Protein AF-A0A960KZ53-F1 (afdb_monomer_lite)

Structure (mmCIF, N/CA/C/O backbone):
data_AF-A0A960KZ53-F1
#
_entry.id   AF-A0A960KZ53-F1
#
loop_
_atom_site.group_PDB
_atom_site.id
_atom_site.type_symbol
_atom_site.label_atom_id
_atom_site.label_alt_id
_atom_site.label_comp_id
_atom_site.label_asym_id
_atom_site.label_entity_id
_atom_site.label_seq_id
_atom_site.pdbx_PDB_ins_code
_atom_site.Cartn_x
_atom_site.Cartn_y
_atom_site.Cartn_z
_atom_site.occupancy
_atom_site.B_iso_or_equiv
_atom_site.auth_seq_id
_atom_site.auth_comp_id
_atom_site.auth_asym_id
_atom_site.auth_atom_id
_atom_site.pdbx_PDB_model_num
ATOM 1 N N . PHE A 1 1 ? -25.701 -8.788 -14.391 1.00 86.19 1 PHE A N 1
ATOM 2 C CA . PHE A 1 1 ? -26.129 -10.169 -14.055 1.00 86.19 1 PHE A CA 1
ATOM 3 C C . PHE A 1 1 ? -26.988 -10.875 -15.112 1.00 86.19 1 PHE A C 1
ATOM 5 O O . PHE A 1 1 ? -26.727 -12.044 -15.374 1.00 86.19 1 PHE A O 1
ATOM 12 N N . HIS A 1 2 ? -27.956 -10.213 -15.761 1.00 88.38 2 HIS A N 1
ATOM 13 C CA . HIS A 1 2 ? -28.824 -10.823 -16.790 1.00 88.38 2 HIS A CA 1
ATOM 14 C C . HIS A 1 2 ? -28.069 -11.595 -17.894 1.00 88.38 2 HIS A C 1
ATOM 16 O O . HIS A 1 2 ? -28.317 -12.778 -18.094 1.00 88.38 2 HIS A O 1
ATOM 22 N N . GLN A 1 3 ? -27.055 -10.985 -18.519 1.00 92.25 3 GLN A N 1
ATOM 23 C CA . GLN A 1 3 ? -26.253 -11.657 -19.556 1.00 92.25 3 GLN A CA 1
ATOM 24 C C . GLN A 1 3 ? -25.516 -12.909 -19.048 1.00 92.25 3 GLN A C 1
ATOM 26 O O . GLN A 1 3 ? -25.309 -13.861 -19.798 1.00 92.25 3 GLN A O 1
ATOM 31 N N . ALA A 1 4 ? -25.085 -12.911 -17.782 1.00 89.81 4 ALA A N 1
ATOM 32 C CA . ALA A 1 4 ? -24.444 -14.074 -17.178 1.00 89.81 4 ALA A CA 1
ATOM 33 C C . ALA A 1 4 ? -25.466 -15.198 -16.972 1.00 89.81 4 ALA A C 1
ATOM 35 O O . ALA A 1 4 ? -25.179 -16.345 -17.301 1.00 89.81 4 ALA A O 1
ATOM 36 N N . LEU A 1 5 ? -26.674 -14.862 -16.503 1.00 94.00 5 LEU A N 1
ATOM 37 C CA . LEU A 1 5 ? -27.771 -15.815 -16.356 1.00 94.00 5 LEU A CA 1
ATOM 38 C C . LEU A 1 5 ? -28.118 -16.483 -17.694 1.00 94.00 5 LEU A C 1
ATOM 40 O O . LEU A 1 5 ? -28.196 -17.709 -17.736 1.00 94.00 5 LEU A O 1
ATOM 44 N N . ASP A 1 6 ? -28.231 -15.709 -18.777 1.00 93.38 6 ASP A N 1
ATOM 45 C CA . ASP A 1 6 ? -28.506 -16.233 -20.123 1.00 93.38 6 ASP A CA 1
ATOM 46 C C . ASP A 1 6 ? -27.420 -17.218 -20.581 1.00 93.38 6 ASP A C 1
ATOM 48 O O . ASP A 1 6 ? -27.717 -18.306 -21.079 1.00 93.38 6 ASP A O 1
ATOM 52 N N . LYS A 1 7 ? -26.143 -16.880 -20.352 1.00 94.44 7 LYS A N 1
ATOM 53 C CA . LYS A 1 7 ? -25.007 -17.759 -20.672 1.00 94.44 7 LYS A CA 1
ATOM 54 C C . LYS A 1 7 ? -25.026 -19.046 -19.846 1.00 94.44 7 LYS A C 1
ATOM 56 O O . LYS A 1 7 ? -24.801 -20.124 -20.394 1.00 94.44 7 LYS A O 1
ATOM 61 N N . TRP A 1 8 ? -25.325 -18.966 -18.549 1.00 94.31 8 TRP A N 1
ATOM 62 C CA . TRP A 1 8 ? -25.423 -20.154 -17.699 1.00 94.31 8 TRP A CA 1
ATOM 63 C C . TRP A 1 8 ? -26.593 -21.055 -18.097 1.00 94.31 8 TRP A C 1
ATOM 65 O O . TRP A 1 8 ? -26.447 -22.277 -18.150 1.00 94.31 8 TRP A O 1
ATOM 75 N N . GLN A 1 9 ? -27.742 -20.462 -18.420 1.00 94.25 9 GLN A N 1
ATOM 76 C CA . GLN A 1 9 ? -28.906 -21.195 -18.911 1.00 94.25 9 GLN A CA 1
ATOM 77 C C . GLN A 1 9 ? -28.618 -21.872 -20.251 1.00 94.25 9 GLN A C 1
ATOM 79 O O . GLN A 1 9 ? -28.988 -23.031 -20.429 1.00 94.25 9 GLN A O 1
ATOM 84 N N . PHE A 1 10 ? -27.905 -21.199 -21.157 1.00 95.31 10 PHE A N 1
ATOM 85 C CA . PHE A 1 10 ? -27.457 -21.786 -22.417 1.00 95.31 10 PHE A CA 1
ATOM 86 C C . PHE A 1 10 ? -26.572 -23.017 -22.185 1.00 95.31 10 PHE A C 1
ATOM 88 O O . PHE A 1 10 ? -26.816 -24.063 -22.775 1.00 95.31 10 PHE A O 1
ATOM 95 N N . ILE A 1 11 ? -25.605 -22.952 -21.264 1.00 92.56 11 ILE A N 1
ATOM 96 C CA . ILE A 1 11 ? -24.747 -24.102 -20.923 1.00 92.56 11 ILE A CA 1
ATOM 97 C C . ILE A 1 11 ? -25.575 -25.282 -20.386 1.00 92.56 11 ILE A C 1
ATOM 99 O O . ILE A 1 11 ? -25.339 -26.428 -20.778 1.00 92.56 11 ILE A O 1
ATOM 103 N N . LEU A 1 12 ? -26.590 -25.026 -19.550 1.00 93.50 12 LEU A N 1
ATOM 104 C CA . LEU A 1 12 ? -27.476 -26.085 -19.051 1.00 93.50 12 LEU A CA 1
ATOM 105 C C . LEU A 1 12 ? -28.320 -26.757 -20.137 1.00 93.50 12 LEU A C 1
ATOM 107 O O . LEU A 1 12 ? -28.696 -27.914 -19.951 1.00 93.50 12 LEU A O 1
ATOM 111 N N . GLN A 1 13 ? -28.600 -26.093 -21.263 1.00 95.38 13 GLN A N 1
ATOM 112 C CA . GLN A 1 13 ? -29.306 -26.732 -22.380 1.00 95.38 13 GLN A CA 1
ATOM 113 C C . GLN A 1 13 ? -28.491 -27.889 -22.976 1.00 95.38 13 GLN A C 1
ATOM 115 O O . GLN A 1 13 ? -29.067 -28.905 -23.360 1.00 95.38 13 GLN A O 1
ATOM 120 N N . PHE A 1 14 ? -27.160 -27.768 -23.002 1.00 94.69 14 PHE A N 1
ATOM 121 C CA . PHE A 1 14 ? -26.255 -28.813 -23.497 1.00 94.69 14 PHE A CA 1
ATOM 122 C C . PHE A 1 14 ? -25.822 -29.790 -22.398 1.00 94.69 14 PHE A C 1
ATOM 124 O O . PHE A 1 14 ? -25.560 -30.960 -22.681 1.00 94.69 14 PHE A O 1
ATOM 131 N N . HIS A 1 15 ? -25.789 -29.337 -21.140 1.00 94.50 15 HIS A N 1
ATOM 132 C CA . HIS A 1 15 ? -25.356 -30.139 -19.993 1.00 94.50 15 HIS A CA 1
ATOM 133 C C . HIS A 1 15 ? -26.325 -30.031 -18.796 1.00 94.50 15 HIS A C 1
ATOM 135 O O . HIS A 1 15 ? -25.975 -29.443 -17.769 1.00 94.50 15 HIS A O 1
ATOM 141 N N . PRO A 1 16 ? -27.524 -30.649 -18.855 1.00 93.38 16 PRO A N 1
ATOM 142 C CA . PRO A 1 16 ? -28.572 -30.448 -17.842 1.00 93.38 16 PRO A CA 1
ATOM 143 C C . PRO A 1 16 ? -28.189 -30.865 -16.412 1.00 93.38 16 PRO A C 1
ATOM 145 O O . PRO A 1 16 ? -28.754 -30.362 -15.442 1.00 93.38 16 PRO A O 1
ATOM 148 N N . GLY A 1 17 ? -27.235 -31.792 -16.271 1.00 93.94 17 GLY A N 1
ATOM 149 C CA . GLY A 1 17 ? -26.769 -32.326 -14.986 1.00 93.94 17 GLY A CA 1
ATOM 150 C C . GLY A 1 17 ? -25.563 -31.609 -14.370 1.00 93.94 17 GLY A C 1
ATOM 151 O O . GLY A 1 17 ? -25.052 -32.085 -13.357 1.00 93.94 17 GLY A O 1
ATOM 152 N N . HIS A 1 18 ? -25.074 -30.515 -14.966 1.00 96.44 18 HIS A N 1
ATOM 153 C CA . HIS A 1 18 ? -23.873 -29.823 -14.490 1.00 96.44 18 HIS A CA 1
ATOM 154 C C . HIS A 1 18 ? -24.164 -29.034 -13.203 1.00 96.44 18 HIS A C 1
ATOM 156 O O . HIS A 1 18 ? -24.834 -27.999 -13.225 1.00 96.44 18 HIS A O 1
ATOM 162 N N . LYS A 1 19 ? -23.676 -29.529 -12.060 1.00 95.88 19 LYS A N 1
ATOM 163 C CA . LYS A 1 19 ? -24.030 -29.012 -10.724 1.00 95.88 19 LYS A CA 1
ATOM 164 C C . LYS A 1 19 ? -23.518 -27.594 -10.481 1.00 95.88 19 LYS A C 1
ATOM 166 O O . LYS A 1 19 ? -24.240 -26.764 -9.941 1.00 95.88 19 LYS A O 1
ATOM 171 N N . GLU A 1 20 ? -22.304 -27.315 -10.927 1.00 92.81 20 GLU A N 1
ATOM 172 C CA . GLU A 1 20 ? -21.633 -26.025 -10.789 1.00 92.81 20 GLU A CA 1
ATOM 173 C C . GLU A 1 20 ? -22.393 -24.943 -11.563 1.00 92.81 20 GLU A C 1
ATOM 175 O O . GLU A 1 20 ? -22.698 -23.891 -11.010 1.00 92.81 20 GLU A O 1
ATOM 180 N N . THR A 1 21 ? -22.814 -25.225 -12.802 1.00 93.62 21 THR A N 1
ATOM 181 C CA . THR A 1 21 ? -23.644 -24.297 -13.585 1.00 93.62 21 THR A CA 1
ATOM 182 C C . THR A 1 21 ? -24.991 -24.032 -12.908 1.00 93.62 21 THR A C 1
ATOM 184 O O . THR A 1 21 ? -25.433 -22.886 -12.852 1.00 93.62 21 THR A O 1
ATOM 187 N N . GLN A 1 22 ? -25.637 -25.056 -12.335 1.00 94.62 22 GLN A N 1
ATOM 188 C CA . GLN A 1 22 ? -26.873 -24.870 -11.562 1.00 94.62 22 GLN A CA 1
ATOM 189 C C . GLN A 1 22 ? -26.654 -23.987 -10.323 1.00 94.62 22 GLN A C 1
ATOM 191 O O . GLN A 1 22 ? -27.517 -23.174 -9.986 1.00 94.62 22 GLN A O 1
ATOM 196 N N . GLU A 1 23 ? -25.514 -24.119 -9.642 1.00 94.69 23 GLU A N 1
ATOM 197 C CA . GLU A 1 23 ? -25.159 -23.267 -8.505 1.00 94.69 23 GLU A CA 1
ATOM 198 C C . GLU A 1 23 ? -24.889 -21.818 -8.939 1.00 94.69 23 GLU A C 1
ATOM 200 O O . GLU A 1 23 ? -25.408 -20.888 -8.318 1.00 94.69 23 GLU A O 1
ATOM 205 N N . CYS A 1 24 ? -24.163 -21.611 -10.042 1.00 93.06 24 CYS A N 1
ATOM 206 C CA . CYS A 1 24 ? -23.941 -20.291 -10.636 1.00 93.06 24 CYS A CA 1
ATOM 207 C C . CYS A 1 24 ? -25.258 -19.599 -11.006 1.00 93.06 24 CYS A C 1
ATOM 209 O O . CYS A 1 24 ? -25.420 -18.411 -10.724 1.00 93.06 24 CYS A O 1
ATOM 211 N N . ILE A 1 25 ? -26.228 -20.329 -11.568 1.00 95.19 25 ILE A N 1
ATOM 212 C CA . ILE A 1 25 ? -27.572 -19.800 -11.842 1.00 95.19 25 ILE A CA 1
ATOM 213 C C . ILE A 1 25 ? -28.253 -19.351 -10.555 1.00 95.19 25 ILE A C 1
ATOM 215 O O . ILE A 1 25 ? -28.708 -18.212 -10.495 1.00 95.19 25 ILE A O 1
ATOM 219 N N . LYS A 1 26 ? -28.277 -20.194 -9.514 1.00 96.12 26 LYS A N 1
ATOM 220 C CA . LYS A 1 26 ? -28.897 -19.838 -8.227 1.00 96.12 26 LYS A CA 1
ATOM 221 C C . LYS A 1 26 ? -28.273 -18.581 -7.623 1.00 96.12 26 LYS A C 1
ATOM 223 O O . LYS A 1 26 ? -28.998 -17.695 -7.182 1.00 96.12 26 LYS A O 1
ATOM 228 N N . LYS A 1 27 ? -26.940 -18.479 -7.634 1.00 94.56 27 LYS A N 1
ATOM 229 C CA . LYS A 1 27 ? -26.219 -17.294 -7.139 1.00 94.56 27 LYS A CA 1
ATOM 230 C C . LYS A 1 27 ? -26.542 -16.049 -7.968 1.00 94.56 27 LYS A C 1
ATOM 232 O O . LYS A 1 27 ? -26.808 -14.996 -7.400 1.00 94.56 27 LYS A O 1
ATOM 237 N N . THR A 1 28 ? -26.580 -16.183 -9.293 1.00 92.94 28 THR A N 1
ATOM 238 C CA . THR A 1 28 ? -26.899 -15.074 -10.208 1.00 92.94 28 THR A CA 1
ATOM 239 C C . THR A 1 28 ? -28.345 -14.602 -10.035 1.00 92.94 28 THR A C 1
ATOM 241 O O . THR A 1 28 ? -28.599 -13.404 -10.025 1.00 92.94 28 THR A O 1
ATOM 244 N N . GLN A 1 29 ? -29.293 -15.523 -9.843 1.00 95.62 29 GLN A N 1
ATOM 245 C CA . GLN A 1 29 ? -30.695 -15.201 -9.563 1.00 95.62 29 GLN A CA 1
ATOM 246 C C . GLN A 1 29 ? -30.858 -14.495 -8.213 1.00 95.62 29 GLN A C 1
ATOM 248 O O . GLN A 1 29 ? -31.531 -13.475 -8.147 1.00 95.62 29 GLN A O 1
ATOM 253 N N . ALA A 1 30 ? -30.187 -14.975 -7.163 1.00 94.19 30 ALA A N 1
ATOM 254 C CA . ALA A 1 30 ? -30.210 -14.315 -5.858 1.00 94.19 30 ALA A CA 1
ATOM 255 C C . ALA A 1 30 ? -29.592 -12.905 -5.905 1.00 94.19 30 ALA A C 1
ATOM 257 O O . ALA A 1 30 ? -30.053 -12.005 -5.206 1.00 94.19 30 ALA A O 1
ATOM 258 N N . ALA A 1 31 ? -28.560 -12.696 -6.730 1.00 91.62 31 ALA A N 1
ATOM 259 C CA . ALA A 1 31 ? -27.990 -11.369 -6.958 1.00 91.62 31 ALA A CA 1
ATOM 260 C C . ALA A 1 31 ? -28.986 -10.438 -7.671 1.00 91.62 31 ALA A C 1
ATOM 262 O O . ALA A 1 31 ? -29.173 -9.313 -7.223 1.00 91.62 31 ALA A O 1
ATOM 263 N N . LEU A 1 32 ? -29.679 -10.928 -8.706 1.00 92.31 32 LEU A N 1
ATOM 264 C CA . LEU A 1 32 ? -30.725 -10.178 -9.414 1.00 92.31 32 LEU A CA 1
ATOM 265 C C . LEU A 1 32 ? -31.909 -9.807 -8.512 1.00 92.31 32 LEU A C 1
ATOM 267 O O . LEU A 1 32 ? -32.445 -8.709 -8.615 1.00 92.31 32 LEU A O 1
ATOM 271 N N . GLU A 1 33 ? -32.324 -10.702 -7.614 1.00 94.69 33 GLU A N 1
ATOM 272 C CA . GLU A 1 33 ? -33.389 -10.406 -6.648 1.00 94.69 33 GLU A CA 1
ATOM 273 C C . GLU A 1 33 ? -32.983 -9.300 -5.669 1.00 94.69 33 GLU A C 1
ATOM 275 O O . GLU A 1 33 ? -33.783 -8.405 -5.399 1.00 94.69 33 GLU A O 1
ATOM 280 N N . LYS A 1 34 ? -31.735 -9.323 -5.182 1.00 92.81 34 LYS A N 1
ATOM 281 C CA . LYS A 1 34 ? -31.193 -8.247 -4.339 1.00 92.81 34 LYS A CA 1
ATOM 282 C C . LYS A 1 34 ? -31.078 -6.926 -5.095 1.00 92.81 34 LYS A C 1
ATOM 284 O O . LYS A 1 34 ? -31.401 -5.886 -4.537 1.00 92.81 34 LYS A O 1
ATOM 289 N N . GLU A 1 35 ? -30.638 -6.964 -6.350 1.00 92.31 35 GLU A N 1
ATOM 290 C CA . GLU A 1 35 ? -30.559 -5.780 -7.213 1.00 92.31 35 GLU A CA 1
ATOM 291 C C . GLU A 1 35 ? -31.945 -5.136 -7.375 1.00 92.31 35 GLU A C 1
ATOM 293 O O . GLU A 1 35 ? -32.091 -3.937 -7.146 1.00 92.31 35 GLU A O 1
ATOM 298 N N . ARG A 1 36 ? -32.990 -5.942 -7.612 1.00 94.62 36 ARG A N 1
ATOM 299 C CA . ARG A 1 36 ? -34.379 -5.457 -7.657 1.00 94.62 36 ARG A CA 1
ATOM 300 C C . ARG A 1 36 ? -34.827 -4.826 -6.336 1.00 94.62 36 ARG A C 1
ATOM 302 O O . ARG A 1 36 ? -35.484 -3.790 -6.345 1.00 94.62 36 ARG A O 1
ATOM 309 N N . GLU A 1 37 ? -34.475 -5.425 -5.198 1.00 96.19 37 GLU A N 1
ATOM 310 C CA . GLU A 1 37 ? -34.778 -4.854 -3.877 1.00 96.19 37 GLU A CA 1
ATOM 311 C C . GLU A 1 37 ? -34.135 -3.466 -3.703 1.00 96.19 37 GLU A C 1
ATOM 313 O O . GLU A 1 37 ? -34.758 -2.546 -3.170 1.00 96.19 37 GLU A O 1
ATOM 318 N N . TYR A 1 38 ? -32.905 -3.289 -4.188 1.00 96.00 38 TYR A N 1
ATOM 319 C CA . TYR A 1 38 ? -32.222 -1.999 -4.152 1.00 96.00 38 TYR A CA 1
ATOM 320 C C . TYR A 1 38 ? -32.855 -0.968 -5.099 1.00 96.00 38 TYR A C 1
ATOM 322 O O . TYR A 1 38 ? -32.990 0.194 -4.719 1.00 96.00 38 TYR A O 1
ATOM 330 N N . GLU A 1 39 ? -33.315 -1.372 -6.285 1.00 95.38 39 GLU A N 1
ATOM 331 C CA . GLU A 1 39 ? -34.074 -0.498 -7.194 1.00 95.38 39 GLU A CA 1
ATOM 332 C C . GLU A 1 39 ? -35.421 -0.050 -6.593 1.00 95.38 39 GLU A C 1
ATOM 334 O O . GLU A 1 39 ? -35.821 1.113 -6.724 1.00 95.38 39 GLU A O 1
ATOM 339 N N . GLU A 1 40 ? -36.119 -0.947 -5.891 1.00 96.81 40 GLU A N 1
ATOM 340 C CA . GLU A 1 40 ? -37.360 -0.629 -5.174 1.00 96.81 40 GLU A CA 1
ATOM 341 C C . GLU A 1 40 ? -37.104 0.397 -4.054 1.00 96.81 40 GLU A C 1
ATOM 343 O O . GLU A 1 40 ? -37.832 1.390 -3.943 1.00 96.81 40 GLU A O 1
ATOM 348 N N . GLN A 1 41 ? -36.031 0.215 -3.276 1.00 96.56 41 GLN A N 1
ATOM 349 C CA . GLN A 1 41 ? -35.601 1.169 -2.245 1.00 96.56 41 GLN A CA 1
ATOM 350 C C . GLN A 1 41 ? -35.191 2.523 -2.836 1.00 96.56 41 GLN A C 1
ATOM 352 O O . GLN A 1 41 ? -35.513 3.566 -2.262 1.00 96.56 41 GLN A O 1
ATOM 357 N N . LEU A 1 42 ? -34.518 2.532 -3.991 1.00 97.25 42 LEU A N 1
ATOM 358 C CA . LEU A 1 42 ? -34.164 3.766 -4.693 1.00 97.25 42 LEU A CA 1
ATOM 359 C C . LEU A 1 42 ? -35.424 4.522 -5.125 1.00 97.25 42 LEU A C 1
ATOM 361 O O . LEU A 1 42 ? -35.547 5.720 -4.878 1.00 97.25 42 LEU A O 1
ATOM 365 N N . THR A 1 43 ? -36.400 3.809 -5.685 1.00 97.50 43 THR A N 1
ATOM 366 C CA . THR A 1 43 ? -37.698 4.377 -6.075 1.00 97.50 43 THR A CA 1
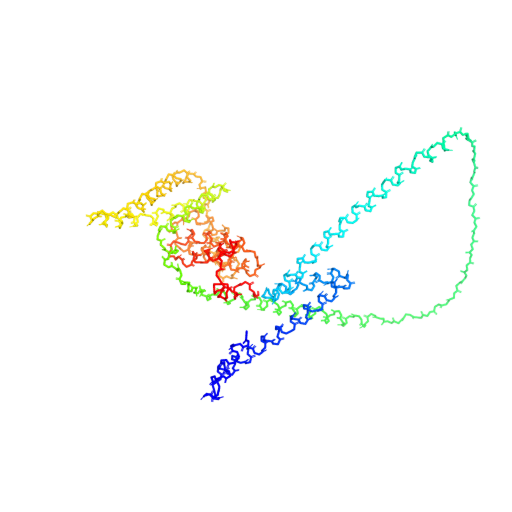ATOM 367 C C . THR A 1 43 ? -38.445 4.967 -4.872 1.00 97.50 43 THR A C 1
ATOM 369 O O . THR A 1 43 ? -39.122 5.994 -4.987 1.00 97.50 43 THR A O 1
ATOM 372 N N . GLU A 1 44 ? -38.341 4.331 -3.703 1.00 97.62 44 GLU A N 1
ATOM 373 C CA . GLU A 1 44 ? -38.901 4.849 -2.455 1.00 97.62 44 GLU A CA 1
ATOM 374 C C . GLU A 1 44 ? -38.184 6.127 -2.000 1.00 97.62 44 GLU A C 1
ATOM 376 O O . GLU A 1 44 ? -38.848 7.113 -1.686 1.00 97.62 44 GLU A O 1
ATOM 381 N N . ALA A 1 45 ? -36.851 6.158 -2.049 1.00 97.25 45 ALA A N 1
ATOM 382 C CA . ALA A 1 45 ? -36.071 7.349 -1.720 1.00 97.25 45 ALA A CA 1
ATOM 383 C C . ALA A 1 45 ? -36.387 8.530 -2.657 1.00 97.25 45 ALA A C 1
ATOM 385 O O . ALA A 1 45 ? -36.569 9.659 -2.202 1.00 97.25 45 ALA A O 1
ATOM 386 N N . GLU A 1 46 ? -36.542 8.279 -3.961 1.00 97.38 46 GLU A N 1
ATOM 387 C CA . GLU A 1 46 ? -36.985 9.295 -4.925 1.00 97.38 46 GLU A CA 1
ATOM 388 C C . GLU A 1 46 ? -38.396 9.814 -4.618 1.00 97.38 46 GLU A C 1
ATOM 390 O O . GLU A 1 46 ? -38.723 10.974 -4.884 1.00 97.38 46 GLU A O 1
ATOM 395 N N . ARG A 1 47 ? -39.283 8.948 -4.116 1.00 98.00 47 ARG A N 1
ATOM 396 C CA . ARG A 1 47 ? -40.635 9.341 -3.706 1.00 98.00 47 ARG A CA 1
ATOM 397 C C . ARG A 1 47 ? -40.583 10.254 -2.484 1.00 98.00 47 ARG A C 1
ATOM 399 O O . ARG A 1 47 ? -41.235 11.294 -2.508 1.00 98.00 47 ARG A O 1
ATOM 406 N N . ASP A 1 48 ? -39.796 9.904 -1.472 1.00 96.44 48 ASP A N 1
ATOM 407 C CA . ASP A 1 48 ? -39.624 10.718 -0.264 1.00 96.44 48 ASP A CA 1
ATOM 408 C C . ASP A 1 48 ? -39.030 12.087 -0.604 1.00 96.44 48 ASP A C 1
ATOM 410 O O . ASP A 1 48 ? -39.557 13.119 -0.184 1.00 96.44 48 ASP A O 1
ATOM 414 N N . PHE A 1 49 ? -38.025 12.110 -1.484 1.00 97.56 49 PHE A N 1
ATOM 415 C CA . PHE A 1 49 ? -37.435 13.348 -1.984 1.00 97.56 49 PHE A CA 1
ATOM 416 C C . PHE A 1 49 ? -38.467 14.230 -2.700 1.00 97.56 49 PHE A C 1
ATOM 418 O O . PHE A 1 49 ? -38.581 15.420 -2.400 1.00 97.56 49 PHE A O 1
ATOM 425 N N . ARG A 1 50 ? -39.278 13.651 -3.600 1.00 97.00 50 ARG A N 1
ATOM 426 C CA . ARG A 1 50 ? -40.367 14.369 -4.295 1.00 97.00 50 ARG A CA 1
ATOM 427 C C . ARG A 1 50 ? -41.444 14.892 -3.344 1.00 97.00 50 ARG A C 1
ATOM 429 O O . ARG A 1 50 ? -42.021 15.941 -3.616 1.00 97.00 50 ARG A O 1
ATOM 436 N N . ASN A 1 51 ? -41.693 14.195 -2.239 1.00 97.38 51 ASN A N 1
ATOM 437 C CA . ASN A 1 51 ? -42.630 14.622 -1.199 1.00 97.38 51 ASN A CA 1
ATOM 438 C C . ASN A 1 51 ? -42.050 15.706 -0.271 1.00 97.38 51 ASN A C 1
ATOM 440 O O . ASN A 1 51 ? -42.772 16.232 0.574 1.00 97.38 51 ASN A O 1
ATOM 444 N N . GLY A 1 52 ? -40.770 16.059 -0.429 1.00 94.81 52 GLY A N 1
ATOM 445 C CA . GLY A 1 52 ? -40.083 17.061 0.382 1.00 94.81 52 GLY A CA 1
ATOM 446 C C . GLY A 1 52 ? -39.455 16.516 1.666 1.00 94.81 52 GLY A C 1
ATOM 447 O O . GLY A 1 52 ? -38.891 17.304 2.427 1.00 94.81 52 GLY A O 1
ATOM 448 N N . ASP A 1 53 ? -39.491 15.201 1.904 1.00 96.81 53 ASP A N 1
ATOM 449 C CA . ASP A 1 53 ? -38.785 14.567 3.022 1.00 96.81 53 ASP A CA 1
ATOM 450 C C . ASP A 1 53 ? -37.323 14.295 2.641 1.00 96.81 53 ASP A C 1
ATOM 452 O O . ASP A 1 53 ? -36.895 13.180 2.341 1.00 96.81 53 ASP A O 1
ATOM 456 N N . VAL A 1 54 ? -36.547 15.379 2.598 1.00 95.50 54 VAL A N 1
ATOM 457 C CA . VAL A 1 54 ? -35.146 15.363 2.156 1.00 95.50 54 VAL A CA 1
ATOM 458 C C . VAL A 1 54 ? -34.265 14.519 3.089 1.00 95.50 54 VAL A C 1
ATOM 460 O O . VAL A 1 54 ? -33.294 13.922 2.632 1.00 95.50 54 VAL A O 1
ATOM 463 N N . HIS A 1 55 ? -34.595 14.443 4.382 1.00 94.12 55 HIS A N 1
ATOM 464 C CA . HIS A 1 55 ? -33.800 13.697 5.360 1.00 94.12 55 HIS A CA 1
ATOM 465 C C . HIS A 1 55 ? -33.995 12.185 5.245 1.00 94.12 55 HIS A C 1
ATOM 467 O O . HIS A 1 55 ? -33.007 11.448 5.272 1.00 94.12 55 HIS A O 1
ATOM 473 N N . GLU A 1 56 ? -35.234 11.708 5.099 1.00 95.88 56 GLU A N 1
ATOM 474 C CA . GLU A 1 56 ? -35.470 10.269 4.946 1.00 95.88 56 GLU A CA 1
ATOM 475 C C . GLU A 1 56 ? -34.980 9.770 3.579 1.00 95.88 56 GLU A C 1
ATOM 477 O O . GLU A 1 56 ? -34.355 8.708 3.498 1.00 95.88 56 GLU A O 1
ATOM 482 N N . ALA A 1 57 ? -35.145 10.581 2.525 1.00 96.00 57 ALA A N 1
ATOM 483 C CA . ALA A 1 57 ? -34.567 10.300 1.214 1.00 96.00 57 ALA A CA 1
ATOM 484 C C . ALA A 1 57 ? -33.037 10.154 1.280 1.00 96.00 57 ALA A C 1
ATOM 486 O O . ALA A 1 57 ? -32.487 9.177 0.775 1.00 96.00 57 ALA A O 1
ATOM 487 N N . GLU A 1 58 ? -32.346 11.076 1.958 1.00 96.31 58 GLU A N 1
ATOM 488 C CA . GLU A 1 58 ? -30.889 11.021 2.126 1.00 96.31 58 GLU A CA 1
ATOM 489 C C . GLU A 1 58 ? -30.446 9.760 2.859 1.00 96.31 58 GLU A C 1
ATOM 491 O O . GLU A 1 58 ? -29.522 9.075 2.424 1.00 96.31 58 GLU A O 1
ATOM 496 N N . ARG A 1 59 ? -31.121 9.416 3.956 1.00 96.75 59 ARG A N 1
ATOM 497 C CA . ARG A 1 59 ? -30.795 8.224 4.739 1.00 96.75 59 ARG A CA 1
ATOM 498 C C . ARG A 1 59 ? -30.885 6.951 3.893 1.00 96.75 59 ARG A C 1
ATOM 500 O O . ARG A 1 59 ? -30.001 6.096 3.985 1.00 96.75 59 ARG A O 1
ATOM 507 N N . LYS A 1 60 ? -31.933 6.823 3.074 1.00 96.38 60 LYS A N 1
ATOM 508 C CA . LYS A 1 60 ? -32.127 5.681 2.167 1.00 96.38 60 LYS A CA 1
ATOM 509 C C . LYS A 1 60 ? -31.085 5.665 1.047 1.00 96.38 60 LYS A C 1
ATOM 511 O O . LYS A 1 60 ? -30.502 4.618 0.783 1.00 96.38 60 LYS A O 1
ATOM 516 N N . VAL A 1 61 ? -30.780 6.820 0.456 1.00 96.06 61 VAL A N 1
ATOM 517 C CA . VAL A 1 61 ? -29.750 6.949 -0.588 1.00 96.06 61 VAL A CA 1
ATOM 518 C C . VAL A 1 61 ? -28.361 6.599 -0.072 1.00 96.06 61 VAL A C 1
ATOM 520 O O . VAL A 1 61 ? -27.657 5.828 -0.713 1.00 96.06 61 VAL A O 1
ATOM 523 N N . LEU A 1 62 ? -27.970 7.090 1.106 1.00 92.88 62 LEU A N 1
ATOM 524 C CA . LEU A 1 62 ? -26.688 6.729 1.716 1.00 92.88 62 LEU A CA 1
ATOM 525 C C . LEU A 1 62 ? -26.602 5.224 1.972 1.00 92.88 62 LEU A C 1
ATOM 527 O O . LEU A 1 62 ? -25.550 4.622 1.766 1.00 92.88 62 LEU A O 1
ATOM 531 N N . HIS A 1 63 ? -27.711 4.595 2.371 1.00 92.62 63 HIS A N 1
ATOM 532 C CA . HIS A 1 63 ? -27.737 3.148 2.524 1.00 92.62 63 HIS A CA 1
ATOM 533 C C . HIS A 1 63 ? -27.493 2.417 1.197 1.00 92.62 63 HIS A C 1
ATOM 535 O O . HIS A 1 63 ? -26.722 1.454 1.165 1.00 92.62 63 HIS A O 1
ATOM 541 N N . LEU A 1 64 ? -28.127 2.888 0.122 1.00 94.56 64 LEU A N 1
ATOM 542 C CA . LEU A 1 64 ? -27.993 2.330 -1.221 1.00 94.56 64 LEU A CA 1
ATOM 543 C C . LEU A 1 64 ? -26.595 2.528 -1.794 1.00 94.56 64 LEU A C 1
ATOM 545 O O . LEU A 1 64 ? -26.055 1.590 -2.360 1.00 94.56 64 LEU A O 1
ATOM 549 N N . LEU A 1 65 ? -25.967 3.681 -1.576 1.00 91.75 65 LEU A N 1
ATOM 550 C CA . LEU A 1 65 ? -24.591 3.926 -2.018 1.00 91.75 65 LEU A CA 1
ATOM 551 C C . LEU A 1 65 ? -23.584 2.981 -1.352 1.00 91.75 65 LEU A C 1
ATOM 553 O O . LEU A 1 65 ? -22.599 2.604 -1.973 1.00 91.75 65 LEU A O 1
ATOM 557 N N . ILE A 1 66 ? -23.851 2.551 -0.115 1.00 89.38 66 ILE A N 1
ATOM 558 C CA . ILE A 1 66 ? -23.018 1.558 0.579 1.00 89.38 66 ILE A CA 1
ATOM 559 C C . ILE A 1 66 ? -23.295 0.143 0.050 1.00 89.38 66 ILE A C 1
ATOM 561 O O . ILE A 1 66 ? -22.369 -0.626 -0.180 1.00 89.38 66 ILE A O 1
ATOM 565 N N . LYS A 1 67 ? -24.570 -0.233 -0.115 1.00 90.00 67 LYS A N 1
ATOM 566 C CA . LYS A 1 67 ? -24.962 -1.614 -0.456 1.00 90.00 67 LYS A CA 1
ATOM 567 C C . LYS A 1 67 ? -24.949 -1.937 -1.953 1.00 90.00 67 LYS A C 1
ATOM 569 O O . LYS A 1 67 ? -24.865 -3.109 -2.316 1.00 90.00 67 LYS A O 1
ATOM 574 N N . ALA A 1 68 ? -25.100 -0.926 -2.797 1.00 91.50 68 ALA A N 1
ATOM 575 C CA . ALA A 1 68 ? -25.289 -1.029 -4.238 1.00 91.50 68 ALA A CA 1
ATOM 576 C C . ALA A 1 68 ? -24.710 0.207 -4.961 1.00 91.50 68 ALA A C 1
ATOM 578 O O . ALA A 1 68 ? -25.444 0.931 -5.635 1.00 91.50 68 ALA A O 1
ATOM 579 N N . PRO A 1 69 ? -23.389 0.455 -4.858 1.00 88.50 69 PRO A N 1
ATOM 580 C CA . PRO A 1 69 ? -22.749 1.646 -5.433 1.00 88.50 69 PRO A CA 1
ATOM 581 C C . PRO A 1 69 ? -22.852 1.729 -6.963 1.00 88.50 69 PRO A C 1
ATOM 583 O O . PRO A 1 69 ? -22.712 2.800 -7.534 1.00 88.50 69 PRO A O 1
ATOM 58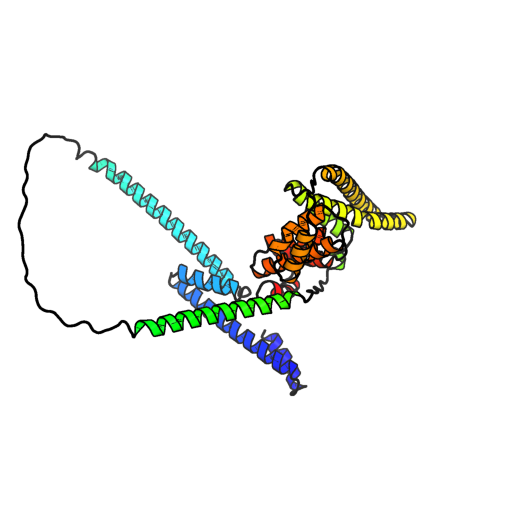6 N N . HIS A 1 70 ? -23.121 0.609 -7.639 1.00 85.75 70 HIS A N 1
ATOM 587 C CA . HIS A 1 70 ? -23.314 0.556 -9.090 1.00 85.75 70 HIS A CA 1
ATOM 588 C C . HIS A 1 70 ? -24.644 1.177 -9.556 1.00 85.75 70 HIS A C 1
ATOM 590 O O . HIS A 1 70 ? -24.842 1.363 -10.756 1.00 85.75 70 HIS A O 1
ATOM 596 N N . LEU A 1 71 ? -25.575 1.484 -8.645 1.00 91.69 71 LEU A N 1
ATOM 597 C CA . LEU A 1 71 ? -26.834 2.137 -8.993 1.00 91.69 71 LEU A CA 1
ATOM 598 C C . LEU A 1 71 ? -26.608 3.633 -9.251 1.00 91.69 71 LEU A C 1
ATOM 600 O O . LEU A 1 71 ? -26.757 4.455 -8.350 1.00 91.69 71 LEU A O 1
ATOM 604 N N . GLU A 1 72 ? -26.353 4.003 -10.509 1.00 91.44 72 GLU A N 1
ATOM 605 C CA . GLU A 1 72 ? -26.176 5.404 -10.949 1.00 91.44 72 GLU A CA 1
ATOM 606 C C . GLU A 1 72 ? -27.333 6.335 -10.535 1.00 91.44 72 GLU A C 1
ATOM 608 O O . GLU A 1 72 ? -27.185 7.554 -10.440 1.00 91.44 72 GLU A O 1
ATOM 613 N N . GLY A 1 73 ? -28.537 5.792 -10.330 1.00 93.12 73 GLY A N 1
ATOM 614 C CA . GLY A 1 73 ? -29.671 6.573 -9.833 1.00 93.12 73 GLY A CA 1
ATOM 615 C C . GLY A 1 73 ? -29.500 7.039 -8.380 1.00 93.12 73 GLY A C 1
ATOM 616 O O . GLY A 1 73 ? -29.966 8.123 -8.039 1.00 93.12 73 GLY A O 1
ATOM 617 N N . ALA A 1 74 ? -28.785 6.280 -7.543 1.00 94.50 74 ALA A N 1
ATOM 618 C CA . ALA A 1 74 ? -28.520 6.649 -6.153 1.00 94.50 74 ALA A CA 1
ATOM 619 C C . ALA A 1 74 ? -27.560 7.847 -6.057 1.00 94.50 74 ALA A C 1
ATOM 621 O O . ALA A 1 74 ? -27.808 8.764 -5.275 1.00 94.50 74 ALA A O 1
ATOM 622 N N . GLU A 1 75 ? -26.513 7.884 -6.888 1.00 93.00 75 GLU A N 1
ATOM 623 C CA . GLU A 1 75 ? -25.589 9.026 -6.961 1.00 93.00 75 GLU A CA 1
ATOM 624 C C . GLU A 1 75 ? -26.299 10.291 -7.448 1.00 93.00 75 GLU A C 1
ATOM 626 O O . GLU A 1 75 ? -26.249 11.323 -6.780 1.00 93.00 75 GLU A O 1
ATOM 631 N N . ARG A 1 76 ? -27.066 10.190 -8.542 1.00 96.56 76 ARG A N 1
ATOM 632 C CA . ARG A 1 76 ? -27.867 11.313 -9.057 1.00 96.56 76 ARG A CA 1
ATOM 633 C C . ARG A 1 76 ? -28.850 11.852 -8.020 1.00 96.56 76 ARG A C 1
ATOM 635 O O . ARG A 1 76 ? -29.035 13.063 -7.907 1.00 96.56 76 ARG A O 1
ATOM 642 N N . LEU A 1 77 ? -29.489 10.968 -7.252 1.00 96.31 77 LEU A N 1
ATOM 643 C CA . LEU A 1 77 ? -30.413 11.386 -6.202 1.00 96.31 77 LEU A CA 1
ATOM 644 C C . LEU A 1 77 ? -29.681 12.046 -5.022 1.00 96.31 77 LEU A C 1
ATOM 646 O O . LEU A 1 77 ? -30.201 13.010 -4.463 1.00 96.31 77 LEU A O 1
ATOM 650 N N . LYS A 1 78 ? -28.473 11.588 -4.668 1.00 97.31 78 LYS A N 1
ATOM 651 C CA . LYS A 1 78 ? -27.634 12.240 -3.650 1.00 97.31 78 LYS A CA 1
ATOM 652 C C . LYS A 1 78 ? -27.295 13.677 -4.048 1.00 97.31 78 LYS A C 1
ATOM 654 O O . LYS A 1 78 ? -27.490 14.581 -3.239 1.00 97.31 78 LYS A O 1
ATOM 659 N N . GLU A 1 79 ? -26.842 13.892 -5.280 1.00 95.81 79 GLU A N 1
ATOM 660 C CA . GLU A 1 79 ? -26.533 15.235 -5.790 1.00 95.81 79 GLU A CA 1
ATOM 661 C C . GLU A 1 79 ? -27.765 16.150 -5.727 1.00 95.81 79 GLU A C 1
ATOM 663 O O . GLU A 1 79 ? -27.699 17.260 -5.198 1.00 95.81 79 GLU A O 1
ATOM 668 N N . ALA A 1 80 ? -28.928 15.650 -6.160 1.00 96.19 80 ALA A N 1
ATOM 669 C CA . ALA A 1 80 ? -30.183 16.397 -6.086 1.00 96.19 80 ALA A CA 1
ATOM 670 C C . ALA A 1 80 ? -30.586 16.755 -4.639 1.00 96.19 80 ALA A C 1
ATOM 672 O O . ALA A 1 80 ? -31.105 17.846 -4.383 1.00 96.19 80 ALA A O 1
ATOM 673 N N . ILE A 1 81 ? -30.341 15.854 -3.684 1.00 96.06 81 ILE A N 1
ATOM 674 C CA . ILE A 1 81 ? -30.570 16.081 -2.251 1.00 96.06 81 ILE A CA 1
ATOM 675 C C . ILE A 1 81 ? -29.646 17.178 -1.712 1.00 96.06 81 ILE A C 1
ATOM 677 O O . ILE A 1 81 ? -30.114 18.075 -1.005 1.00 96.06 81 ILE A O 1
ATOM 681 N N . GLU A 1 82 ? -28.357 17.136 -2.044 1.00 95.94 82 GLU A N 1
ATOM 682 C CA . GLU A 1 82 ? -27.375 18.135 -1.611 1.00 95.94 82 GLU A CA 1
ATOM 683 C C . GLU A 1 82 ? -27.696 19.527 -2.168 1.00 95.94 82 GLU A C 1
ATOM 685 O O . GLU A 1 82 ? -27.707 20.510 -1.417 1.00 95.94 82 GLU A O 1
ATOM 690 N N . ASP A 1 83 ? -28.059 19.610 -3.447 1.00 96.81 83 ASP A N 1
ATOM 691 C CA . ASP A 1 83 ? -28.505 20.854 -4.072 1.00 96.81 83 ASP A CA 1
ATOM 692 C C . ASP A 1 83 ? -29.770 21.401 -3.402 1.00 96.81 83 ASP A C 1
ATOM 694 O O . ASP A 1 83 ? -29.859 22.596 -3.095 1.00 96.81 83 ASP A O 1
ATOM 698 N N . ARG A 1 84 ? -30.742 20.534 -3.088 1.00 95.06 84 ARG A N 1
ATOM 699 C CA . ARG A 1 84 ? -31.965 20.952 -2.392 1.00 95.06 84 ARG A CA 1
ATOM 700 C C . ARG A 1 84 ? -31.674 21.466 -0.984 1.00 95.06 84 ARG A C 1
ATOM 702 O O . ARG A 1 84 ? -32.271 22.459 -0.567 1.00 95.06 84 ARG A O 1
ATOM 709 N N . LYS A 1 85 ? -30.748 20.839 -0.256 1.00 95.56 85 LYS A N 1
ATOM 710 C CA . LYS A 1 85 ? -30.296 21.326 1.056 1.00 95.56 85 LYS A CA 1
ATOM 711 C C . LYS A 1 85 ? -29.630 22.692 0.957 1.00 95.56 85 LYS A C 1
ATOM 713 O O . LYS A 1 85 ? -29.905 23.548 1.794 1.00 95.56 85 LYS A O 1
ATOM 718 N N . ARG A 1 86 ? -28.800 22.915 -0.067 1.00 95.62 86 ARG A N 1
ATOM 719 C CA . ARG A 1 86 ? -28.163 24.215 -0.312 1.00 95.62 86 ARG A CA 1
ATOM 720 C C . ARG A 1 86 ? -29.210 25.309 -0.530 1.00 95.62 86 ARG A C 1
ATOM 722 O O . ARG A 1 86 ? -29.143 26.333 0.142 1.00 95.62 86 ARG A O 1
ATOM 729 N N . GLN A 1 87 ? -30.216 25.046 -1.367 1.00 94.44 87 GLN A N 1
ATOM 730 C CA . GLN A 1 87 ? -31.338 25.968 -1.593 1.00 94.44 87 GLN A CA 1
ATOM 731 C C . GLN A 1 87 ? -32.107 26.279 -0.300 1.00 94.44 87 GLN A C 1
ATOM 733 O O . GLN A 1 87 ? -32.444 27.430 -0.046 1.00 94.44 87 GLN A O 1
ATOM 738 N N . ILE A 1 88 ? -32.378 25.270 0.538 1.00 92.44 88 ILE A N 1
ATOM 739 C CA . ILE A 1 88 ? -33.065 25.472 1.826 1.00 92.44 88 ILE A CA 1
ATOM 740 C C . ILE A 1 88 ? -32.233 26.363 2.756 1.00 92.44 88 ILE A C 1
ATOM 742 O O . ILE A 1 88 ? -32.789 27.243 3.412 1.00 92.44 88 ILE A O 1
ATOM 746 N N . THR A 1 89 ? -30.917 26.157 2.822 1.00 92.75 89 THR A N 1
ATOM 747 C CA . THR A 1 89 ? -30.024 27.000 3.629 1.00 92.75 89 THR A CA 1
ATOM 748 C C . THR A 1 89 ? -30.002 28.442 3.128 1.00 92.75 89 THR A C 1
ATOM 750 O O . THR A 1 89 ? -30.091 29.354 3.944 1.00 92.75 89 THR A O 1
ATOM 753 N N . GLU A 1 90 ? -29.941 28.649 1.811 1.00 94.38 90 GLU A N 1
ATOM 754 C CA . GLU A 1 90 ? -29.952 29.982 1.197 1.00 94.38 90 GLU A CA 1
ATOM 755 C C . GLU A 1 90 ? -31.261 30.735 1.484 1.00 94.38 90 GLU A C 1
ATOM 757 O O . GLU A 1 90 ? -31.239 31.886 1.923 1.00 94.38 90 GLU A O 1
ATOM 762 N N . ILE A 1 91 ? -32.407 30.061 1.340 1.00 92.56 91 ILE A N 1
ATOM 763 C CA . ILE A 1 91 ? -33.716 30.634 1.685 1.00 92.56 91 ILE A CA 1
ATOM 764 C C . ILE A 1 91 ? -33.755 31.026 3.166 1.00 92.56 91 ILE A C 1
ATOM 766 O O . ILE A 1 91 ? -34.145 32.144 3.486 1.00 92.56 91 ILE A O 1
ATOM 770 N N . ARG A 1 92 ? -33.279 30.157 4.067 1.00 91.00 92 ARG A N 1
ATOM 771 C CA . ARG A 1 92 ? -33.230 30.463 5.506 1.00 91.00 92 ARG A CA 1
ATOM 772 C C . ARG A 1 92 ? -32.331 31.654 5.826 1.00 91.00 92 ARG A C 1
ATOM 774 O O . ARG A 1 92 ? -32.678 32.439 6.701 1.00 91.00 92 ARG A O 1
ATOM 781 N N . SER A 1 93 ? -31.189 31.808 5.150 1.00 91.25 93 SER A N 1
ATOM 782 C CA . SER A 1 93 ? -30.349 32.998 5.346 1.00 91.25 93 SER A CA 1
ATOM 783 C C . SER A 1 93 ? -31.061 34.279 4.913 1.00 91.25 93 SER A C 1
ATOM 785 O O . SER A 1 93 ? -31.011 35.264 5.643 1.00 91.25 93 SER A O 1
ATOM 787 N N . LEU A 1 94 ? -31.791 34.247 3.794 1.00 90.88 94 LEU A N 1
ATOM 788 C CA . LEU A 1 94 ? -32.561 35.397 3.314 1.00 90.88 94 LEU A CA 1
ATOM 789 C C . LEU A 1 94 ? -33.743 35.733 4.236 1.00 90.88 94 LEU A C 1
ATOM 791 O O . LEU A 1 94 ? -34.020 36.908 4.466 1.00 90.88 94 LEU A O 1
ATOM 795 N N . GLU A 1 95 ? -34.419 34.726 4.798 1.00 88.50 95 GLU A N 1
ATOM 796 C CA . GLU A 1 95 ? -35.480 34.922 5.799 1.00 88.50 95 GLU A CA 1
ATOM 797 C C . GLU A 1 95 ? -34.934 35.598 7.065 1.00 88.50 95 GLU A C 1
ATOM 799 O O . GLU A 1 95 ? -35.522 36.565 7.548 1.00 88.50 95 GLU A O 1
ATOM 804 N N . ILE A 1 96 ? -33.768 35.164 7.557 1.00 88.31 96 ILE A N 1
ATOM 805 C CA . ILE A 1 96 ? -33.105 35.783 8.716 1.00 88.31 96 ILE A CA 1
ATOM 806 C C . ILE A 1 96 ? -32.711 37.237 8.416 1.00 88.31 96 ILE A C 1
ATOM 808 O O . ILE A 1 96 ? -32.913 38.112 9.259 1.00 88.31 96 ILE A O 1
ATOM 812 N N . GLU A 1 97 ? -32.174 37.524 7.227 1.00 85.00 97 GLU A N 1
ATOM 813 C CA . GLU A 1 97 ? -31.834 38.892 6.811 1.00 85.00 97 GLU A CA 1
ATOM 814 C C . GLU A 1 97 ? -33.079 39.789 6.715 1.00 85.00 97 GLU A C 1
ATOM 816 O O . GLU A 1 97 ? -33.057 40.938 7.168 1.00 85.00 97 GLU A O 1
ATOM 821 N N . GLN A 1 98 ? -34.194 39.264 6.198 1.00 83.62 98 GLN A N 1
ATOM 822 C CA . GLN A 1 98 ? -35.468 39.983 6.163 1.00 83.62 98 GLN A CA 1
ATOM 823 C C . GLN A 1 98 ? -36.009 40.255 7.570 1.00 83.62 98 GLN A C 1
ATOM 825 O O . GLN A 1 98 ? -36.374 41.396 7.861 1.00 83.62 98 GLN A O 1
ATOM 830 N N . GLU A 1 99 ? -36.008 39.267 8.467 1.00 79.44 99 GLU A N 1
ATOM 831 C CA . GLU A 1 99 ? -36.428 39.450 9.862 1.00 79.44 99 GLU A CA 1
ATOM 832 C C . GLU A 1 99 ? -35.566 40.497 10.585 1.00 79.44 99 GLU A C 1
ATOM 834 O O . GLU A 1 99 ? -36.097 41.373 11.271 1.00 79.44 99 GLU A O 1
ATOM 839 N N . GLN A 1 100 ? -34.247 40.483 10.378 1.00 74.62 100 GLN A N 1
ATOM 840 C CA . GLN A 1 100 ? -33.336 41.484 10.943 1.00 74.62 100 GLN A CA 1
ATOM 841 C C . GLN A 1 100 ? -33.581 42.889 10.377 1.00 74.62 100 GLN A C 1
ATOM 843 O O . GLN A 1 100 ? -33.533 43.866 11.128 1.00 74.62 100 GLN A O 1
ATOM 848 N N . SER A 1 101 ? -33.905 43.007 9.085 1.00 70.56 101 SER A N 1
ATOM 849 C CA . SER A 1 101 ? -34.261 44.293 8.469 1.00 70.56 101 SER A CA 1
ATOM 850 C C . SER A 1 101 ? -35.588 44.856 9.002 1.00 70.56 101 SER A C 1
ATOM 852 O O . SER A 1 101 ? -35.695 46.058 9.256 1.00 70.56 101 SER A O 1
ATOM 854 N N . HIS A 1 102 ? -36.572 43.991 9.273 1.00 61.41 102 HIS A N 1
ATOM 855 C CA . HIS A 1 102 ? -37.836 44.383 9.893 1.00 61.41 102 HIS A CA 1
ATOM 856 C C . HIS A 1 102 ? -37.648 44.824 11.350 1.00 61.41 102 HIS A C 1
ATOM 858 O O . HIS A 1 102 ? -38.216 45.844 11.745 1.00 61.41 102 HIS A O 1
ATOM 864 N N . ILE A 1 103 ? -36.798 44.138 12.122 1.00 58.16 103 ILE A N 1
ATOM 865 C CA . ILE A 1 103 ? -36.453 44.537 13.497 1.00 58.16 103 ILE A CA 1
ATOM 866 C C . ILE A 1 103 ? -35.742 45.899 13.511 1.00 58.16 103 ILE A C 1
ATOM 868 O O . ILE A 1 103 ? -36.110 46.757 14.311 1.00 58.16 103 ILE A O 1
ATOM 872 N N . ALA A 1 104 ? -34.797 46.140 12.596 1.00 55.84 104 ALA A N 1
ATOM 873 C CA . ALA A 1 104 ? -34.106 47.427 12.482 1.00 55.84 104 ALA A CA 1
ATOM 874 C C . ALA A 1 104 ? -35.064 48.589 12.142 1.00 55.84 104 ALA A C 1
ATOM 876 O O . ALA A 1 104 ? -34.905 49.690 12.669 1.00 55.84 104 ALA A O 1
ATOM 877 N N . SER A 1 105 ? -36.098 48.336 11.328 1.00 52.75 105 SER A N 1
ATOM 878 C CA . SER A 1 105 ? -37.127 49.337 11.002 1.00 52.75 105 SER A CA 1
ATOM 879 C C . SER A 1 105 ? -38.143 49.587 12.128 1.00 52.75 105 SER A C 1
ATOM 881 O O . SER A 1 105 ? -38.647 50.698 12.257 1.00 52.75 105 SER A O 1
ATOM 883 N N . ALA A 1 106 ? -38.415 48.593 12.984 1.00 50.28 106 ALA A N 1
ATOM 884 C CA . ALA A 1 106 ? -39.335 48.734 14.118 1.00 50.28 106 ALA A CA 1
ATOM 885 C C . ALA A 1 106 ? -38.694 49.457 15.322 1.00 50.28 106 ALA A C 1
ATOM 887 O O . ALA A 1 106 ? -39.387 50.097 16.115 1.00 50.28 106 ALA A O 1
ATOM 888 N N . THR A 1 107 ? -37.364 49.406 15.453 1.00 54.62 107 THR A N 1
ATOM 889 C CA . THR A 1 107 ? -36.650 50.022 16.581 1.00 54.62 107 THR A CA 1
ATOM 890 C C . THR A 1 107 ? -36.563 51.551 16.534 1.00 54.62 107 THR A C 1
ATOM 892 O O . THR A 1 107 ? -36.439 52.163 17.591 1.00 54.62 107 THR A O 1
ATOM 895 N N . GLU A 1 108 ? -36.678 52.212 15.379 1.00 51.53 108 GLU A N 1
ATOM 896 C CA . GLU A 1 108 ? -36.602 53.687 15.325 1.00 51.53 108 GLU A CA 1
ATOM 897 C C . GLU A 1 108 ? -37.909 54.390 15.751 1.00 51.53 108 GLU A C 1
ATOM 899 O O . GLU A 1 108 ? -37.860 55.467 16.352 1.00 51.53 108 GLU A O 1
ATOM 904 N N . GLU A 1 109 ? -39.080 53.775 15.542 1.00 53.66 109 GLU A N 1
ATOM 905 C CA . GLU A 1 109 ? -40.376 54.382 15.899 1.00 53.66 109 GLU A CA 1
ATOM 906 C C . GLU A 1 109 ? -40.855 54.051 17.328 1.00 53.66 109 GLU A C 1
ATOM 908 O O . GLU A 1 109 ? -41.539 54.874 17.943 1.00 53.66 109 GLU A O 1
ATOM 913 N N . GLU A 1 110 ? -40.472 52.909 17.916 1.00 52.78 110 GLU A N 1
ATOM 914 C CA . GLU A 1 110 ? -40.882 52.549 19.289 1.00 52.78 110 GLU A CA 1
ATOM 915 C C . GLU A 1 110 ? -39.935 53.078 20.383 1.00 52.78 110 GLU A C 1
ATOM 917 O O . GLU A 1 110 ? -40.380 53.359 21.502 1.00 52.78 110 GLU A O 1
ATOM 922 N N . ILE A 1 111 ? -38.651 53.312 20.075 1.00 52.31 111 ILE A N 1
ATOM 923 C CA . ILE A 1 111 ? -37.664 53.801 21.059 1.00 52.31 111 ILE A CA 1
ATOM 924 C C . ILE A 1 111 ? -37.906 55.274 21.452 1.00 52.31 111 ILE A C 1
ATOM 926 O O . ILE A 1 111 ? -37.494 55.702 22.532 1.00 52.31 111 ILE A O 1
ATOM 930 N N . THR A 1 112 ? -38.668 56.047 20.670 1.00 52.62 112 THR A N 1
ATOM 931 C CA . THR A 1 112 ? -39.000 57.443 21.018 1.00 52.62 112 THR A CA 1
ATOM 932 C C . THR A 1 112 ? -40.186 57.601 21.982 1.00 52.62 112 THR A C 1
ATOM 934 O O . THR A 1 112 ? -40.408 58.706 22.477 1.00 52.62 112 THR A O 1
ATOM 937 N N . ARG A 1 113 ? -40.925 56.530 22.328 1.00 51.78 113 ARG A N 1
ATOM 938 C CA . ARG A 1 113 ? -42.097 56.621 23.232 1.00 51.78 113 ARG A CA 1
ATOM 939 C C . ARG A 1 113 ? -41.872 56.208 24.688 1.00 51.78 113 ARG A C 1
ATOM 941 O O . ARG A 1 113 ? -42.740 56.501 25.506 1.00 51.78 113 ARG A O 1
ATOM 948 N N . PHE A 1 114 ? -40.750 55.580 25.051 1.00 46.75 114 PHE A N 1
ATOM 949 C CA . PHE A 1 114 ? -40.612 54.953 26.381 1.00 46.75 114 PHE A CA 1
ATOM 950 C C . PHE A 1 114 ? -39.599 55.580 27.352 1.00 46.75 114 PHE A C 1
ATOM 952 O O . PHE A 1 114 ? -39.481 55.106 28.481 1.00 46.75 114 PHE A O 1
ATOM 959 N N . PHE A 1 115 ? -38.931 56.684 27.007 1.00 43.56 115 PHE A N 1
ATOM 960 C CA . PHE A 1 115 ? -38.045 57.381 27.951 1.00 43.56 115 PHE A CA 1
ATOM 961 C C . PHE A 1 115 ? -38.692 58.644 28.534 1.00 43.56 115 PHE A C 1
ATOM 963 O O . PHE A 1 115 ? -38.405 59.771 28.143 1.00 43.56 115 PHE A O 1
ATOM 970 N N . THR A 1 116 ? -39.554 58.457 29.534 1.00 44.16 116 THR A N 1
ATOM 971 C CA . THR A 1 116 ? -39.855 59.491 30.538 1.00 44.16 116 THR A CA 1
ATOM 972 C C . THR A 1 116 ? -39.899 58.826 31.919 1.00 44.16 116 THR A C 1
ATOM 974 O O . THR A 1 116 ? -40.785 58.007 32.156 1.00 44.16 116 THR A O 1
ATOM 977 N N . PRO A 1 117 ? -38.951 59.107 32.833 1.00 42.06 117 PRO A N 1
ATOM 978 C CA . PRO A 1 117 ? -38.927 58.482 34.151 1.00 42.06 117 PRO A CA 1
ATOM 979 C C . PRO A 1 117 ? -39.664 59.351 35.180 1.00 42.06 117 PRO A C 1
ATOM 981 O O . PRO A 1 117 ? -39.324 60.518 35.370 1.00 42.06 117 PRO A O 1
ATOM 984 N N . ALA A 1 118 ? -40.631 58.772 35.895 1.00 35.97 118 ALA A N 1
ATOM 985 C CA . ALA A 1 118 ? -41.202 59.361 37.104 1.00 35.97 118 ALA A CA 1
ATOM 986 C C . ALA A 1 118 ? -41.278 58.315 38.232 1.00 35.97 118 ALA A C 1
ATOM 988 O O . ALA A 1 118 ? -42.044 57.362 38.166 1.00 35.97 118 ALA A O 1
ATOM 989 N N . GLN A 1 119 ? -40.400 58.535 39.214 1.00 34.97 119 GLN A N 1
ATOM 990 C CA . GLN A 1 119 ? -40.520 58.357 40.668 1.00 34.97 119 GLN A CA 1
ATOM 991 C C . GLN A 1 119 ? -41.263 57.152 41.284 1.00 34.97 119 GLN A C 1
ATOM 993 O O . GLN A 1 119 ? -42.462 56.962 41.129 1.00 34.97 119 GLN A O 1
ATOM 998 N N . GLU A 1 120 ? -40.485 56.438 42.111 1.00 38.28 120 GLU A N 1
ATOM 999 C CA . GLU A 1 120 ? -40.770 55.933 43.468 1.00 38.28 120 GLU A CA 1
ATOM 1000 C C . GLU A 1 120 ? -42.230 55.878 43.953 1.00 38.28 120 GLU A C 1
ATOM 1002 O O . GLU A 1 120 ? -42.877 56.912 44.075 1.00 38.28 120 GLU A O 1
ATOM 1007 N N . GLN A 1 121 ? -42.653 54.712 44.470 1.00 34.47 121 GLN A N 1
ATOM 1008 C CA . GLN A 1 121 ? -42.974 54.547 45.902 1.00 34.47 121 GLN A CA 1
ATOM 1009 C C . GLN A 1 121 ? -43.475 53.133 46.280 1.00 34.47 121 GLN A C 1
ATOM 1011 O O . GLN A 1 121 ? -44.385 52.591 45.669 1.00 34.47 121 GLN A O 1
ATOM 1016 N N . ASN A 1 122 ? -42.938 52.657 47.413 1.00 33.38 122 ASN A N 1
ATOM 1017 C CA . ASN A 1 122 ? -43.593 51.921 48.510 1.00 33.38 122 ASN A CA 1
ATOM 1018 C C . ASN A 1 122 ? -44.072 50.452 48.370 1.00 33.38 122 ASN A C 1
ATOM 1020 O O . ASN A 1 122 ? -44.919 50.129 47.554 1.00 33.38 122 ASN A O 1
ATOM 1024 N N . ARG A 1 123 ? -43.572 49.633 49.331 1.00 33.12 123 ARG A N 1
ATOM 1025 C CA . ARG A 1 123 ? -44.263 48.703 50.278 1.00 33.12 123 ARG A CA 1
ATOM 1026 C C . ARG A 1 123 ? -45.452 47.872 49.730 1.00 33.12 123 ARG A C 1
ATOM 1028 O O . ARG A 1 123 ? -46.363 48.403 49.127 1.00 33.12 123 ARG A O 1
ATOM 1035 N N . THR A 1 124 ? -45.649 46.583 50.028 1.00 33.91 124 THR A N 1
ATOM 1036 C CA . THR A 1 124 ? -45.603 45.889 51.332 1.00 33.91 124 THR A CA 1
ATOM 1037 C C . THR A 1 124 ? -45.860 44.384 51.119 1.00 33.91 124 THR A C 1
ATOM 1039 O O . THR A 1 124 ? -46.429 43.979 50.111 1.00 33.91 124 THR A O 1
ATOM 1042 N N . GLU A 1 125 ? -45.481 43.580 52.112 1.00 40.81 125 GLU A N 1
ATOM 1043 C CA . GLU A 1 125 ? -45.776 42.152 52.303 1.00 40.81 125 GLU A CA 1
ATOM 1044 C C . GLU A 1 125 ? -47.265 41.769 52.159 1.00 40.81 125 GLU A C 1
ATOM 1046 O O . GLU A 1 125 ? -48.141 42.553 52.514 1.00 40.81 125 GLU A O 1
ATOM 1051 N N . THR A 1 126 ? -47.550 40.522 51.746 1.00 34.06 126 THR A N 1
ATOM 1052 C CA . THR A 1 126 ? -48.481 39.582 52.428 1.00 34.06 126 THR A CA 1
ATOM 1053 C C . THR A 1 126 ? -48.585 38.225 51.697 1.00 34.06 126 THR A C 1
ATOM 1055 O O . THR A 1 126 ? -48.955 38.128 50.533 1.00 34.06 126 THR A O 1
ATOM 1058 N N . LYS A 1 127 ? -48.286 37.140 52.422 1.00 38.59 127 LYS A N 1
ATOM 1059 C CA . LYS A 1 127 ? -48.926 35.805 52.302 1.00 38.59 127 LYS A CA 1
ATOM 1060 C C . LYS A 1 127 ? -50.180 35.809 53.213 1.00 38.59 127 LYS A C 1
ATOM 1062 O O . LYS A 1 127 ? -50.281 36.742 54.011 1.00 38.59 127 LYS A O 1
ATOM 1067 N N . PRO A 1 128 ? -51.028 34.756 53.306 1.00 56.12 128 PRO A N 1
ATOM 1068 C CA . PRO A 1 128 ? -51.285 33.580 52.447 1.00 56.12 128 PRO A CA 1
ATOM 1069 C C . PRO A 1 128 ? -52.810 33.344 52.213 1.00 56.12 128 PRO A C 1
ATOM 1071 O O . PRO A 1 128 ? -53.638 33.997 52.833 1.00 56.12 128 PRO A O 1
ATOM 1074 N N . SER A 1 129 ? -53.226 32.329 51.439 1.00 32.75 129 SER A N 1
ATOM 1075 C CA . SER A 1 129 ? -54.306 31.435 51.913 1.00 32.75 129 SER A CA 1
ATOM 1076 C C . SER A 1 129 ? -54.400 30.101 51.164 1.00 32.75 129 SER A C 1
ATOM 1078 O O . SER A 1 129 ? -54.185 29.970 49.964 1.00 32.75 129 SER A O 1
ATOM 1080 N N . THR A 1 130 ? -54.709 29.116 51.990 1.00 33.94 130 THR A N 1
ATOM 1081 C CA . THR A 1 130 ? -54.949 27.686 51.841 1.00 33.94 130 THR A CA 1
ATOM 1082 C C . THR A 1 130 ? -56.119 27.339 50.913 1.00 33.94 130 THR A C 1
ATOM 1084 O O . THR A 1 130 ? -57.161 27.984 50.985 1.00 33.94 130 THR A O 1
ATOM 1087 N N . LYS A 1 131 ? -56.047 26.201 50.205 1.00 35.31 131 LYS A N 1
ATOM 1088 C CA . LYS A 1 131 ? -57.223 25.333 50.005 1.00 35.31 131 LYS A CA 1
ATOM 1089 C C . LYS A 1 131 ? -56.860 23.849 50.097 1.00 35.31 131 LYS A C 1
ATOM 1091 O O . LYS A 1 131 ? -55.959 23.351 49.434 1.00 35.31 131 LYS A O 1
ATOM 1096 N N . VAL A 1 132 ? -57.603 23.198 50.983 1.00 36.41 132 VAL A N 1
ATOM 1097 C CA . VAL A 1 132 ? -57.650 21.777 51.331 1.00 36.41 132 VAL A CA 1
ATOM 1098 C C . VAL A 1 132 ? -58.532 21.045 50.324 1.00 36.41 132 VAL A C 1
ATOM 1100 O O . VAL A 1 132 ? -59.630 21.532 50.069 1.00 36.41 132 VAL A O 1
ATOM 1103 N N . ILE A 1 133 ? -58.137 19.852 49.858 1.00 36.38 133 ILE A N 1
ATOM 1104 C CA . ILE A 1 133 ? -59.091 18.787 49.494 1.00 36.38 133 ILE A CA 1
ATOM 1105 C C . ILE A 1 133 ? -58.571 17.433 50.000 1.00 36.38 133 ILE A C 1
ATOM 1107 O O . ILE A 1 133 ? -57.387 17.113 49.926 1.00 36.38 133 ILE A O 1
ATOM 1111 N N . VAL A 1 134 ? -59.514 16.698 50.581 1.00 34.81 134 VAL A N 1
ATOM 1112 C CA . VAL A 1 134 ? -59.422 15.485 51.394 1.00 34.81 134 VAL A CA 1
ATOM 1113 C C . VAL A 1 134 ? -59.307 14.209 50.545 1.00 34.81 134 VAL A C 1
ATOM 1115 O O . VAL A 1 134 ? -59.737 14.143 49.399 1.00 34.81 134 VAL A O 1
ATOM 1118 N N . ALA A 1 135 ? -58.720 13.194 51.177 1.00 36.25 135 ALA A N 1
ATOM 1119 C CA . ALA A 1 135 ? -58.376 11.862 50.697 1.00 36.25 135 ALA A CA 1
ATOM 1120 C C . ALA A 1 135 ? -59.535 10.958 50.229 1.00 36.25 135 ALA A C 1
ATOM 1122 O O . ALA A 1 135 ? -60.644 11.018 50.757 1.00 36.25 135 ALA A O 1
ATOM 1123 N N . ALA A 1 136 ? -59.194 9.957 49.401 1.00 31.89 136 ALA A N 1
ATOM 1124 C CA . ALA A 1 136 ? -59.894 8.669 49.373 1.00 31.89 136 ALA A CA 1
ATOM 1125 C C . ALA A 1 136 ? -58.985 7.471 48.992 1.00 31.89 136 ALA A C 1
ATOM 1127 O O . ALA A 1 136 ? -58.510 7.339 47.872 1.00 31.89 136 ALA A O 1
ATOM 1128 N N . LYS A 1 137 ? -58.813 6.581 49.981 1.00 35.25 137 LYS A N 1
ATOM 1129 C CA . LYS A 1 137 ? -58.710 5.100 49.968 1.00 35.25 137 LYS A CA 1
ATOM 1130 C C . LYS A 1 137 ? -57.788 4.330 48.986 1.00 35.25 137 LYS A C 1
ATOM 1132 O O . LYS A 1 137 ? -58.129 4.024 47.852 1.00 35.25 137 LYS A O 1
ATOM 1137 N N . LYS A 1 138 ? -56.722 3.796 49.607 1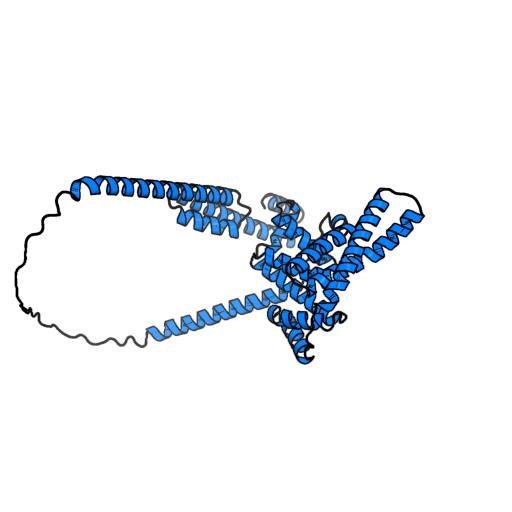.00 44.78 138 LYS A N 1
ATOM 1138 C CA . LYS A 1 138 ? -56.091 2.451 49.515 1.00 44.78 138 LYS A CA 1
ATOM 1139 C C . LYS A 1 138 ? -56.734 1.384 48.597 1.00 44.78 138 LYS A C 1
ATOM 1141 O O . LYS A 1 138 ? -57.843 0.921 48.862 1.00 44.78 138 LYS A O 1
ATOM 1146 N N . LYS A 1 139 ? -55.899 0.791 47.727 1.00 39.34 139 LYS A N 1
ATOM 1147 C CA . LYS A 1 139 ? -55.927 -0.637 47.337 1.00 39.34 139 LYS A CA 1
ATOM 1148 C C . LYS A 1 139 ? -54.514 -1.246 47.421 1.00 39.34 139 LYS A C 1
ATOM 1150 O O . LYS A 1 139 ? -53.521 -0.548 47.258 1.00 39.34 139 LYS A O 1
ATOM 1155 N N . LYS A 1 140 ? -54.465 -2.533 47.786 1.00 44.53 140 LYS A N 1
ATOM 1156 C CA . LYS A 1 140 ? -53.284 -3.351 48.141 1.00 44.53 140 LYS A CA 1
ATOM 1157 C C . LYS A 1 140 ? -52.269 -3.495 46.987 1.00 44.53 140 LYS A C 1
ATOM 1159 O O . LYS A 1 140 ? -52.696 -3.503 45.835 1.00 44.53 140 LYS A O 1
ATOM 1164 N N . PRO A 1 141 ? -50.966 -3.690 47.274 1.00 45.56 141 PRO A N 1
ATOM 1165 C CA . PRO A 1 141 ? -49.955 -3.889 46.240 1.00 45.56 141 PRO A CA 1
ATOM 1166 C C . PRO A 1 141 ? -50.009 -5.316 45.675 1.00 45.56 141 PRO A C 1
ATOM 1168 O O . PRO A 1 141 ? -50.004 -6.296 46.421 1.00 45.56 141 PRO A O 1
ATOM 1171 N N . LEU A 1 142 ? -50.048 -5.418 44.346 1.00 46.34 142 LEU A N 1
ATOM 1172 C CA . LEU A 1 142 ? -49.855 -6.657 43.599 1.00 46.34 142 LEU A CA 1
ATOM 1173 C C . LEU A 1 142 ? -48.343 -6.891 43.450 1.00 46.34 142 LEU A C 1
ATOM 1175 O O . LEU A 1 142 ? -47.602 -5.995 43.047 1.00 46.34 142 LEU A O 1
ATOM 1179 N N . ASN A 1 143 ? -47.877 -8.077 43.825 1.00 52.94 143 ASN A N 1
ATOM 1180 C CA . ASN A 1 143 ? -46.462 -8.415 43.945 1.00 52.94 143 ASN A CA 1
ATOM 1181 C C . ASN A 1 143 ? -45.820 -8.617 42.551 1.00 52.94 143 ASN A C 1
ATOM 1183 O O . ASN A 1 143 ? -45.740 -9.731 42.047 1.00 52.94 143 ASN A O 1
ATOM 1187 N N . TRP A 1 144 ? -45.390 -7.524 41.908 1.00 47.75 144 TRP A N 1
ATOM 1188 C CA . TRP A 1 144 ? -44.790 -7.497 40.558 1.00 47.75 144 TRP A CA 1
ATOM 1189 C C . TRP A 1 144 ? -43.316 -7.942 40.491 1.00 47.75 144 TRP A C 1
ATOM 1191 O O . TRP A 1 144 ? -42.745 -8.055 39.408 1.00 47.75 144 TRP A O 1
ATOM 1201 N N . LYS A 1 145 ? -42.677 -8.235 41.630 1.00 51.75 145 LYS A N 1
ATOM 1202 C CA . LYS A 1 145 ? -41.229 -8.511 41.692 1.00 51.75 145 LYS A CA 1
ATOM 1203 C C . LYS A 1 145 ? -40.788 -9.854 41.086 1.00 51.75 145 LYS A C 1
ATOM 1205 O O . LYS A 1 145 ? -39.591 -10.078 40.969 1.00 51.75 145 LYS A O 1
ATOM 1210 N N . LEU A 1 146 ? -41.715 -10.715 40.657 1.00 49.91 146 LEU A N 1
ATOM 1211 C CA . LEU A 1 146 ? -41.405 -12.017 40.042 1.00 49.91 146 LEU A CA 1
ATOM 1212 C C . LEU A 1 146 ? -41.636 -12.081 38.521 1.00 49.91 146 LEU A C 1
ATOM 1214 O O . LEU A 1 146 ? -41.163 -13.019 37.890 1.00 49.91 146 LEU A O 1
ATOM 1218 N N . LEU A 1 147 ? -42.284 -11.080 37.912 1.00 51.34 147 LEU A N 1
ATOM 1219 C CA . LEU A 1 147 ? -42.573 -11.065 36.465 1.00 51.34 147 LEU A CA 1
ATOM 1220 C C . LEU A 1 147 ? -41.563 -10.259 35.626 1.00 51.34 147 LEU A C 1
ATOM 1222 O O . LEU A 1 147 ? -41.528 -10.417 34.411 1.00 51.34 147 LEU A O 1
ATOM 1226 N N . ILE A 1 148 ? -40.699 -9.454 36.255 1.00 53.16 148 ILE A N 1
ATOM 1227 C CA . ILE A 1 148 ? -39.671 -8.649 35.560 1.00 53.16 148 ILE A CA 1
ATOM 1228 C C . ILE A 1 148 ? -38.298 -9.351 35.538 1.00 53.16 148 ILE A C 1
ATOM 1230 O O . ILE A 1 148 ? -37.465 -9.059 34.687 1.00 53.16 148 ILE A O 1
ATOM 1234 N N . GLY A 1 149 ? -38.052 -10.326 36.421 1.00 51.03 149 GLY A N 1
ATOM 1235 C CA . GLY A 1 149 ? -36.746 -10.997 36.501 1.00 51.03 149 GLY A CA 1
ATOM 1236 C C . GLY A 1 149 ? -36.439 -11.905 35.305 1.00 51.03 149 GLY A C 1
ATOM 1237 O O . GLY A 1 149 ? -35.317 -11.922 34.808 1.00 51.03 149 GLY A O 1
ATOM 1238 N N . ILE A 1 150 ? -37.443 -12.629 34.806 1.00 60.62 150 ILE A N 1
ATOM 1239 C CA . ILE A 1 150 ? -37.265 -13.630 33.742 1.00 60.62 150 ILE A CA 1
ATOM 1240 C C . ILE A 1 150 ? -36.978 -12.982 32.369 1.00 60.62 150 ILE A C 1
ATOM 1242 O O . ILE A 1 150 ? -36.038 -13.426 31.708 1.00 60.62 150 ILE A O 1
ATOM 1246 N N . PRO A 1 151 ? -37.671 -11.901 31.946 1.00 65.00 151 PRO A N 1
ATOM 1247 C CA . PRO A 1 151 ? -37.362 -11.215 30.686 1.00 65.00 151 PRO A CA 1
ATOM 1248 C C . PRO A 1 151 ? -35.971 -10.571 30.665 1.00 65.00 151 PRO A C 1
ATOM 1250 O O . PRO A 1 151 ? -35.300 -10.592 29.638 1.00 65.00 151 PRO A O 1
ATOM 1253 N N . VAL A 1 152 ? -35.510 -10.032 31.799 1.00 69.56 152 VAL A N 1
ATOM 1254 C CA . VAL A 1 152 ? -34.199 -9.368 31.894 1.00 69.56 152 VAL A CA 1
ATOM 1255 C C . VAL A 1 152 ? -33.060 -10.385 31.808 1.00 69.56 152 VAL A C 1
ATOM 1257 O O . VAL A 1 152 ? -32.091 -10.160 31.089 1.00 69.56 152 VAL A O 1
ATOM 1260 N N . ILE A 1 153 ? -33.192 -11.538 32.470 1.00 71.44 153 ILE A N 1
ATOM 1261 C CA . ILE A 1 153 ? -32.183 -12.607 32.409 1.00 71.44 153 ILE A CA 1
ATOM 1262 C C . ILE A 1 153 ? -32.121 -13.225 31.002 1.00 71.44 153 ILE A C 1
ATOM 1264 O O . ILE A 1 153 ? -31.027 -13.444 30.481 1.00 71.44 153 ILE A O 1
ATOM 1268 N N . LEU A 1 154 ? -33.270 -13.438 30.349 1.00 72.38 154 LEU A N 1
ATOM 1269 C CA . LEU A 1 154 ? -33.318 -13.893 28.953 1.00 72.38 154 LEU A CA 1
ATOM 1270 C C . LEU A 1 154 ? -32.717 -12.865 27.984 1.00 72.38 154 LEU A C 1
ATOM 1272 O O . LEU A 1 154 ? -31.993 -13.251 27.071 1.00 72.38 154 LEU A O 1
ATOM 1276 N N . GLY A 1 155 ? -32.948 -11.568 28.211 1.00 79.31 155 GLY A N 1
ATOM 1277 C CA . GLY A 1 155 ? -32.339 -10.492 27.427 1.00 79.31 155 GLY A CA 1
ATOM 1278 C C . GLY A 1 155 ? -30.812 -10.454 27.545 1.00 79.31 155 GLY A C 1
ATOM 1279 O O . GLY A 1 155 ? -30.124 -10.323 26.536 1.00 79.31 155 GLY A O 1
ATOM 1280 N N . ILE A 1 156 ? -30.268 -10.645 28.752 1.00 75.62 156 ILE A N 1
ATOM 1281 C CA . ILE A 1 156 ? -28.813 -10.684 28.985 1.00 75.62 156 ILE A CA 1
ATOM 1282 C C . ILE A 1 156 ? -28.181 -11.926 28.341 1.00 75.62 156 ILE A C 1
ATOM 1284 O O . ILE A 1 156 ? -27.123 -11.821 27.723 1.00 75.62 156 ILE A O 1
ATOM 1288 N N . LEU A 1 157 ? -28.831 -13.092 28.427 1.00 75.06 157 LEU A N 1
ATOM 1289 C CA . LEU A 1 157 ? -28.343 -14.318 27.785 1.00 75.06 157 LEU A CA 1
ATOM 1290 C C . LEU A 1 157 ? -28.404 -14.237 26.254 1.00 75.06 157 LEU A C 1
ATOM 1292 O O . LEU A 1 157 ? -27.468 -14.675 25.588 1.00 75.06 157 LEU A O 1
ATOM 1296 N N . ALA A 1 158 ? -29.451 -13.628 25.691 1.00 76.56 158 ALA A N 1
ATOM 1297 C CA . ALA A 1 158 ? -29.557 -13.392 24.254 1.00 76.56 158 ALA A CA 1
ATOM 1298 C C . ALA A 1 158 ? -28.505 -12.385 23.761 1.00 76.56 158 ALA A C 1
ATOM 1300 O O . ALA A 1 158 ? -27.861 -12.627 22.742 1.00 76.56 158 ALA A O 1
ATOM 1301 N N . ALA A 1 159 ? -28.267 -11.300 24.506 1.00 71.75 159 ALA A N 1
ATOM 1302 C CA . ALA A 1 159 ? -27.219 -10.330 24.190 1.00 71.75 159 ALA A CA 1
ATOM 1303 C C . ALA A 1 159 ? -25.814 -10.949 24.291 1.00 71.75 159 ALA A C 1
ATOM 1305 O O . ALA A 1 159 ? -24.987 -10.740 23.406 1.00 71.75 159 ALA A O 1
ATOM 1306 N N . GLY A 1 160 ? -25.557 -11.766 25.319 1.00 77.12 160 GLY A N 1
ATOM 1307 C CA . GLY A 1 160 ? -24.303 -12.506 25.474 1.00 77.12 160 GLY A CA 1
ATOM 1308 C C . GLY A 1 160 ? -24.086 -13.543 24.368 1.00 77.12 160 GLY A C 1
ATOM 1309 O O . GLY A 1 160 ? -22.992 -13.627 23.816 1.00 77.12 160 GLY A O 1
ATOM 1310 N N . GLY A 1 161 ? -25.135 -14.277 23.985 1.00 75.50 161 GLY A N 1
ATOM 1311 C CA . GLY A 1 161 ? -25.108 -15.223 22.868 1.00 75.50 161 GLY A CA 1
ATOM 1312 C C . GLY A 1 161 ? -24.892 -14.539 21.518 1.00 75.50 161 GLY A C 1
ATOM 1313 O O . GLY A 1 161 ? -24.079 -15.004 20.724 1.00 75.50 161 GLY A O 1
ATOM 1314 N N . PHE A 1 162 ? -25.540 -13.396 21.280 1.00 72.56 162 PHE A N 1
ATOM 1315 C CA . PHE A 1 162 ? -25.336 -12.584 20.079 1.00 72.56 162 PHE A CA 1
ATOM 1316 C C . PHE A 1 162 ? -23.916 -12.009 20.019 1.00 72.56 162 PHE A C 1
ATOM 1318 O O . PHE A 1 162 ? -23.272 -12.078 18.974 1.00 72.56 162 PHE A O 1
ATOM 1325 N N . TYR A 1 163 ? -23.389 -11.509 21.140 1.00 71.06 163 TYR A N 1
ATOM 1326 C CA . TYR A 1 163 ? -22.017 -11.006 21.220 1.00 71.06 163 TYR A CA 1
ATOM 1327 C C . TYR A 1 163 ? -20.993 -12.125 20.993 1.00 71.06 163 TYR A C 1
ATOM 1329 O O . TYR A 1 163 ? -20.043 -11.948 20.235 1.00 71.06 163 TYR A O 1
ATOM 1337 N N . PHE A 1 164 ? -21.215 -13.305 21.579 1.00 61.94 164 PHE A N 1
ATOM 1338 C CA . PHE A 1 164 ? -20.368 -14.479 21.373 1.00 61.94 164 PHE A CA 1
ATOM 1339 C C . PHE A 1 164 ? -20.436 -14.997 19.931 1.00 61.94 164 PHE A C 1
ATOM 1341 O O . PHE A 1 164 ? -19.406 -15.330 19.355 1.00 61.94 164 PHE A O 1
ATOM 1348 N N . TYR A 1 165 ? -21.620 -15.002 19.316 1.00 69.94 165 TYR A N 1
ATOM 1349 C CA . TYR A 1 165 ? -21.800 -15.352 17.908 1.00 69.94 165 TYR A CA 1
ATOM 1350 C C . TYR A 1 165 ? -21.084 -14.362 16.979 1.00 69.94 165 TYR A C 1
ATOM 1352 O O . TYR A 1 165 ? -20.342 -14.787 16.094 1.00 69.94 165 TYR A O 1
ATOM 1360 N N . LYS A 1 166 ? -21.219 -13.048 17.216 1.00 58.91 166 LYS A N 1
ATOM 1361 C CA . LYS A 1 166 ? -20.492 -12.019 16.451 1.00 58.91 166 LYS A CA 1
ATOM 1362 C C . LYS A 1 166 ? -18.978 -12.130 16.644 1.00 58.91 166 LYS A C 1
ATOM 1364 O O . LYS A 1 166 ? -18.224 -11.981 15.688 1.00 58.91 166 LYS A O 1
ATOM 1369 N N . PHE A 1 167 ? -18.533 -12.431 17.863 1.00 54.69 167 PHE A N 1
ATOM 1370 C CA . PHE A 1 167 ? -17.125 -12.660 18.179 1.00 54.69 167 PHE A CA 1
ATOM 1371 C C . PHE A 1 167 ? -16.571 -13.903 17.464 1.00 54.69 167 PHE A C 1
ATOM 1373 O O . PHE A 1 167 ? -15.486 -13.839 16.893 1.00 54.69 167 PHE A O 1
ATOM 1380 N N . GLN A 1 168 ? -17.325 -15.007 17.426 1.00 53.06 168 GLN A N 1
ATOM 1381 C CA . GLN A 1 168 ? -16.959 -16.221 16.686 1.00 53.06 168 GLN A CA 1
ATOM 1382 C C . GLN A 1 168 ? -16.936 -15.991 15.169 1.00 53.06 168 GLN A C 1
ATOM 1384 O O . GLN A 1 168 ? -15.997 -16.431 14.512 1.00 53.06 168 GLN A O 1
ATOM 1389 N N . GLN A 1 169 ? -17.898 -15.246 14.614 1.00 50.50 169 GLN A N 1
ATOM 1390 C CA . GLN A 1 169 ? -17.875 -14.857 13.200 1.00 50.50 169 GLN A CA 1
ATOM 1391 C C . GLN A 1 169 ? -16.664 -13.982 12.858 1.00 50.50 169 GLN A C 1
ATOM 1393 O O . GLN A 1 169 ? -15.988 -14.252 11.872 1.00 50.50 169 GLN A O 1
ATOM 1398 N N . ASN A 1 170 ? -16.333 -12.989 13.689 1.00 45.47 170 ASN A N 1
ATOM 1399 C CA . ASN A 1 170 ? -15.130 -12.179 13.486 1.00 45.47 170 ASN A CA 1
ATOM 1400 C C . ASN A 1 170 ? -13.849 -13.018 13.576 1.00 45.47 170 ASN A C 1
ATOM 1402 O O . ASN A 1 170 ? -12.907 -12.761 12.837 1.00 45.47 170 ASN A O 1
ATOM 1406 N N . LYS A 1 171 ? -13.813 -14.032 14.448 1.00 41.03 171 LYS A N 1
ATOM 1407 C CA . LYS A 1 171 ? -12.661 -14.928 14.599 1.00 41.03 171 LYS A CA 1
ATOM 1408 C C . LYS A 1 171 ? -12.492 -15.879 13.408 1.00 41.03 171 LYS A C 1
ATOM 1410 O O . LYS A 1 171 ? -11.367 -16.115 12.994 1.00 41.03 171 LYS A O 1
ATOM 1415 N N . LEU A 1 172 ? -13.594 -16.379 12.843 1.00 41.09 172 LEU A N 1
ATOM 1416 C CA . LEU A 1 172 ? -13.585 -17.172 11.607 1.00 41.09 172 LEU A CA 1
ATOM 1417 C C . LEU A 1 172 ? -13.159 -16.320 10.400 1.00 41.09 172 LEU A C 1
ATOM 1419 O O . LEU A 1 172 ? -12.277 -16.733 9.662 1.00 41.09 172 LEU A O 1
ATOM 1423 N N . ARG A 1 173 ? -13.666 -15.085 10.281 1.00 44.31 173 ARG A N 1
ATOM 1424 C CA . ARG A 1 173 ? -13.271 -14.119 9.232 1.00 44.31 173 ARG A CA 1
ATOM 1425 C C . ARG A 1 173 ? -11.813 -13.659 9.317 1.00 44.31 173 ARG A C 1
ATOM 1427 O O . ARG A 1 173 ? -11.271 -13.173 8.331 1.00 44.31 173 ARG A O 1
ATOM 1434 N N . LEU A 1 174 ? -11.198 -13.758 10.497 1.00 40.56 174 LEU A N 1
ATOM 1435 C CA . LEU A 1 174 ? -9.783 -13.450 10.717 1.00 40.56 174 LEU A CA 1
ATOM 1436 C C . LEU A 1 174 ? -8.849 -14.577 10.262 1.00 40.56 174 LEU A C 1
ATOM 1438 O O . LEU A 1 174 ? -7.695 -14.295 9.965 1.00 40.56 174 LEU A O 1
ATOM 1442 N N . ASN A 1 175 ? -9.345 -15.815 10.185 1.00 39.94 175 ASN A N 1
ATOM 1443 C CA . ASN A 1 175 ? -8.576 -16.958 9.692 1.00 39.94 175 ASN A CA 1
ATOM 1444 C C . ASN A 1 175 ? -8.593 -17.063 8.156 1.00 39.94 175 ASN A C 1
ATOM 1446 O O . ASN A 1 175 ? -7.675 -17.645 7.595 1.00 39.94 175 ASN A O 1
ATOM 1450 N N . ASP A 1 176 ? -9.565 -16.443 7.478 1.00 43.34 176 ASP A N 1
ATOM 1451 C CA . ASP A 1 176 ? -9.595 -16.318 6.007 1.00 43.34 176 ASP A CA 1
ATOM 1452 C C . ASP A 1 176 ? -8.643 -15.216 5.476 1.00 43.34 176 ASP A C 1
ATOM 1454 O O . ASP A 1 176 ? -8.662 -14.888 4.294 1.00 43.34 176 ASP A O 1
ATOM 1458 N N . LEU A 1 177 ? -7.810 -14.598 6.331 1.00 46.25 177 LEU A N 1
ATOM 1459 C CA . LEU A 1 177 ? -6.804 -13.609 5.907 1.00 46.25 177 LEU A CA 1
ATOM 1460 C C . LEU A 1 177 ? -5.546 -14.229 5.281 1.00 46.25 177 LEU A C 1
ATOM 1462 O O . LEU A 1 177 ? -4.707 -13.466 4.804 1.00 46.25 177 LEU A O 1
ATOM 1466 N N . ASP A 1 178 ? -5.366 -15.549 5.335 1.00 41.16 178 ASP A N 1
ATOM 1467 C CA . ASP A 1 178 ? -4.101 -16.197 4.961 1.00 41.16 178 ASP A CA 1
ATOM 1468 C C . ASP A 1 178 ? -3.993 -16.580 3.478 1.00 41.16 178 ASP A C 1
ATOM 1470 O O . ASP A 1 178 ? -2.897 -16.932 3.040 1.00 41.16 178 ASP A O 1
ATOM 1474 N N . ASP A 1 179 ? -5.062 -16.448 2.687 1.00 40.69 179 ASP A N 1
ATOM 1475 C CA . ASP A 1 179 ? -4.964 -16.671 1.244 1.00 40.69 179 ASP A CA 1
ATOM 1476 C C . ASP A 1 179 ? -4.349 -15.437 0.555 1.00 40.69 179 ASP A C 1
ATOM 1478 O O . ASP A 1 179 ? -4.914 -14.339 0.627 1.00 40.69 179 ASP A O 1
ATOM 1482 N N . PRO A 1 180 ? -3.174 -15.575 -0.094 1.00 41.44 180 PRO A N 1
ATOM 1483 C CA . PRO A 1 180 ? -2.551 -14.478 -0.812 1.00 41.44 180 PRO A CA 1
ATOM 1484 C C . PRO A 1 180 ? -3.436 -14.091 -1.991 1.00 41.44 180 PRO A C 1
ATOM 1486 O O . PRO A 1 180 ? -3.778 -14.905 -2.850 1.00 41.44 180 PRO A O 1
ATOM 1489 N N . ILE A 1 181 ? -3.794 -12.817 -2.030 1.00 46.72 181 ILE A N 1
ATOM 1490 C CA . ILE A 1 181 ? -4.544 -12.227 -3.125 1.00 46.72 181 ILE A CA 1
ATOM 1491 C C . ILE A 1 181 ? -3.595 -12.133 -4.320 1.00 46.72 181 ILE A C 1
ATOM 1493 O O . ILE A 1 181 ? -2.745 -11.247 -4.391 1.00 46.72 181 ILE A O 1
ATOM 1497 N N . SER A 1 182 ? -3.705 -13.071 -5.256 1.00 42.62 182 SER A N 1
ATOM 1498 C CA . SER A 1 182 ? -3.004 -12.976 -6.532 1.00 42.62 182 SER A CA 1
ATOM 1499 C C . SER A 1 182 ? -3.805 -12.068 -7.463 1.00 42.62 182 SER A C 1
ATOM 1501 O O . SER A 1 182 ? -4.823 -12.492 -8.014 1.00 42.62 182 SER A O 1
ATOM 1503 N N . VAL A 1 183 ? -3.367 -10.821 -7.625 1.00 48.72 183 VAL A N 1
ATOM 1504 C CA . VAL A 1 183 ? -3.939 -9.901 -8.614 1.00 48.72 183 VAL A CA 1
ATOM 1505 C C . VAL A 1 183 ? -3.159 -10.073 -9.914 1.00 48.72 183 VAL A C 1
ATOM 1507 O O . VAL A 1 183 ? -1.976 -9.765 -9.961 1.00 48.72 183 VAL A O 1
ATOM 1510 N N . LEU A 1 184 ? -3.798 -10.586 -10.962 1.00 46.56 184 LEU A N 1
ATOM 1511 C CA . LEU A 1 184 ? -3.189 -10.748 -12.285 1.00 46.56 184 LEU A CA 1
ATOM 1512 C C . LEU A 1 184 ? -3.562 -9.533 -13.142 1.00 46.56 184 LEU A C 1
ATOM 1514 O O . LEU A 1 184 ? -4.523 -9.570 -13.903 1.00 46.56 184 LEU A O 1
ATOM 1518 N N . LEU A 1 185 ? -2.830 -8.426 -12.997 1.00 52.91 185 LEU A N 1
ATOM 1519 C CA . LEU A 1 185 ? -3.112 -7.218 -13.778 1.00 52.91 185 LEU A CA 1
ATOM 1520 C C . LEU A 1 185 ? -2.391 -7.274 -15.122 1.00 52.91 185 LEU A C 1
ATOM 1522 O O . LEU A 1 185 ? -1.177 -7.439 -15.195 1.00 52.91 185 LEU A O 1
ATOM 1526 N N . ALA A 1 186 ? -3.123 -7.011 -16.205 1.00 49.22 186 ALA A N 1
ATOM 1527 C CA . ALA A 1 186 ? -2.586 -6.970 -17.570 1.00 49.22 186 ALA A CA 1
ATOM 1528 C C . ALA A 1 186 ? -1.486 -5.899 -17.809 1.00 49.22 186 ALA A C 1
ATOM 1530 O O . ALA A 1 186 ? -0.967 -5.803 -18.918 1.00 49.22 186 ALA A O 1
ATOM 1531 N N . GLN A 1 187 ? -1.148 -5.078 -16.802 1.00 56.72 187 GLN A N 1
ATOM 1532 C CA . GLN A 1 187 ? -0.090 -4.054 -16.833 1.00 56.72 187 GLN A CA 1
ATOM 1533 C C . GLN A 1 187 ? 1.060 -4.305 -15.837 1.00 56.72 187 GLN A C 1
ATOM 1535 O O . GLN A 1 187 ? 1.893 -3.416 -15.652 1.00 56.72 187 GLN A O 1
ATOM 1540 N N . GLU A 1 188 ? 1.147 -5.488 -15.213 1.00 57.25 188 GLU A N 1
ATOM 1541 C CA . GLU A 1 188 ? 2.219 -5.795 -14.251 1.00 57.25 188 GLU A CA 1
ATOM 1542 C C . GLU A 1 188 ? 3.625 -5.539 -14.813 1.00 57.25 188 GLU A C 1
ATOM 1544 O O . GLU A 1 188 ? 4.474 -5.021 -14.093 1.00 57.25 188 GLU A O 1
ATOM 1549 N N . ASP A 1 189 ? 3.865 -5.811 -16.099 1.00 60.81 189 ASP A N 1
ATOM 1550 C CA . ASP A 1 189 ? 5.182 -5.630 -16.724 1.00 60.81 189 ASP A CA 1
ATOM 1551 C C . ASP A 1 189 ? 5.639 -4.159 -16.784 1.00 60.81 189 ASP A C 1
ATOM 1553 O O . ASP A 1 189 ? 6.835 -3.875 -16.681 1.00 60.81 189 ASP A O 1
ATOM 1557 N N . GLU A 1 190 ? 4.713 -3.201 -16.921 1.00 68.00 190 GLU A N 1
ATOM 1558 C CA . GLU A 1 190 ? 5.056 -1.771 -16.914 1.00 68.00 190 GLU A CA 1
ATOM 1559 C C . GLU A 1 190 ? 5.342 -1.275 -15.492 1.00 68.00 190 GLU A C 1
ATOM 1561 O O . GLU A 1 190 ? 6.309 -0.539 -15.268 1.00 68.00 190 GLU A O 1
ATOM 1566 N N . TRP A 1 191 ? 4.527 -1.694 -14.519 1.00 68.69 191 TRP A N 1
ATOM 1567 C CA . TRP A 1 191 ? 4.629 -1.235 -13.129 1.00 68.69 191 TRP A CA 1
ATOM 1568 C C . TRP A 1 191 ? 5.815 -1.862 -12.410 1.00 68.69 191 TRP A C 1
ATOM 1570 O O . TRP A 1 191 ? 6.499 -1.190 -11.643 1.00 68.69 191 TRP A O 1
ATOM 1580 N N . ASN A 1 192 ? 6.093 -3.128 -12.705 1.00 71.69 192 ASN A N 1
ATOM 1581 C CA . ASN A 1 192 ? 7.201 -3.867 -12.117 1.00 71.69 192 ASN A CA 1
ATOM 1582 C C . ASN A 1 192 ? 8.523 -3.632 -12.856 1.00 71.69 192 ASN A C 1
ATOM 1584 O O . ASN A 1 192 ? 9.526 -4.277 -12.530 1.00 71.69 192 ASN A O 1
ATOM 1588 N N . SER A 1 193 ? 8.562 -2.707 -13.826 1.00 82.88 193 SER A N 1
ATOM 1589 C CA . SER A 1 193 ? 9.836 -2.281 -14.394 1.00 82.88 193 SER A CA 1
ATOM 1590 C C . SER A 1 193 ? 10.716 -1.687 -13.281 1.00 82.88 193 SER A C 1
ATOM 1592 O O . SER A 1 193 ? 10.233 -0.882 -12.477 1.00 82.88 193 SER A O 1
ATOM 1594 N N . PRO A 1 194 ? 12.007 -2.065 -13.195 1.00 82.44 194 PRO A N 1
ATOM 1595 C CA . PRO A 1 194 ? 12.899 -1.550 -12.159 1.00 82.44 194 PRO A CA 1
ATOM 1596 C C . PRO A 1 194 ? 12.939 -0.021 -12.115 1.00 82.44 194 PRO A C 1
ATOM 1598 O O . PRO A 1 194 ? 13.043 0.553 -11.041 1.00 82.44 194 PRO A O 1
ATOM 1601 N N . GLU A 1 195 ? 12.819 0.634 -13.270 1.00 85.94 195 GLU A N 1
ATOM 1602 C CA . GLU A 1 195 ? 12.777 2.087 -13.393 1.00 85.94 195 GLU A CA 1
ATOM 1603 C C . GLU A 1 195 ? 11.523 2.691 -12.739 1.00 85.94 195 GLU A C 1
ATOM 1605 O O . GLU A 1 195 ? 11.651 3.588 -11.909 1.00 85.94 195 GLU A O 1
ATOM 1610 N N . ALA A 1 196 ? 10.327 2.178 -13.053 1.00 86.88 196 ALA A N 1
ATOM 1611 C CA . ALA A 1 196 ? 9.080 2.676 -12.464 1.00 86.88 196 ALA A CA 1
ATOM 1612 C C . ALA A 1 196 ? 9.018 2.429 -10.950 1.00 86.88 196 ALA A C 1
ATOM 1614 O O . ALA A 1 196 ? 8.537 3.278 -10.193 1.00 86.88 196 ALA A O 1
ATOM 1615 N N . LEU A 1 197 ? 9.540 1.281 -10.506 1.00 87.56 197 LEU A N 1
ATOM 1616 C CA . LEU A 1 197 ? 9.629 0.955 -9.090 1.00 87.56 197 LEU A CA 1
ATOM 1617 C C . LEU A 1 197 ? 10.638 1.866 -8.378 1.00 87.56 197 LEU A C 1
ATOM 1619 O O . LEU A 1 197 ? 10.329 2.396 -7.316 1.00 87.56 197 LEU A O 1
ATOM 1623 N N . THR A 1 198 ? 11.817 2.106 -8.962 1.00 91.75 198 THR A N 1
ATOM 1624 C CA . THR A 1 198 ? 12.795 3.060 -8.418 1.00 91.75 198 THR A CA 1
ATOM 1625 C C . THR A 1 198 ? 12.198 4.459 -8.276 1.00 91.75 198 THR A C 1
ATOM 1627 O O . THR A 1 198 ? 12.345 5.054 -7.209 1.00 91.75 198 THR A O 1
ATOM 1630 N N . ASP A 1 199 ? 11.499 4.961 -9.295 1.00 91.25 199 ASP A N 1
ATOM 1631 C CA . ASP A 1 199 ? 10.886 6.293 -9.260 1.00 91.25 199 ASP A CA 1
ATOM 1632 C C . ASP A 1 199 ? 9.811 6.396 -8.162 1.00 91.25 199 ASP A C 1
ATOM 1634 O O . ASP A 1 199 ? 9.787 7.366 -7.403 1.00 91.25 199 ASP A O 1
ATOM 1638 N N . SER A 1 200 ? 8.962 5.376 -8.012 1.00 90.75 200 SER A N 1
ATOM 1639 C CA . SER A 1 200 ? 7.889 5.398 -7.008 1.00 90.75 200 SER A CA 1
ATOM 1640 C C . SER A 1 200 ? 8.406 5.230 -5.583 1.00 90.75 200 SER A C 1
ATOM 1642 O O . SER A 1 200 ? 8.008 5.987 -4.699 1.00 90.75 200 SER A O 1
ATOM 1644 N N . ILE A 1 201 ? 9.348 4.307 -5.349 1.00 92.50 201 ILE A N 1
ATOM 1645 C CA . ILE A 1 201 ? 9.983 4.164 -4.029 1.00 92.50 201 ILE A CA 1
ATOM 1646 C C . ILE A 1 201 ? 10.765 5.433 -3.666 1.00 92.50 201 ILE A C 1
ATOM 1648 O O . ILE A 1 201 ? 10.773 5.828 -2.501 1.00 92.50 201 ILE A O 1
ATOM 1652 N N . MET A 1 202 ? 11.379 6.109 -4.645 1.00 95.06 202 MET A N 1
ATOM 1653 C CA . MET A 1 202 ? 12.004 7.414 -4.425 1.00 95.06 202 MET A CA 1
ATOM 1654 C C . MET A 1 202 ? 10.975 8.470 -3.995 1.00 95.06 202 MET A C 1
ATOM 1656 O O . MET A 1 202 ? 11.258 9.253 -3.090 1.00 95.06 202 MET A O 1
ATOM 1660 N N . GLY A 1 203 ? 9.779 8.474 -4.591 1.00 93.81 203 GLY A N 1
ATOM 1661 C CA . GLY A 1 203 ? 8.650 9.293 -4.135 1.00 93.81 203 GLY A CA 1
ATOM 1662 C C . GLY A 1 203 ? 8.340 9.060 -2.655 1.00 93.81 203 GLY A C 1
ATOM 1663 O O . GLY A 1 203 ? 8.461 9.982 -1.852 1.00 93.81 203 GLY A O 1
ATOM 1664 N N . TYR A 1 204 ? 8.094 7.804 -2.273 1.00 93.69 204 TYR A N 1
ATOM 1665 C CA . TYR A 1 204 ? 7.796 7.447 -0.880 1.00 93.69 204 TYR A CA 1
ATOM 1666 C C . TYR A 1 204 ? 8.932 7.802 0.087 1.00 93.69 204 TYR A C 1
ATOM 1668 O O . TYR A 1 204 ? 8.684 8.223 1.215 1.00 93.69 204 TYR A O 1
ATOM 1676 N N . ALA A 1 205 ? 10.192 7.659 -0.337 1.00 94.69 205 ALA A N 1
ATOM 1677 C CA . ALA A 1 205 ? 11.345 8.031 0.477 1.00 94.69 205 ALA A CA 1
ATOM 1678 C C . ALA A 1 205 ? 11.360 9.532 0.807 1.00 94.69 205 ALA A C 1
ATOM 1680 O O . ALA A 1 205 ? 11.651 9.916 1.946 1.00 94.69 205 ALA A O 1
ATOM 1681 N N . ASN A 1 206 ? 11.021 10.374 -0.173 1.00 94.62 206 ASN A N 1
ATOM 1682 C CA . ASN A 1 206 ? 10.901 11.815 0.023 1.00 94.62 206 ASN A CA 1
ATOM 1683 C C . ASN A 1 206 ? 9.733 12.154 0.954 1.00 94.62 206 ASN A C 1
ATOM 1685 O O . ASN A 1 206 ? 9.912 12.970 1.861 1.00 94.62 206 ASN A O 1
ATOM 1689 N N . ASP A 1 207 ? 8.587 11.491 0.780 1.00 94.25 207 ASP A N 1
ATOM 1690 C CA . ASP A 1 207 ? 7.398 11.700 1.610 1.00 94.25 207 ASP A CA 1
ATOM 1691 C C . ASP A 1 207 ? 7.699 11.372 3.078 1.00 94.25 207 ASP A C 1
ATOM 1693 O O . ASP A 1 207 ? 7.612 12.259 3.931 1.00 94.25 207 ASP A O 1
ATOM 1697 N N . PHE A 1 208 ? 8.219 10.172 3.370 1.00 94.81 208 PHE A N 1
ATOM 1698 C CA . PHE A 1 208 ? 8.630 9.792 4.729 1.00 94.81 208 PHE A CA 1
ATOM 1699 C C . PHE A 1 208 ? 9.674 10.744 5.315 1.00 94.81 208 PHE A C 1
ATOM 1701 O O . PHE A 1 208 ? 9.617 11.104 6.493 1.00 94.81 208 PHE A O 1
ATOM 1708 N N . SER A 1 209 ? 10.638 11.184 4.499 1.00 92.94 209 SER A N 1
ATOM 1709 C CA . SER A 1 209 ? 11.651 12.134 4.953 1.00 92.94 209 SER A CA 1
ATOM 1710 C C . SER A 1 209 ? 11.042 13.491 5.315 1.00 92.94 209 SER A C 1
ATOM 1712 O O . SER A 1 209 ? 11.539 14.141 6.238 1.00 92.94 209 SER A O 1
ATOM 1714 N N . SER A 1 210 ? 10.009 13.935 4.595 1.00 93.75 210 SER A N 1
ATOM 1715 C CA . SER A 1 210 ? 9.312 15.199 4.848 1.00 93.75 210 SER A CA 1
ATOM 1716 C C . SER A 1 210 ? 8.426 15.135 6.097 1.00 93.75 210 SER A C 1
ATOM 1718 O O . SER A 1 210 ? 8.367 16.100 6.859 1.00 93.75 210 SER A O 1
ATOM 1720 N N . GLU A 1 211 ? 7.834 13.969 6.363 1.00 93.19 211 GLU A N 1
ATOM 1721 C CA . GLU A 1 211 ? 7.039 13.676 7.561 1.00 93.19 211 GLU A CA 1
ATOM 1722 C C . GLU A 1 211 ? 7.903 13.483 8.819 1.00 93.19 211 GLU A C 1
ATOM 1724 O O . GLU A 1 211 ? 7.401 13.488 9.943 1.00 93.19 211 GLU A O 1
ATOM 1729 N N . GLY A 1 212 ? 9.219 13.328 8.649 1.00 91.62 212 GLY A N 1
ATOM 1730 C CA . GLY A 1 212 ? 10.158 13.073 9.739 1.00 91.62 212 GLY A CA 1
ATOM 1731 C C . GLY A 1 212 ? 10.256 11.601 10.147 1.00 91.62 212 GLY A C 1
ATOM 1732 O O . GLY A 1 212 ? 10.958 11.289 11.116 1.00 91.62 212 GLY A O 1
ATOM 1733 N N . ASP A 1 213 ? 9.629 10.690 9.398 1.00 91.56 213 ASP A N 1
ATOM 1734 C CA . ASP A 1 213 ? 9.715 9.245 9.603 1.00 91.56 213 ASP A CA 1
ATOM 1735 C C . ASP A 1 213 ? 11.064 8.706 9.097 1.00 91.56 213 ASP A C 1
ATOM 1737 O O . ASP A 1 213 ? 11.213 8.122 8.022 1.00 91.56 213 ASP A O 1
ATOM 1741 N N . SER A 1 214 ? 12.098 8.965 9.897 1.00 91.31 214 SER A N 1
ATOM 1742 C CA . SER A 1 214 ? 13.494 8.723 9.520 1.00 91.31 214 SER A CA 1
ATOM 1743 C C . SER A 1 214 ? 13.799 7.244 9.264 1.00 91.31 214 SER A C 1
ATOM 1745 O O . SER A 1 214 ? 14.696 6.946 8.477 1.00 91.31 214 SER A O 1
ATOM 1747 N N . LEU A 1 215 ? 13.068 6.322 9.906 1.00 90.75 215 LEU A N 1
ATOM 1748 C CA . LEU A 1 215 ? 13.249 4.884 9.712 1.00 90.75 215 LEU A CA 1
ATOM 1749 C C . LEU A 1 215 ? 12.748 4.462 8.330 1.00 90.75 215 LEU A C 1
ATOM 1751 O O . LEU A 1 215 ? 13.518 3.896 7.557 1.00 90.75 215 LEU A O 1
ATOM 1755 N N . TYR A 1 216 ? 11.487 4.749 8.001 1.00 92.56 216 TYR A N 1
ATOM 1756 C CA . TYR A 1 216 ? 10.927 4.350 6.709 1.00 92.56 216 TYR A CA 1
ATOM 1757 C C . TYR A 1 216 ? 11.549 5.129 5.547 1.00 92.56 216 TYR A C 1
ATOM 1759 O O . TYR A 1 216 ? 11.785 4.536 4.496 1.00 92.56 216 TYR A O 1
ATOM 1767 N N . ALA A 1 217 ? 11.939 6.393 5.750 1.00 94.06 217 ALA A N 1
ATOM 1768 C CA . ALA A 1 217 ? 12.729 7.140 4.771 1.00 94.06 217 ALA A CA 1
ATOM 1769 C C . ALA A 1 217 ? 14.063 6.438 4.471 1.00 94.06 217 ALA A C 1
ATOM 1771 O O . ALA A 1 217 ? 14.402 6.212 3.310 1.00 94.06 217 ALA A O 1
ATOM 1772 N N . MET A 1 218 ? 14.804 6.036 5.512 1.00 92.69 218 MET A N 1
ATOM 1773 C CA . MET A 1 218 ? 16.068 5.311 5.353 1.00 92.69 218 MET A CA 1
ATOM 1774 C C . MET A 1 218 ? 15.859 3.994 4.597 1.00 92.69 218 MET A C 1
ATOM 1776 O O . MET A 1 218 ? 16.592 3.707 3.654 1.00 92.69 218 MET A O 1
ATOM 1780 N N . LEU A 1 219 ? 14.846 3.210 4.965 1.00 91.06 219 LEU A N 1
ATOM 1781 C CA . LEU A 1 219 ? 14.547 1.943 4.295 1.00 91.06 219 LEU A CA 1
ATOM 1782 C C . LEU A 1 219 ? 14.161 2.143 2.824 1.00 91.06 219 LEU A C 1
ATOM 1784 O O . LEU A 1 219 ? 14.604 1.382 1.965 1.00 91.06 219 LEU A O 1
ATOM 1788 N N . ALA A 1 220 ? 13.386 3.184 2.517 1.00 93.38 220 ALA A N 1
ATOM 1789 C CA . ALA A 1 220 ? 12.959 3.485 1.156 1.00 93.38 220 ALA A CA 1
ATOM 1790 C C . ALA A 1 220 ? 14.147 3.904 0.279 1.00 93.38 220 ALA A C 1
ATOM 1792 O O . ALA A 1 220 ? 14.326 3.357 -0.809 1.00 93.38 220 ALA A O 1
ATOM 1793 N N . TYR A 1 221 ? 15.031 4.782 0.767 1.00 94.69 221 TYR A N 1
ATOM 1794 C CA . TYR A 1 221 ? 16.259 5.114 0.039 1.00 94.69 221 TYR A CA 1
ATOM 1795 C C . TYR A 1 221 ? 17.181 3.900 -0.130 1.00 94.69 221 TYR A C 1
ATOM 1797 O O . TYR A 1 221 ? 17.754 3.712 -1.201 1.00 94.69 221 TYR A O 1
ATOM 1805 N N . GLN A 1 222 ? 17.294 3.033 0.882 1.00 92.19 222 GLN A N 1
ATOM 1806 C CA . GLN A 1 222 ? 18.062 1.791 0.753 1.00 92.19 222 GLN A CA 1
ATOM 1807 C C . GLN A 1 222 ? 17.490 0.905 -0.358 1.00 92.19 222 GLN A C 1
ATOM 1809 O O . GLN A 1 222 ? 18.233 0.410 -1.206 1.00 92.19 222 GLN A O 1
ATOM 1814 N N . ARG A 1 223 ? 16.162 0.782 -0.417 1.00 90.56 223 ARG A N 1
ATOM 1815 C CA . ARG A 1 223 ? 15.470 0.037 -1.467 1.00 90.56 223 ARG A CA 1
ATOM 1816 C C . ARG A 1 223 ? 15.690 0.643 -2.858 1.00 90.56 223 ARG A C 1
ATOM 1818 O O . ARG A 1 223 ? 15.885 -0.116 -3.805 1.00 90.56 223 ARG A O 1
ATOM 1825 N N . VAL A 1 224 ? 15.724 1.972 -2.995 1.00 93.94 224 VAL A N 1
ATOM 1826 C CA . VAL A 1 224 ? 16.111 2.643 -4.254 1.00 93.94 224 VAL A CA 1
ATOM 1827 C C . VAL A 1 224 ? 17.503 2.193 -4.697 1.00 93.94 224 VAL A C 1
ATOM 1829 O O . VAL A 1 224 ? 17.675 1.791 -5.849 1.00 93.94 224 VAL A O 1
ATOM 1832 N N . THR A 1 225 ? 18.483 2.203 -3.792 1.00 93.19 225 THR A N 1
ATOM 1833 C CA . THR A 1 225 ? 19.853 1.771 -4.100 1.00 93.19 225 THR A CA 1
ATOM 1834 C C . THR A 1 225 ? 19.910 0.290 -4.498 1.00 93.19 225 THR A C 1
ATOM 1836 O O . THR A 1 225 ? 20.599 -0.048 -5.470 1.00 93.19 225 THR A O 1
ATOM 1839 N N . ASP A 1 226 ? 19.155 -0.577 -3.818 1.00 90.69 226 ASP A N 1
ATOM 1840 C CA . ASP A 1 226 ? 19.079 -2.018 -4.105 1.00 90.69 226 ASP A CA 1
ATOM 1841 C C . ASP A 1 226 ? 18.455 -2.321 -5.477 1.00 90.69 226 ASP A C 1
ATOM 1843 O O . ASP A 1 226 ? 18.881 -3.256 -6.156 1.00 90.69 226 ASP A O 1
ATOM 1847 N N . LEU A 1 227 ? 17.474 -1.525 -5.914 1.00 90.44 227 LEU A N 1
ATOM 1848 C CA . LEU A 1 227 ? 16.824 -1.666 -7.222 1.00 90.44 227 LEU A CA 1
ATOM 1849 C C . LEU A 1 227 ? 17.669 -1.076 -8.359 1.00 90.44 227 LEU A C 1
ATOM 1851 O O . LEU A 1 227 ? 17.838 -1.700 -9.411 1.00 90.44 227 LEU A O 1
ATOM 1855 N N . ALA A 1 228 ? 18.238 0.113 -8.147 1.00 92.81 228 ALA A N 1
ATOM 1856 C CA . ALA A 1 228 ? 18.964 0.842 -9.181 1.00 92.81 228 ALA A CA 1
ATOM 1857 C C . ALA A 1 228 ? 20.319 0.197 -9.515 1.00 92.81 228 ALA A C 1
ATOM 1859 O O . ALA A 1 228 ? 20.706 0.141 -10.682 1.00 92.81 228 ALA A O 1
ATOM 1860 N N . SER A 1 229 ? 21.044 -0.319 -8.517 1.00 93.19 229 SER A N 1
ATOM 1861 C CA . SER A 1 229 ? 22.403 -0.861 -8.695 1.00 93.19 229 SER A CA 1
ATOM 1862 C C . SER A 1 229 ? 22.506 -2.020 -9.704 1.00 93.19 229 SER A C 1
ATOM 1864 O O . SER A 1 229 ? 23.301 -1.911 -10.645 1.00 93.19 229 SER A O 1
ATOM 1866 N N . PRO A 1 230 ? 21.733 -3.121 -9.578 1.00 92.75 230 PRO A N 1
ATOM 1867 C CA . PRO A 1 230 ? 21.799 -4.219 -10.542 1.00 92.75 230 PRO A CA 1
ATOM 1868 C C . PRO A 1 230 ? 21.316 -3.786 -11.929 1.00 92.75 230 PRO A C 1
ATOM 1870 O O . PRO A 1 230 ? 21.858 -4.235 -12.941 1.00 92.75 230 PRO A O 1
ATOM 1873 N N . ARG A 1 231 ? 20.337 -2.875 -11.995 1.00 92.56 231 ARG A N 1
ATOM 1874 C CA . ARG A 1 231 ? 19.796 -2.392 -13.264 1.00 92.56 231 ARG A CA 1
ATOM 1875 C C . ARG A 1 231 ? 20.782 -1.506 -14.021 1.00 92.56 231 ARG A C 1
ATOM 1877 O O . ARG A 1 231 ? 20.948 -1.687 -15.224 1.00 92.56 231 ARG A O 1
ATOM 1884 N N . LEU A 1 232 ? 21.478 -0.608 -13.326 1.00 93.44 232 LEU A N 1
ATOM 1885 C CA . LEU A 1 232 ? 22.555 0.204 -13.897 1.00 93.44 232 LEU A CA 1
ATOM 1886 C C . LEU A 1 232 ? 23.667 -0.671 -14.478 1.00 93.44 232 LEU A C 1
ATOM 1888 O O . LEU A 1 232 ? 24.133 -0.408 -15.583 1.00 93.44 232 LEU A O 1
ATOM 1892 N N . LEU A 1 233 ? 24.059 -1.737 -13.772 1.00 92.69 233 LEU A N 1
ATOM 1893 C CA . LEU A 1 233 ? 25.058 -2.682 -14.274 1.00 92.69 233 LEU A CA 1
ATOM 1894 C C . LEU A 1 233 ? 24.612 -3.337 -15.589 1.00 92.69 233 LEU A C 1
ATOM 1896 O O . LEU A 1 233 ? 25.414 -3.473 -16.511 1.00 92.69 233 LEU A O 1
ATOM 1900 N N . GLU A 1 234 ? 23.342 -3.727 -15.683 1.00 92.12 234 GLU A N 1
ATOM 1901 C CA . GLU A 1 234 ? 22.788 -4.323 -16.897 1.00 92.12 234 GLU A CA 1
ATOM 1902 C C . GLU A 1 234 ? 22.716 -3.321 -18.056 1.00 92.12 234 GLU A C 1
ATOM 1904 O O . GLU A 1 234 ? 23.163 -3.628 -19.160 1.00 92.12 234 GLU A O 1
ATOM 1909 N N . ILE A 1 235 ? 22.238 -2.098 -17.808 1.00 91.62 235 ILE A N 1
ATOM 1910 C CA . ILE A 1 235 ? 22.186 -1.048 -18.835 1.00 91.62 235 ILE A CA 1
ATOM 1911 C C . ILE A 1 235 ? 23.595 -0.710 -19.340 1.00 91.62 235 ILE A C 1
ATOM 1913 O O . ILE A 1 235 ? 23.794 -0.589 -20.547 1.00 91.62 235 ILE A O 1
ATOM 1917 N N . ASN A 1 236 ? 24.592 -0.637 -18.452 1.00 91.81 236 ASN A N 1
ATOM 1918 C CA . ASN A 1 236 ? 25.985 -0.398 -18.840 1.00 91.81 236 ASN A CA 1
ATOM 1919 C C . ASN A 1 236 ? 26.494 -1.473 -19.812 1.00 91.81 236 ASN A C 1
ATOM 1921 O O . ASN A 1 236 ? 27.068 -1.141 -20.846 1.00 91.81 236 ASN A O 1
ATOM 1925 N N . ARG A 1 237 ? 26.214 -2.754 -19.535 1.00 91.50 237 ARG A N 1
ATOM 1926 C CA . ARG A 1 237 ? 26.578 -3.865 -20.434 1.00 91.50 237 ARG A CA 1
ATOM 1927 C C . ARG A 1 237 ? 25.878 -3.788 -21.788 1.00 91.50 237 ARG A C 1
ATOM 1929 O O . ARG A 1 237 ? 26.439 -4.223 -22.791 1.00 91.50 237 ARG A O 1
ATOM 1936 N N . GLN A 1 238 ? 24.645 -3.290 -21.829 1.00 88.88 238 GLN A N 1
ATOM 1937 C CA . GLN A 1 238 ? 23.909 -3.113 -23.081 1.00 88.88 238 GLN A CA 1
ATOM 1938 C C . GLN A 1 238 ? 24.476 -1.948 -23.897 1.00 88.88 238 GLN A C 1
ATOM 1940 O O . GLN A 1 238 ? 24.688 -2.102 -25.098 1.00 88.88 238 GLN A O 1
ATOM 1945 N N . LEU A 1 239 ? 24.814 -0.834 -23.243 1.00 90.75 239 LEU A N 1
ATOM 1946 C CA . LEU A 1 239 ? 25.443 0.328 -23.878 1.00 90.75 239 LEU A CA 1
ATOM 1947 C C . LEU A 1 239 ? 26.846 0.020 -24.427 1.00 90.75 239 LEU A C 1
ATOM 1949 O O . LEU A 1 239 ? 27.226 0.545 -25.472 1.00 90.75 239 LEU A O 1
ATOM 1953 N N . GLU A 1 240 ? 27.600 -0.879 -23.786 1.00 89.12 240 GLU A N 1
ATOM 1954 C CA . GLU A 1 240 ? 28.875 -1.394 -24.315 1.00 89.12 240 GLU A CA 1
ATOM 1955 C C . GLU A 1 240 ? 28.711 -2.145 -25.650 1.00 89.12 240 GLU A C 1
ATOM 1957 O O . GLU A 1 240 ? 29.651 -2.212 -26.443 1.00 89.12 240 GLU A O 1
ATOM 1962 N N . ARG A 1 241 ? 27.521 -2.699 -25.927 1.00 86.38 241 ARG A N 1
ATOM 1963 C CA . ARG A 1 241 ? 27.205 -3.441 -27.163 1.00 86.38 241 ARG A CA 1
ATOM 1964 C C . ARG A 1 241 ? 26.644 -2.554 -28.279 1.00 86.38 241 ARG A C 1
ATOM 1966 O O . ARG A 1 241 ? 26.524 -3.022 -29.409 1.00 86.38 241 ARG A O 1
ATOM 1973 N N . GLY A 1 242 ? 26.314 -1.297 -27.987 1.00 83.25 242 GLY A N 1
ATOM 1974 C CA . GLY A 1 242 ? 25.801 -0.332 -28.956 1.00 83.25 242 GLY A CA 1
ATOM 1975 C C . GLY A 1 242 ? 25.175 0.891 -28.286 1.00 83.25 242 GLY A C 1
ATOM 1976 O O . GLY A 1 242 ? 24.667 0.814 -27.172 1.00 83.25 242 GLY A O 1
ATOM 1977 N N . GLN A 1 243 ? 25.194 2.035 -28.972 1.00 75.19 243 GLN A N 1
ATOM 1978 C CA . GLN A 1 243 ? 24.558 3.251 -28.464 1.00 75.19 243 GLN A CA 1
ATOM 1979 C C . GLN A 1 243 ? 23.052 3.238 -28.743 1.00 75.19 243 GLN A C 1
ATOM 1981 O O . GLN A 1 243 ? 22.630 3.304 -29.896 1.00 75.19 243 GLN A O 1
ATOM 1986 N N . ASP A 1 244 ? 22.253 3.219 -27.677 1.00 87.75 244 ASP A N 1
ATOM 1987 C CA . ASP A 1 244 ? 20.811 3.459 -27.708 1.00 87.75 244 ASP A CA 1
ATOM 1988 C C . ASP A 1 244 ? 20.497 4.668 -26.820 1.00 87.75 244 ASP A C 1
ATOM 1990 O O . ASP A 1 244 ? 20.771 4.678 -25.616 1.00 87.75 244 ASP A O 1
ATOM 1994 N N . LYS A 1 245 ? 19.923 5.708 -27.429 1.00 86.81 245 LYS A N 1
ATOM 1995 C CA . LYS A 1 245 ? 19.564 6.952 -26.742 1.00 86.81 245 LYS A CA 1
ATOM 1996 C C . LYS A 1 245 ? 18.582 6.706 -25.590 1.00 86.81 245 LYS A C 1
ATOM 1998 O O . LYS A 1 245 ? 18.696 7.351 -24.552 1.00 86.81 245 LYS A O 1
ATOM 2003 N N . THR A 1 246 ? 17.656 5.761 -25.745 1.00 89.19 246 THR A N 1
ATOM 2004 C CA . THR A 1 246 ? 16.653 5.447 -24.718 1.00 89.19 246 THR A CA 1
ATOM 2005 C C . THR A 1 246 ? 17.276 4.763 -23.500 1.00 89.19 246 THR A C 1
ATOM 2007 O O . THR A 1 246 ? 16.893 5.048 -22.365 1.00 89.19 246 THR A O 1
ATOM 2010 N N . LEU A 1 247 ? 18.285 3.910 -23.710 1.00 88.75 247 LEU A N 1
ATOM 2011 C CA . LEU A 1 247 ? 19.047 3.284 -22.627 1.00 88.75 247 LEU A CA 1
ATOM 2012 C C . LEU A 1 247 ? 19.894 4.308 -21.870 1.00 88.75 247 LEU A C 1
ATOM 2014 O O . LEU A 1 247 ? 19.971 4.236 -20.646 1.00 88.75 247 LEU A O 1
ATOM 2018 N N . LEU A 1 248 ? 20.475 5.285 -22.573 1.00 89.50 248 LEU A N 1
ATOM 2019 C CA . LEU A 1 248 ? 21.254 6.359 -21.954 1.00 89.50 248 LEU A CA 1
ATOM 2020 C C . LEU A 1 248 ? 20.386 7.239 -21.037 1.00 89.50 248 LEU A C 1
ATOM 2022 O O . LEU A 1 248 ? 20.785 7.558 -19.920 1.00 89.50 248 LEU A O 1
ATOM 2026 N N . GLU A 1 249 ? 19.174 7.586 -21.477 1.00 90.06 249 GLU A N 1
ATOM 2027 C CA . GLU A 1 249 ? 18.215 8.341 -20.659 1.00 90.06 249 GLU A CA 1
ATOM 2028 C C . GLU A 1 249 ? 17.797 7.561 -19.399 1.00 90.06 249 GLU A C 1
ATOM 2030 O O . GLU A 1 249 ? 17.744 8.131 -18.307 1.00 90.06 249 GLU A O 1
ATOM 2035 N N . LYS A 1 250 ? 17.553 6.246 -19.516 1.00 90.75 250 LYS A N 1
ATOM 2036 C CA . LYS A 1 250 ? 17.245 5.374 -18.366 1.00 90.75 250 LYS A CA 1
ATOM 2037 C C . LYS A 1 250 ? 18.420 5.253 -17.396 1.00 90.75 250 LYS A C 1
ATOM 2039 O O . LYS A 1 250 ? 18.222 5.338 -16.185 1.00 90.75 250 LYS A O 1
ATOM 2044 N N . GLN A 1 251 ? 19.632 5.080 -17.923 1.00 93.88 251 GLN A N 1
ATOM 2045 C CA . GLN A 1 251 ? 20.861 5.020 -17.135 1.00 93.88 251 GLN A CA 1
ATOM 2046 C C . GLN A 1 251 ? 21.022 6.282 -16.284 1.00 93.88 251 GLN A C 1
ATOM 2048 O O . GLN A 1 251 ? 21.270 6.189 -15.085 1.00 93.88 251 GLN A O 1
ATOM 2053 N N . GLU A 1 252 ? 20.852 7.457 -16.892 1.00 92.88 252 GLU A N 1
ATOM 2054 C CA . GLU A 1 252 ? 21.044 8.731 -16.205 1.00 92.88 252 GLU A CA 1
ATOM 2055 C C . GLU A 1 252 ? 20.013 8.944 -15.091 1.00 92.88 252 GLU A C 1
ATOM 2057 O O . GLU A 1 252 ? 20.389 9.322 -13.982 1.00 92.88 252 GLU A O 1
ATOM 2062 N N . LYS A 1 253 ? 18.736 8.621 -15.336 1.00 92.62 253 LYS A N 1
ATOM 2063 C CA . LYS A 1 253 ? 17.691 8.684 -14.300 1.00 92.62 253 LYS A CA 1
ATOM 2064 C C . LYS A 1 253 ? 18.008 7.786 -13.105 1.00 92.62 253 LYS A C 1
ATOM 2066 O O . LYS A 1 253 ? 18.011 8.252 -11.968 1.00 92.62 253 LYS A O 1
ATOM 2071 N N . LEU A 1 254 ? 18.339 6.518 -13.356 1.00 93.06 254 LEU A N 1
ATOM 2072 C CA . LEU A 1 254 ? 18.685 5.567 -12.294 1.00 93.06 254 LEU A CA 1
ATOM 2073 C C . LEU A 1 254 ? 19.946 5.989 -11.531 1.00 93.06 254 LEU A C 1
ATOM 2075 O O . LEU A 1 254 ? 20.017 5.820 -10.314 1.00 93.06 254 LEU A O 1
ATOM 2079 N N . ARG A 1 255 ? 20.934 6.561 -12.229 1.00 94.75 255 ARG A N 1
ATOM 2080 C CA . ARG A 1 255 ? 22.161 7.082 -11.617 1.00 94.75 255 ARG A CA 1
ATOM 2081 C C . ARG A 1 255 ? 21.848 8.241 -10.674 1.00 94.75 255 ARG A C 1
ATOM 2083 O O . ARG A 1 255 ? 22.284 8.210 -9.527 1.00 94.75 255 ARG A O 1
ATOM 2090 N N . GLN A 1 256 ? 21.058 9.216 -11.123 1.00 94.75 256 GLN A N 1
ATOM 2091 C CA . GLN A 1 256 ? 20.634 10.354 -10.301 1.00 94.75 256 GLN A CA 1
ATOM 2092 C C . GLN A 1 256 ? 19.814 9.910 -9.084 1.00 94.75 256 GLN A C 1
ATOM 2094 O O . GLN A 1 256 ? 20.053 10.394 -7.974 1.00 94.75 256 GLN A O 1
ATOM 2099 N N . ALA A 1 257 ? 18.886 8.965 -9.273 1.00 93.44 257 ALA A N 1
ATOM 2100 C CA . ALA A 1 257 ? 18.089 8.406 -8.188 1.00 93.44 257 ALA A CA 1
ATOM 2101 C C . ALA A 1 257 ? 18.986 7.730 -7.142 1.00 93.44 257 ALA A C 1
ATOM 2103 O O . ALA A 1 257 ? 18.918 8.058 -5.959 1.00 93.44 257 ALA A O 1
ATOM 2104 N N . LYS A 1 258 ? 19.905 6.861 -7.577 1.00 95.19 258 LYS A N 1
ATOM 2105 C CA . LYS A 1 258 ? 20.852 6.185 -6.684 1.00 95.19 258 LYS A CA 1
ATOM 2106 C C . LYS A 1 258 ? 21.754 7.170 -5.935 1.00 95.19 258 LYS A C 1
ATOM 2108 O O . LYS A 1 258 ? 21.903 7.060 -4.725 1.00 95.19 258 LYS A O 1
ATOM 2113 N N . GLU A 1 259 ? 22.346 8.142 -6.627 1.00 96.00 259 GLU A N 1
ATOM 2114 C CA . GLU A 1 259 ? 23.227 9.145 -6.006 1.00 96.00 259 GLU A CA 1
ATOM 2115 C C . GLU A 1 259 ? 22.497 10.000 -4.965 1.00 96.00 259 GLU A C 1
ATOM 2117 O O . GLU A 1 259 ? 23.073 10.367 -3.938 1.00 96.00 259 GLU A O 1
ATOM 2122 N N . THR A 1 260 ? 21.230 10.317 -5.225 1.00 95.69 260 THR A N 1
ATOM 2123 C CA . THR A 1 260 ? 20.378 11.039 -4.277 1.00 95.69 260 THR A CA 1
ATOM 2124 C C . THR A 1 260 ? 20.066 10.163 -3.068 1.00 95.69 260 THR A C 1
ATOM 2126 O O . THR A 1 260 ? 20.280 10.599 -1.939 1.00 95.69 260 THR A O 1
ATOM 2129 N N . ALA A 1 261 ? 19.661 8.911 -3.291 1.00 94.06 261 ALA A N 1
ATOM 2130 C CA . ALA A 1 261 ? 19.373 7.960 -2.224 1.00 94.06 261 ALA A CA 1
ATOM 2131 C C . ALA A 1 261 ? 20.590 7.715 -1.320 1.00 94.06 261 ALA A C 1
ATOM 2133 O O . ALA A 1 261 ? 20.481 7.845 -0.105 1.00 94.06 261 ALA A O 1
ATOM 2134 N N . ASP A 1 262 ? 21.771 7.468 -1.894 1.00 94.44 262 ASP A N 1
ATOM 2135 C CA . ASP A 1 262 ? 23.015 7.271 -1.139 1.00 94.44 262 ASP A CA 1
ATOM 2136 C C . ASP A 1 262 ? 23.368 8.499 -0.279 1.00 94.44 262 ASP A C 1
ATOM 2138 O O . ASP A 1 262 ? 23.829 8.373 0.860 1.00 94.44 262 ASP A O 1
ATOM 2142 N N . ARG A 1 263 ? 23.123 9.707 -0.803 1.00 94.69 263 ARG A N 1
ATOM 2143 C CA . ARG A 1 263 ? 23.354 10.961 -0.077 1.00 94.69 263 ARG A CA 1
ATOM 2144 C C . ARG A 1 263 ? 22.393 11.129 1.095 1.00 94.69 263 ARG A C 1
ATOM 2146 O O . ARG A 1 263 ? 22.831 11.533 2.171 1.00 94.69 263 ARG A O 1
ATOM 2153 N N . GLU A 1 264 ? 21.104 10.869 0.895 1.00 93.81 264 GLU A N 1
ATOM 2154 C CA . GLU A 1 264 ? 20.105 10.994 1.961 1.00 93.81 264 GLU A CA 1
ATOM 2155 C C . GLU A 1 264 ? 20.263 9.892 3.016 1.00 93.81 264 GLU A C 1
ATOM 2157 O O . GLU A 1 264 ? 20.208 10.182 4.212 1.00 93.81 264 GLU A O 1
ATOM 2162 N N . LEU A 1 265 ? 20.603 8.664 2.610 1.00 91.00 265 LEU A N 1
ATOM 2163 C CA . LEU A 1 265 ? 20.979 7.575 3.518 1.00 91.00 265 LEU A CA 1
ATOM 2164 C C . LEU A 1 265 ? 22.105 7.983 4.465 1.00 91.00 265 LEU A C 1
ATOM 2166 O O . LEU A 1 265 ? 21.986 7.795 5.675 1.00 91.00 265 LEU A O 1
ATOM 2170 N N . ALA A 1 266 ? 23.167 8.599 3.940 1.00 89.81 266 ALA A N 1
ATOM 2171 C CA . ALA A 1 266 ? 24.294 9.059 4.750 1.00 89.81 266 ALA A CA 1
ATOM 2172 C C . ALA A 1 266 ? 23.902 10.134 5.784 1.00 89.81 266 ALA A C 1
ATOM 2174 O O . ALA A 1 266 ? 24.558 10.275 6.817 1.00 89.81 266 ALA A O 1
ATOM 2175 N N . LYS A 1 267 ? 22.832 10.903 5.535 1.00 91.50 267 LYS A N 1
ATOM 2176 C CA . LYS A 1 267 ? 22.296 11.872 6.506 1.00 91.50 267 LYS A CA 1
ATOM 2177 C C . LYS A 1 267 ? 21.400 11.203 7.545 1.00 91.50 267 LYS A C 1
ATOM 2179 O O . LYS A 1 267 ? 21.416 11.603 8.711 1.00 91.50 267 LYS A O 1
ATOM 2184 N N . LEU A 1 268 ? 20.592 10.233 7.121 1.00 87.50 268 LEU A N 1
ATOM 2185 C CA . LEU A 1 268 ? 19.603 9.556 7.961 1.00 87.50 268 LEU A CA 1
ATOM 2186 C C . LEU A 1 268 ? 20.227 8.505 8.882 1.00 87.50 268 LEU A C 1
ATOM 2188 O O . LEU A 1 268 ? 19.729 8.321 9.991 1.00 87.50 268 LEU A O 1
ATOM 2192 N N . SER A 1 269 ? 21.349 7.892 8.491 1.00 78.81 269 SER A N 1
ATOM 2193 C CA . SER A 1 269 ? 22.036 6.862 9.285 1.00 78.81 269 SER A CA 1
ATOM 2194 C C . SER A 1 269 ? 22.402 7.325 10.699 1.00 78.81 269 SER A C 1
ATOM 2196 O O . SER A 1 269 ? 22.478 6.514 11.613 1.00 78.81 269 SER A O 1
ATOM 2198 N N . ASN A 1 270 ? 22.596 8.633 10.899 1.00 77.38 270 ASN A N 1
ATOM 2199 C CA . ASN A 1 270 ? 22.925 9.221 12.201 1.00 77.38 270 ASN A CA 1
ATOM 2200 C C . ASN A 1 270 ? 21.691 9.662 13.010 1.00 77.38 270 ASN A C 1
ATOM 2202 O O . ASN A 1 270 ? 21.832 10.065 14.163 1.00 77.38 270 ASN A O 1
ATOM 2206 N N . LYS A 1 271 ? 20.493 9.648 12.410 1.00 79.62 271 LYS A N 1
ATOM 2207 C CA . LYS A 1 271 ? 19.238 10.111 13.028 1.00 79.62 271 LYS A CA 1
ATOM 2208 C C . LYS A 1 271 ? 18.376 8.977 13.570 1.00 79.62 271 LYS A C 1
ATOM 2210 O O . LYS A 1 271 ? 17.587 9.210 14.483 1.00 79.62 271 LYS A O 1
ATOM 2215 N N . VAL A 1 272 ? 18.503 7.773 13.018 1.00 76.75 272 VAL A N 1
ATOM 2216 C CA . VAL A 1 272 ? 17.762 6.604 13.499 1.00 76.75 272 VAL A CA 1
ATOM 2217 C C . VAL A 1 272 ? 18.383 6.149 14.820 1.00 76.75 272 VAL A C 1
ATOM 2219 O O . VAL A 1 272 ? 19.382 5.438 14.852 1.00 76.75 272 VAL A O 1
ATOM 2222 N N . VAL A 1 273 ? 17.812 6.610 15.932 1.00 71.00 273 VAL A N 1
ATOM 2223 C CA . VAL A 1 273 ? 18.193 6.165 17.276 1.00 71.00 273 VAL A CA 1
ATOM 2224 C C . VAL A 1 273 ? 17.394 4.907 17.597 1.00 71.00 273 VAL A C 1
ATOM 2226 O O . VAL A 1 273 ? 16.211 4.997 17.928 1.00 71.00 273 VAL A O 1
ATOM 2229 N N . SER A 1 274 ? 18.024 3.735 17.509 1.00 73.56 274 SER A N 1
ATOM 2230 C CA . SER A 1 274 ? 17.411 2.502 18.001 1.00 73.56 274 SER A CA 1
ATOM 2231 C C . SER A 1 274 ? 17.562 2.399 19.519 1.00 73.56 274 SER A C 1
ATOM 2233 O O . SER A 1 274 ? 18.572 2.795 20.109 1.00 73.56 274 SER A O 1
ATOM 2235 N N . LYS A 1 275 ? 16.528 1.874 20.176 1.00 77.19 275 LYS A N 1
ATOM 2236 C CA . LYS A 1 275 ? 16.635 1.380 21.549 1.00 77.19 275 LYS A CA 1
ATOM 2237 C C . LYS A 1 275 ? 16.674 -0.143 21.474 1.00 77.19 275 LYS A C 1
ATOM 2239 O O . LYS A 1 275 ? 15.748 -0.704 20.887 1.00 77.19 275 LYS A O 1
ATOM 2244 N N . PRO A 1 276 ? 17.673 -0.804 22.085 1.00 84.75 276 PRO A N 1
ATOM 2245 C CA . PRO A 1 276 ? 17.710 -2.256 22.135 1.00 84.75 276 PRO A CA 1
ATOM 2246 C C . PRO A 1 276 ? 16.427 -2.788 22.761 1.00 84.75 276 PRO A C 1
ATOM 2248 O O . PRO A 1 276 ? 16.044 -2.362 23.857 1.00 84.75 276 PRO A O 1
ATOM 2251 N N . ILE A 1 277 ? 15.765 -3.713 22.071 1.00 89.12 277 ILE A N 1
ATOM 2252 C CA . ILE A 1 277 ? 14.554 -4.352 22.584 1.00 89.12 277 ILE A CA 1
ATOM 2253 C C . ILE A 1 277 ? 14.922 -5.680 23.234 1.00 89.12 277 ILE A C 1
ATOM 2255 O O . ILE A 1 277 ? 15.642 -6.477 22.625 1.00 89.12 277 ILE A O 1
ATOM 2259 N N . PRO A 1 278 ? 14.418 -5.963 24.447 1.00 92.25 278 PRO A N 1
ATOM 2260 C CA . PRO A 1 278 ? 14.570 -7.270 25.062 1.00 92.25 278 PRO A CA 1
ATOM 2261 C C . PRO A 1 278 ? 14.084 -8.396 24.129 1.00 92.25 278 PRO A C 1
ATOM 2263 O O . PRO A 1 278 ? 12.975 -8.314 23.596 1.00 92.25 278 PRO A O 1
ATOM 2266 N N . PRO A 1 279 ? 14.847 -9.493 23.966 1.00 91.75 279 PRO A N 1
ATOM 2267 C CA . PRO A 1 279 ? 14.436 -10.613 23.114 1.00 91.75 279 PRO A CA 1
ATOM 2268 C C . PRO A 1 279 ? 13.057 -11.198 23.464 1.00 91.75 279 PRO A C 1
ATOM 2270 O O . PRO A 1 279 ? 12.338 -11.663 22.581 1.00 91.75 279 PRO A O 1
ATOM 2273 N N . GLU A 1 280 ? 12.658 -11.142 24.739 1.00 93.81 280 GLU A N 1
ATOM 2274 C CA . GLU A 1 280 ? 11.339 -11.606 25.192 1.00 93.81 280 GLU A CA 1
ATOM 2275 C C . GLU A 1 280 ? 10.184 -10.730 24.689 1.00 93.81 280 GLU A C 1
ATOM 2277 O O . GLU A 1 280 ? 9.102 -11.241 24.384 1.00 93.81 280 GLU A O 1
ATOM 2282 N N . ASP A 1 281 ? 10.412 -9.427 24.524 1.00 94.31 281 ASP A N 1
ATOM 2283 C CA . ASP A 1 281 ? 9.413 -8.515 23.968 1.00 94.31 281 ASP A CA 1
ATOM 2284 C C . ASP A 1 281 ? 9.252 -8.768 22.467 1.00 94.31 281 ASP A C 1
ATOM 2286 O O . ASP A 1 281 ? 8.127 -8.839 21.971 1.00 94.31 281 ASP A O 1
ATOM 2290 N N . VAL A 1 282 ? 10.357 -9.025 21.752 1.00 94.44 282 VAL A N 1
ATOM 2291 C CA . VAL A 1 282 ? 10.318 -9.446 20.340 1.00 94.44 282 VAL A CA 1
ATOM 2292 C C . VAL A 1 282 ? 9.538 -10.753 20.201 1.00 94.44 282 VAL A C 1
ATOM 2294 O O . VAL A 1 282 ? 8.613 -10.844 19.397 1.00 94.44 282 VAL A O 1
ATOM 2297 N N . LYS A 1 283 ? 9.823 -11.754 21.039 1.00 95.00 283 LYS A N 1
ATOM 2298 C CA . LYS A 1 283 ? 9.090 -13.029 21.047 1.00 95.00 283 LYS A CA 1
ATOM 2299 C C . LYS A 1 283 ? 7.596 -12.848 21.344 1.00 95.00 283 LYS A C 1
ATOM 2301 O O . LYS A 1 283 ? 6.744 -13.500 20.728 1.00 95.00 283 LYS A O 1
ATOM 2306 N N . THR A 1 284 ? 7.264 -11.944 22.263 1.00 95.69 284 THR A N 1
ATOM 2307 C CA . THR A 1 284 ? 5.877 -11.579 22.575 1.00 95.69 284 THR A CA 1
ATOM 2308 C C . THR A 1 284 ? 5.202 -10.906 21.380 1.00 95.69 284 THR A C 1
ATOM 2310 O O . THR A 1 284 ? 4.055 -11.228 21.068 1.00 95.69 284 THR A O 1
ATOM 2313 N N . ALA A 1 285 ? 5.909 -10.035 20.660 1.00 95.19 285 ALA A N 1
ATOM 2314 C CA . ALA A 1 285 ? 5.406 -9.387 19.455 1.00 95.19 285 ALA A CA 1
ATOM 2315 C C . ALA A 1 285 ? 5.135 -10.393 18.325 1.00 95.19 285 ALA A C 1
ATOM 2317 O O . ALA A 1 285 ? 4.069 -10.340 17.713 1.00 95.19 285 ALA A O 1
ATOM 2318 N N . PHE A 1 286 ? 6.023 -11.371 18.115 1.00 95.88 286 PHE A N 1
ATOM 2319 C CA . PHE A 1 286 ? 5.783 -12.484 17.185 1.00 95.88 286 PHE A CA 1
ATOM 2320 C C . PHE A 1 286 ? 4.517 -13.257 17.561 1.00 95.88 286 PHE A C 1
ATOM 2322 O O . PHE A 1 286 ? 3.629 -13.435 16.731 1.00 95.88 286 PHE A O 1
ATOM 2329 N N . THR A 1 287 ? 4.382 -13.612 18.842 1.00 95.12 287 THR A N 1
ATOM 2330 C CA . THR A 1 287 ? 3.197 -14.312 19.360 1.00 95.12 287 THR A CA 1
ATOM 2331 C C . THR A 1 287 ? 1.916 -13.490 19.180 1.00 95.12 287 THR A C 1
ATOM 2333 O O . THR A 1 287 ? 0.850 -14.042 18.907 1.00 95.12 287 THR A O 1
ATOM 2336 N N . ASN A 1 288 ? 1.985 -12.169 19.360 1.00 94.19 288 ASN A N 1
ATOM 2337 C CA . ASN A 1 288 ? 0.853 -11.274 19.137 1.00 94.19 288 ASN A CA 1
ATOM 2338 C C . ASN A 1 288 ? 0.462 -11.238 17.660 1.00 94.19 288 ASN A C 1
ATOM 2340 O O . ASN A 1 288 ? -0.723 -11.351 17.356 1.00 94.19 288 ASN A O 1
ATOM 2344 N N . ALA A 1 289 ? 1.438 -11.148 16.759 1.00 92.69 289 ALA A N 1
ATOM 2345 C CA . ALA A 1 289 ? 1.203 -11.195 15.325 1.00 92.69 289 ALA A CA 1
ATOM 2346 C C . ALA A 1 289 ? 0.577 -12.534 14.889 1.00 92.69 289 ALA A C 1
ATOM 2348 O O . ALA A 1 289 ? -0.417 -12.519 14.171 1.00 92.69 289 ALA A O 1
ATOM 2349 N N . ASP A 1 290 ? 1.063 -13.672 15.398 1.00 91.19 290 ASP A N 1
ATOM 2350 C CA . ASP A 1 290 ? 0.480 -15.003 15.129 1.00 91.19 290 ASP A CA 1
ATOM 2351 C C . ASP A 1 290 ? -0.971 -15.132 15.612 1.00 91.19 290 ASP A C 1
ATOM 2353 O O . ASP A 1 290 ? -1.766 -15.882 15.056 1.00 91.19 290 ASP A O 1
ATOM 2357 N N . LYS A 1 291 ? -1.342 -14.388 16.658 1.00 90.69 291 LYS A N 1
ATOM 2358 C CA . LYS A 1 291 ? -2.711 -14.347 17.196 1.00 90.69 291 LYS A CA 1
ATOM 2359 C C . LYS A 1 291 ? -3.602 -13.303 16.515 1.00 90.69 291 LYS A C 1
ATOM 2361 O O . LYS A 1 291 ? -4.740 -13.116 16.946 1.00 90.69 291 LYS A O 1
ATOM 2366 N N . GLY A 1 292 ? -3.095 -12.586 15.513 1.00 89.31 292 GLY A N 1
ATOM 2367 C CA . GLY A 1 292 ? -3.817 -11.515 14.832 1.00 89.31 292 GLY A CA 1
ATOM 2368 C C . GLY A 1 292 ? -3.861 -10.185 15.593 1.00 89.31 292 GLY A C 1
ATOM 2369 O O . GLY A 1 292 ? -4.635 -9.295 15.247 1.00 89.31 292 GLY A O 1
ATOM 2370 N N . TYR A 1 293 ? -3.057 -9.989 16.637 1.00 92.12 293 TYR A N 1
ATOM 2371 C CA . TYR A 1 293 ? -2.950 -8.710 17.351 1.00 92.12 293 TYR A CA 1
ATOM 2372 C C . TYR A 1 293 ? -1.893 -7.797 16.707 1.00 92.12 293 TYR A C 1
ATOM 2374 O O . TYR A 1 293 ? -0.936 -7.389 17.363 1.00 92.12 293 TYR A O 1
ATOM 2382 N N . TYR A 1 294 ? -2.062 -7.485 15.419 1.00 93.56 294 TYR A N 1
ATOM 2383 C CA . TYR A 1 294 ? -1.052 -6.798 14.602 1.00 93.56 294 TYR A CA 1
ATOM 2384 C C . TYR A 1 294 ? -0.660 -5.414 15.137 1.00 93.56 294 TYR A C 1
ATOM 2386 O O . TYR A 1 294 ? 0.526 -5.139 15.261 1.00 93.56 294 TYR A O 1
ATOM 2394 N N . GLU A 1 295 ? -1.618 -4.585 15.565 1.00 91.19 295 GLU A N 1
ATOM 2395 C CA . GLU A 1 295 ? -1.344 -3.264 16.167 1.00 91.19 295 GLU A CA 1
ATOM 2396 C C . GLU A 1 295 ? -0.406 -3.355 17.376 1.00 91.19 295 GLU A C 1
ATOM 2398 O O . GLU A 1 295 ? 0.538 -2.581 17.499 1.00 91.19 295 GLU A O 1
ATOM 2403 N N . LYS A 1 296 ? -0.622 -4.356 18.241 1.00 90.69 296 LYS A N 1
ATOM 2404 C CA . LYS A 1 296 ? 0.213 -4.586 19.428 1.00 90.69 296 LYS A CA 1
ATOM 2405 C C . LYS A 1 296 ? 1.605 -5.101 19.077 1.00 90.69 296 LYS A C 1
ATOM 2407 O O . LYS A 1 296 ? 2.521 -4.949 19.874 1.00 90.69 296 LYS A O 1
ATOM 2412 N N . ALA A 1 297 ? 1.749 -5.775 17.938 1.00 93.44 297 ALA A N 1
ATOM 2413 C CA . ALA A 1 297 ? 3.028 -6.295 17.477 1.00 93.44 297 ALA A CA 1
ATOM 2414 C C . ALA A 1 297 ? 3.840 -5.234 16.718 1.00 93.44 297 ALA A C 1
ATOM 2416 O O . ALA A 1 297 ? 5.066 -5.251 16.789 1.00 93.44 297 ALA A O 1
ATOM 2417 N N . LEU A 1 298 ? 3.170 -4.319 16.009 1.00 94.00 298 LEU A N 1
ATOM 2418 C CA . LEU A 1 298 ? 3.796 -3.375 15.085 1.00 94.00 298 LEU A CA 1
ATOM 2419 C C . LEU A 1 298 ? 4.833 -2.476 15.747 1.00 94.00 298 LEU A C 1
ATOM 2421 O O . LEU A 1 298 ? 5.939 -2.371 15.228 1.00 94.00 298 LEU A O 1
ATOM 2425 N N . GLU A 1 299 ? 4.507 -1.849 16.877 1.00 91.19 299 GLU A N 1
ATOM 2426 C CA . GLU A 1 299 ? 5.434 -0.933 17.552 1.00 91.19 299 GLU A CA 1
ATOM 2427 C C . GLU A 1 299 ? 6.717 -1.661 17.978 1.00 91.19 299 GLU A C 1
ATOM 2429 O O . GLU A 1 299 ? 7.826 -1.228 17.662 1.00 91.19 299 GLU A O 1
ATOM 2434 N N . THR A 1 300 ? 6.577 -2.820 18.629 1.00 93.62 300 THR A N 1
ATOM 2435 C CA . THR A 1 300 ? 7.719 -3.627 19.069 1.00 93.62 300 THR A CA 1
ATOM 2436 C C . THR A 1 300 ? 8.531 -4.147 17.886 1.00 93.62 300 THR A C 1
ATOM 2438 O O . THR A 1 300 ? 9.753 -4.066 17.918 1.00 93.62 300 THR A O 1
ATOM 2441 N N . LEU A 1 301 ? 7.886 -4.643 16.826 1.00 94.25 301 LEU A N 1
ATOM 2442 C CA . LEU A 1 301 ? 8.582 -5.138 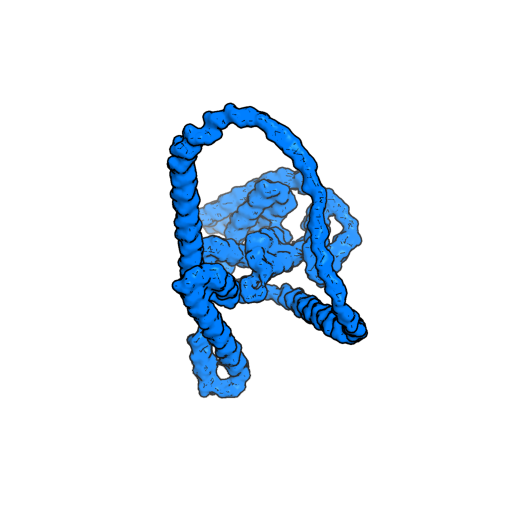15.634 1.00 94.25 301 LEU A CA 1
ATOM 2443 C C . LEU A 1 301 ? 9.281 -4.015 14.862 1.00 94.25 301 LEU A C 1
ATOM 2445 O O . LEU A 1 301 ? 10.398 -4.218 14.403 1.00 94.25 301 LEU A O 1
ATOM 2449 N N . THR A 1 302 ? 8.672 -2.832 14.760 1.00 93.12 302 THR A N 1
ATOM 2450 C CA . THR A 1 302 ? 9.266 -1.656 14.100 1.00 93.12 302 THR A CA 1
ATOM 2451 C C . THR A 1 302 ? 10.523 -1.214 14.836 1.00 93.12 302 THR A C 1
ATOM 2453 O O . THR A 1 302 ? 11.581 -1.052 14.231 1.00 93.12 302 THR A O 1
ATOM 2456 N N . ASN A 1 303 ? 10.438 -1.090 16.160 1.00 91.19 303 ASN A N 1
ATOM 2457 C CA . ASN A 1 303 ? 11.577 -0.702 16.979 1.00 91.19 303 ASN A CA 1
ATOM 2458 C C . ASN A 1 303 ? 12.665 -1.804 16.988 1.00 91.19 303 ASN A C 1
ATOM 2460 O O . ASN A 1 303 ? 13.852 -1.490 16.935 1.00 91.19 303 ASN A O 1
ATOM 2464 N N . ALA A 1 304 ? 12.284 -3.091 16.993 1.00 92.06 304 ALA A N 1
ATOM 2465 C CA . ALA A 1 304 ? 13.232 -4.208 16.924 1.00 92.06 304 ALA A CA 1
ATOM 2466 C C . ALA A 1 304 ? 13.941 -4.252 15.568 1.00 92.06 304 ALA A C 1
ATOM 2468 O O . ALA A 1 304 ? 15.131 -4.549 15.490 1.00 92.06 304 ALA A O 1
ATOM 2469 N N . PHE A 1 305 ? 13.217 -3.930 14.496 1.00 91.31 305 PHE A N 1
ATOM 2470 C CA . PHE A 1 305 ? 13.775 -3.840 13.158 1.00 91.31 305 PHE A CA 1
ATOM 2471 C C . PHE A 1 305 ? 14.733 -2.657 13.019 1.00 91.31 305 PHE A C 1
ATOM 2473 O O . PHE A 1 305 ? 15.786 -2.805 12.410 1.00 91.31 305 PHE A O 1
ATOM 2480 N N . ALA A 1 306 ? 14.417 -1.511 13.628 1.00 88.94 306 ALA A N 1
ATOM 2481 C CA . ALA A 1 306 ? 15.329 -0.370 13.680 1.00 88.94 306 ALA A CA 1
ATOM 2482 C C . ALA A 1 306 ? 16.643 -0.709 14.406 1.00 88.94 306 ALA A C 1
ATOM 2484 O O . ALA A 1 306 ? 17.699 -0.220 14.017 1.00 88.94 306 ALA A O 1
ATOM 2485 N N . ASP A 1 307 ? 16.585 -1.557 15.438 1.00 88.25 307 ASP A N 1
ATOM 2486 C CA . ASP A 1 307 ? 17.763 -2.050 16.160 1.00 88.25 307 ASP A CA 1
ATOM 2487 C C . ASP A 1 307 ? 18.559 -3.097 15.364 1.00 88.25 307 ASP A C 1
ATOM 2489 O O . ASP A 1 307 ? 19.789 -3.108 15.384 1.00 88.25 307 ASP A O 1
ATOM 2493 N N . GLN A 1 308 ? 17.863 -3.973 14.633 1.00 86.75 308 GLN A N 1
ATOM 2494 C CA . GLN A 1 308 ? 18.456 -5.091 13.896 1.00 86.75 308 GLN A CA 1
ATOM 2495 C C . GLN A 1 308 ? 17.928 -5.169 12.452 1.00 86.75 308 GLN A C 1
ATOM 2497 O O . GLN A 1 308 ? 17.256 -6.140 12.088 1.00 86.75 308 GLN A O 1
ATOM 2502 N N . PRO A 1 309 ? 18.269 -4.205 11.574 1.00 82.00 309 PRO A N 1
ATOM 2503 C CA . PRO A 1 309 ? 17.704 -4.127 10.219 1.00 82.00 309 PRO A CA 1
ATOM 2504 C C . PRO A 1 309 ? 18.114 -5.298 9.304 1.00 82.00 309 PRO A C 1
ATOM 2506 O O . PRO A 1 309 ? 17.471 -5.577 8.286 1.00 82.00 309 PRO A O 1
ATOM 2509 N N . GLY A 1 310 ? 19.182 -6.016 9.669 1.00 83.75 310 GLY A N 1
ATOM 2510 C CA . GLY A 1 310 ? 19.633 -7.239 8.998 1.00 83.75 310 GLY A CA 1
ATOM 2511 C C . GLY A 1 310 ? 18.898 -8.516 9.425 1.00 83.75 310 GLY A C 1
ATOM 2512 O O . GLY A 1 310 ? 19.155 -9.574 8.855 1.00 83.75 310 GLY A O 1
ATOM 2513 N N . ASN A 1 311 ? 18.006 -8.456 10.420 1.00 89.75 311 ASN A N 1
ATOM 2514 C CA . ASN A 1 311 ? 17.267 -9.625 10.885 1.00 89.75 311 ASN A CA 1
ATOM 2515 C C . ASN A 1 311 ? 16.066 -9.905 9.965 1.00 89.75 311 ASN A C 1
ATOM 2517 O O . ASN A 1 311 ? 15.040 -9.219 10.019 1.00 89.75 311 ASN A O 1
ATOM 2521 N N . ASN A 1 312 ? 16.204 -10.927 9.117 1.00 89.31 312 ASN A N 1
ATOM 2522 C CA . ASN A 1 312 ? 15.184 -11.299 8.137 1.00 89.31 312 ASN A CA 1
ATOM 2523 C C . ASN A 1 312 ? 13.868 -11.756 8.778 1.00 89.31 312 ASN A C 1
ATOM 2525 O O . ASN A 1 312 ? 12.814 -11.434 8.235 1.00 89.31 312 ASN A O 1
ATOM 2529 N N . ASP A 1 313 ? 13.905 -12.436 9.926 1.00 90.69 313 ASP A N 1
ATOM 2530 C CA . ASP A 1 313 ? 12.687 -12.910 10.593 1.00 90.69 313 ASP A CA 1
ATOM 2531 C C . ASP A 1 313 ? 11.854 -11.724 11.088 1.00 90.69 313 ASP A C 1
ATOM 2533 O O . ASP A 1 313 ? 10.644 -11.665 10.865 1.00 90.69 313 ASP A O 1
ATOM 2537 N N . ILE A 1 314 ? 12.507 -10.734 11.709 1.00 92.81 314 ILE A N 1
ATOM 2538 C CA . ILE A 1 314 ? 11.848 -9.498 12.157 1.00 92.81 314 ILE A CA 1
ATOM 2539 C C . ILE A 1 314 ? 11.298 -8.733 10.952 1.00 92.81 314 ILE A C 1
ATOM 2541 O O . ILE A 1 314 ? 10.148 -8.297 10.985 1.00 92.81 314 ILE A O 1
ATOM 2545 N N . ARG A 1 315 ? 12.085 -8.610 9.875 1.00 91.12 315 ARG A N 1
ATOM 2546 C CA . ARG A 1 315 ? 11.667 -7.943 8.634 1.00 91.12 315 ARG A CA 1
ATOM 2547 C C . ARG A 1 315 ? 10.410 -8.578 8.045 1.00 91.12 315 ARG A C 1
ATOM 2549 O O . ARG A 1 315 ? 9.440 -7.875 7.779 1.00 91.12 315 ARG A O 1
ATOM 2556 N N . GLN A 1 316 ? 10.421 -9.897 7.853 1.00 90.38 316 GLN A N 1
ATOM 2557 C CA . GLN A 1 316 ? 9.288 -10.636 7.294 1.00 90.38 316 GLN A CA 1
ATOM 2558 C C . GLN A 1 316 ? 8.057 -10.503 8.187 1.00 90.38 316 GLN A C 1
ATOM 2560 O O . GLN A 1 316 ? 6.959 -10.250 7.694 1.00 90.38 316 GLN A O 1
ATOM 2565 N N . LYS A 1 317 ? 8.236 -10.604 9.509 1.00 93.81 317 LYS A N 1
ATOM 2566 C CA . LYS A 1 317 ? 7.121 -10.473 10.446 1.00 93.81 317 LYS A CA 1
ATOM 2567 C C . LYS A 1 317 ? 6.542 -9.060 10.480 1.00 93.81 317 LYS A C 1
ATOM 2569 O O . LYS A 1 317 ? 5.325 -8.912 10.563 1.00 93.81 317 LYS A O 1
ATOM 2574 N N . LEU A 1 318 ? 7.388 -8.034 10.391 1.00 94.50 318 LEU A N 1
ATOM 2575 C CA . LEU A 1 318 ? 6.966 -6.638 10.300 1.00 94.50 318 LEU A CA 1
ATOM 2576 C C . LEU A 1 318 ? 6.187 -6.381 9.005 1.00 94.50 318 LEU A C 1
ATOM 2578 O O . LEU A 1 318 ? 5.082 -5.847 9.071 1.00 94.50 318 LEU A O 1
ATOM 2582 N N . ALA A 1 319 ? 6.716 -6.816 7.857 1.00 91.88 319 ALA A N 1
ATOM 2583 C CA . ALA A 1 319 ? 6.035 -6.706 6.568 1.00 91.88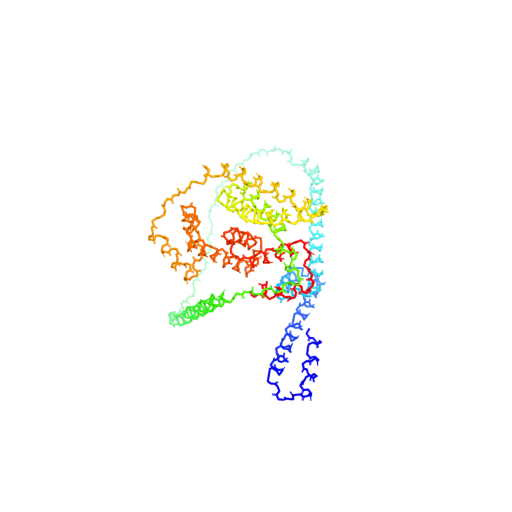 319 ALA A CA 1
ATOM 2584 C C . ALA A 1 319 ? 4.654 -7.380 6.594 1.00 91.88 319 ALA A C 1
ATOM 2586 O O . ALA A 1 319 ? 3.664 -6.752 6.226 1.00 91.88 319 ALA A O 1
ATOM 2587 N N . TYR A 1 320 ? 4.573 -8.605 7.124 1.00 90.50 320 TYR A N 1
ATOM 2588 C CA . TYR A 1 320 ? 3.308 -9.322 7.300 1.00 90.50 320 TYR A CA 1
ATOM 2589 C C . TYR A 1 320 ? 2.315 -8.537 8.170 1.00 90.50 320 TYR A C 1
ATOM 2591 O O . TYR A 1 320 ? 1.157 -8.371 7.800 1.00 90.50 320 TYR A O 1
ATOM 2599 N N . CYS A 1 321 ? 2.751 -7.999 9.314 1.00 93.88 321 CYS A N 1
ATOM 2600 C CA . CYS A 1 321 ? 1.881 -7.185 10.168 1.00 93.88 321 CYS A CA 1
ATOM 2601 C C . CYS A 1 321 ? 1.360 -5.930 9.452 1.00 93.88 321 CYS A C 1
ATOM 2603 O O . CYS A 1 321 ? 0.185 -5.598 9.605 1.00 93.88 321 CYS A O 1
ATOM 2605 N N . LEU A 1 322 ? 2.211 -5.241 8.685 1.00 94.44 322 LEU A N 1
ATOM 2606 C CA . LEU A 1 322 ? 1.828 -4.055 7.915 1.00 94.44 322 LEU A CA 1
ATOM 2607 C C . LEU A 1 322 ? 0.801 -4.406 6.829 1.00 94.44 322 LEU A C 1
ATOM 2609 O O . LEU A 1 322 ? -0.228 -3.745 6.732 1.00 94.44 322 LEU A O 1
ATOM 2613 N N . GLU A 1 323 ? 1.017 -5.489 6.083 1.00 91.06 323 GLU A N 1
ATOM 2614 C CA . GLU A 1 323 ? 0.079 -5.979 5.065 1.00 91.06 323 GLU A CA 1
ATOM 2615 C C . GLU A 1 323 ? -1.290 -6.329 5.670 1.00 91.06 323 GLU A C 1
ATOM 2617 O O . GLU A 1 323 ? -2.333 -5.891 5.181 1.00 91.06 323 GLU A O 1
ATOM 2622 N N . LYS A 1 324 ? -1.314 -7.060 6.792 1.00 90.69 324 LYS A N 1
ATOM 2623 C CA . LYS A 1 324 ? -2.575 -7.414 7.461 1.00 90.69 324 LYS A CA 1
ATOM 2624 C C . LYS A 1 324 ? -3.297 -6.193 8.034 1.00 90.69 324 LYS A C 1
ATOM 2626 O O . LYS A 1 324 ? -4.527 -6.195 8.104 1.00 90.69 324 LYS A O 1
ATOM 2631 N N . MET A 1 325 ? -2.569 -5.145 8.421 1.00 93.12 325 MET A N 1
ATOM 2632 C CA . MET A 1 325 ? -3.169 -3.862 8.796 1.00 93.12 325 MET A CA 1
ATOM 2633 C C . MET A 1 325 ? -3.753 -3.126 7.593 1.00 93.12 325 MET A C 1
ATOM 2635 O O . MET A 1 325 ? -4.876 -2.636 7.692 1.00 93.12 325 MET A O 1
ATOM 2639 N N . ALA A 1 326 ? -3.060 -3.123 6.454 1.00 89.88 326 ALA A N 1
ATOM 2640 C CA . ALA A 1 326 ? -3.583 -2.552 5.219 1.00 89.88 326 ALA A CA 1
ATOM 2641 C C . ALA A 1 326 ? -4.906 -3.219 4.807 1.00 89.88 326 ALA A C 1
ATOM 2643 O O . ALA A 1 326 ? -5.900 -2.537 4.569 1.00 89.88 326 ALA A O 1
ATOM 2644 N N . LEU A 1 327 ? -4.964 -4.554 4.849 1.00 86.44 327 LEU A N 1
ATOM 2645 C CA . LEU A 1 327 ? -6.184 -5.317 4.563 1.00 86.44 327 LEU A CA 1
ATOM 2646 C C . LEU A 1 327 ? -7.334 -4.990 5.523 1.00 86.44 327 LEU A C 1
ATOM 2648 O O . LEU A 1 327 ? -8.490 -4.916 5.108 1.00 86.44 327 LEU A O 1
ATOM 2652 N N . ARG A 1 328 ? -7.048 -4.779 6.813 1.00 89.31 328 ARG A N 1
ATOM 2653 C CA . ARG A 1 328 ? -8.072 -4.336 7.773 1.00 89.31 328 ARG A CA 1
ATOM 2654 C C . ARG A 1 328 ? -8.616 -2.958 7.428 1.00 89.31 328 ARG A C 1
ATOM 2656 O O . ARG A 1 328 ? -9.822 -2.767 7.535 1.00 89.31 328 ARG A O 1
ATOM 2663 N N . LYS A 1 329 ? -7.740 -2.040 7.017 1.00 87.50 329 LYS A N 1
ATOM 2664 C CA . LYS A 1 329 ? -8.105 -0.674 6.637 1.00 87.50 329 LYS A CA 1
ATOM 2665 C C . LYS A 1 329 ? -8.892 -0.622 5.330 1.00 87.50 329 LYS A C 1
ATOM 2667 O O . LYS A 1 329 ? -9.866 0.116 5.250 1.00 87.50 329 LYS A O 1
ATOM 2672 N N . ILE A 1 330 ? -8.586 -1.498 4.369 1.00 82.38 330 ILE A N 1
ATOM 2673 C CA . ILE A 1 330 ? -9.448 -1.718 3.196 1.00 82.38 330 ILE A CA 1
ATOM 2674 C C . ILE A 1 330 ? -10.858 -2.117 3.637 1.00 82.38 330 ILE A C 1
ATOM 2676 O O . ILE A 1 330 ? -11.827 -1.481 3.234 1.00 82.38 330 ILE A O 1
ATOM 2680 N N . LYS A 1 331 ? -10.978 -3.131 4.505 1.00 79.81 331 LYS A N 1
ATOM 2681 C CA . LYS A 1 331 ? -12.284 -3.634 4.969 1.00 79.81 331 LYS A CA 1
ATOM 2682 C C . LYS A 1 331 ? -13.085 -2.608 5.774 1.00 79.81 331 LYS A C 1
ATOM 2684 O O . LYS A 1 331 ? -14.304 -2.709 5.838 1.00 79.81 331 LYS A O 1
ATOM 2689 N N . SER A 1 332 ? -12.432 -1.638 6.414 1.00 79.94 332 SER A N 1
ATOM 2690 C CA . SER A 1 332 ? -13.117 -0.531 7.091 1.00 79.94 332 SER A CA 1
ATOM 2691 C C . SER A 1 332 ? -13.402 0.670 6.182 1.00 79.94 332 SER A C 1
ATOM 2693 O O . SER A 1 332 ? -14.020 1.629 6.641 1.00 79.94 332 SER A O 1
ATOM 2695 N N . GLY A 1 333 ? -12.998 0.624 4.907 1.00 77.38 333 GLY A N 1
ATOM 2696 C CA . GLY A 1 333 ? -13.138 1.727 3.952 1.00 77.38 333 GLY A CA 1
ATOM 2697 C C . GLY A 1 333 ? -12.121 2.859 4.146 1.00 77.38 333 GLY A C 1
ATOM 2698 O O . GLY A 1 333 ? -12.239 3.908 3.520 1.00 77.38 333 GLY A O 1
ATOM 2699 N N . GLU A 1 334 ? -11.112 2.665 4.997 1.00 83.88 334 GLU A N 1
ATOM 2700 C CA . GLU A 1 334 ? -10.057 3.635 5.308 1.00 83.88 334 GLU A CA 1
ATOM 2701 C C . GLU A 1 334 ? -8.897 3.497 4.306 1.00 83.88 334 GLU A C 1
ATOM 2703 O O . GLU A 1 334 ? -7.792 3.062 4.639 1.00 83.88 334 GLU A O 1
ATOM 2708 N N . LEU A 1 335 ? -9.167 3.825 3.042 1.00 83.44 335 LEU A N 1
ATOM 2709 C CA . LEU A 1 335 ? -8.257 3.546 1.926 1.00 83.44 335 LEU A CA 1
ATOM 2710 C C . LEU A 1 335 ? -6.931 4.321 1.983 1.00 83.44 335 LEU A C 1
ATOM 2712 O O . LEU A 1 335 ? -5.900 3.763 1.609 1.00 83.44 335 LEU A O 1
ATOM 2716 N N . ASP A 1 336 ? -6.931 5.551 2.502 1.00 84.38 336 ASP A N 1
ATOM 2717 C CA . ASP A 1 336 ? -5.707 6.351 2.671 1.00 84.38 336 ASP A CA 1
ATOM 2718 C C . ASP A 1 336 ? -4.749 5.684 3.668 1.00 84.38 336 ASP A C 1
ATOM 2720 O O . ASP A 1 336 ? -3.544 5.559 3.438 1.00 84.38 336 ASP A O 1
ATOM 2724 N N . GLU A 1 337 ? -5.297 5.180 4.776 1.00 88.31 337 GLU A N 1
ATOM 2725 C CA . GLU A 1 337 ? -4.514 4.466 5.780 1.00 88.31 337 GLU A CA 1
ATOM 2726 C C . GLU A 1 337 ? -4.045 3.105 5.261 1.00 88.31 337 GLU A C 1
ATOM 2728 O O . GLU A 1 337 ? -2.912 2.696 5.526 1.00 88.31 337 GLU A O 1
ATOM 2733 N N . ALA A 1 338 ? -4.885 2.408 4.490 1.00 88.00 338 ALA A N 1
ATOM 2734 C CA . ALA A 1 338 ? -4.495 1.164 3.840 1.00 88.00 338 ALA A CA 1
ATOM 2735 C C . ALA A 1 338 ? -3.308 1.367 2.890 1.00 88.00 338 ALA A C 1
ATOM 2737 O O . ALA A 1 338 ? -2.349 0.593 2.934 1.00 88.00 338 ALA A O 1
ATOM 2738 N N . LEU A 1 339 ? -3.347 2.429 2.081 1.00 88.88 339 LEU A N 1
ATOM 2739 C CA . LEU A 1 339 ? -2.258 2.812 1.189 1.00 88.88 339 LEU A CA 1
ATOM 2740 C C . LEU A 1 339 ? -0.966 3.064 1.973 1.00 88.88 339 LEU A C 1
ATOM 2742 O O . LEU A 1 339 ? 0.071 2.488 1.644 1.00 88.88 339 LEU A O 1
ATOM 2746 N N . ALA A 1 340 ? -1.032 3.842 3.058 1.00 91.31 340 ALA A N 1
ATOM 2747 C CA . ALA A 1 340 ? 0.125 4.108 3.911 1.00 91.31 340 ALA A CA 1
ATOM 2748 C C . ALA A 1 340 ? 0.737 2.816 4.491 1.00 91.31 340 ALA A C 1
ATOM 2750 O O . ALA A 1 340 ? 1.962 2.653 4.508 1.00 91.31 340 ALA A O 1
ATOM 2751 N N . PHE A 1 341 ? -0.092 1.860 4.929 1.00 92.94 341 PHE A N 1
ATOM 2752 C CA . PHE A 1 341 ? 0.388 0.562 5.410 1.00 92.94 341 PHE A CA 1
ATOM 2753 C C . PHE A 1 341 ? 1.024 -0.285 4.304 1.00 92.94 341 PHE A C 1
ATOM 2755 O O . PHE A 1 341 ? 2.082 -0.873 4.541 1.00 92.94 341 PHE A O 1
ATOM 2762 N N . TYR A 1 342 ? 0.444 -0.324 3.101 1.00 91.38 342 TYR A N 1
ATOM 2763 C CA . TYR A 1 342 ? 1.044 -1.037 1.972 1.00 91.38 342 TYR A CA 1
ATOM 2764 C C . TYR A 1 342 ? 2.374 -0.428 1.533 1.00 91.38 342 TYR A C 1
ATOM 2766 O O . TYR A 1 342 ? 3.319 -1.176 1.296 1.00 91.38 342 TYR A O 1
ATOM 2774 N N . ILE A 1 343 ? 2.488 0.903 1.480 1.00 91.50 343 ILE A N 1
ATOM 2775 C CA . ILE A 1 343 ? 3.749 1.587 1.154 1.00 91.50 343 ILE A CA 1
ATOM 2776 C C . ILE A 1 343 ? 4.831 1.202 2.168 1.00 91.50 343 ILE A C 1
ATOM 2778 O O . ILE A 1 343 ? 5.920 0.771 1.783 1.00 91.50 343 ILE A O 1
ATOM 2782 N N . ARG A 1 344 ? 4.522 1.267 3.470 1.00 93.88 344 ARG A N 1
ATOM 2783 C CA . ARG A 1 344 ? 5.443 0.821 4.528 1.00 93.88 344 ARG A CA 1
ATOM 2784 C C . ARG A 1 344 ? 5.822 -0.653 4.371 1.00 93.88 344 ARG A C 1
ATOM 2786 O O . ARG A 1 344 ? 6.998 -0.991 4.493 1.00 93.88 344 ARG A O 1
ATOM 2793 N N . ALA A 1 345 ? 4.857 -1.524 4.071 1.00 91.62 345 ALA A N 1
ATOM 2794 C CA . ALA A 1 345 ? 5.108 -2.946 3.846 1.00 91.62 345 ALA A CA 1
ATOM 2795 C C . ALA A 1 345 ? 6.022 -3.178 2.633 1.00 91.62 345 ALA A C 1
ATOM 2797 O O . ALA A 1 345 ? 6.955 -3.968 2.728 1.00 91.62 345 ALA A O 1
ATOM 2798 N N . CYS A 1 346 ? 5.800 -2.461 1.530 1.00 89.75 346 CYS A N 1
ATOM 2799 C CA . CYS A 1 346 ? 6.592 -2.536 0.301 1.00 89.75 346 CYS A CA 1
ATOM 2800 C C . CYS A 1 346 ? 8.041 -2.079 0.518 1.00 89.75 346 CYS A C 1
ATOM 2802 O O . CYS A 1 346 ? 8.977 -2.693 0.013 1.00 89.75 346 CYS A O 1
ATOM 2804 N N . VAL A 1 347 ? 8.243 -1.043 1.332 1.00 90.50 347 VAL A N 1
ATOM 2805 C CA . VAL A 1 347 ? 9.582 -0.557 1.686 1.00 90.50 347 VAL A CA 1
ATOM 2806 C C . VAL A 1 347 ? 10.328 -1.539 2.601 1.00 90.50 347 VAL A C 1
ATOM 2808 O O . VAL A 1 347 ? 11.534 -1.731 2.450 1.00 90.50 347 VAL A O 1
ATOM 2811 N N . VAL A 1 348 ? 9.630 -2.195 3.533 1.00 89.06 348 VAL A N 1
ATOM 2812 C CA . VAL A 1 348 ? 10.224 -3.206 4.429 1.00 89.06 348 VAL A CA 1
ATOM 2813 C C . VAL A 1 348 ? 10.471 -4.534 3.698 1.00 89.06 348 VAL A C 1
ATOM 2815 O O . VAL A 1 348 ? 11.476 -5.208 3.942 1.00 89.06 348 VAL A O 1
ATOM 2818 N N . ASN A 1 349 ? 9.563 -4.932 2.807 1.00 83.81 349 ASN A N 1
ATOM 2819 C CA . ASN A 1 349 ? 9.611 -6.192 2.077 1.00 83.81 349 ASN A CA 1
ATOM 2820 C C . ASN A 1 349 ? 10.402 -6.052 0.770 1.00 83.81 349 ASN A C 1
ATOM 2822 O O . ASN A 1 349 ? 9.881 -5.696 -0.280 1.00 83.81 349 ASN A O 1
ATOM 2826 N N . THR A 1 350 ? 11.685 -6.397 0.820 1.00 70.06 350 THR A N 1
ATOM 2827 C CA . THR A 1 350 ? 12.589 -6.270 -0.330 1.00 70.06 350 THR A CA 1
ATOM 2828 C C . THR A 1 350 ? 12.517 -7.435 -1.329 1.00 70.06 350 THR A C 1
ATOM 2830 O O . THR A 1 350 ? 13.225 -7.417 -2.338 1.00 70.06 350 THR A O 1
ATOM 2833 N N . TRP A 1 351 ? 11.729 -8.475 -1.054 1.00 64.00 351 TRP A N 1
ATOM 2834 C CA . TRP A 1 351 ? 11.786 -9.750 -1.787 1.00 64.00 351 TRP A CA 1
ATOM 2835 C C . TRP A 1 351 ? 10.602 -9.952 -2.732 1.00 64.00 351 TRP A C 1
ATOM 2837 O O . TRP A 1 351 ? 10.705 -10.759 -3.650 1.00 64.00 351 TRP A O 1
ATOM 2847 N N . ASP A 1 352 ? 9.506 -9.227 -2.509 1.00 69.12 352 ASP A N 1
ATOM 2848 C CA . ASP A 1 352 ? 8.258 -9.408 -3.237 1.00 69.12 352 ASP A CA 1
ATOM 2849 C C . ASP A 1 352 ? 7.672 -8.059 -3.672 1.00 69.12 352 ASP A C 1
ATOM 2851 O O . ASP A 1 352 ? 7.424 -7.174 -2.852 1.00 69.12 352 ASP A O 1
ATOM 2855 N N . ASN A 1 353 ? 7.459 -7.914 -4.981 1.00 70.62 353 ASN A N 1
ATOM 2856 C CA . ASN A 1 353 ? 6.846 -6.729 -5.577 1.00 70.62 353 ASN A CA 1
ATOM 2857 C C . ASN A 1 353 ? 5.312 -6.849 -5.659 1.00 70.62 353 ASN A C 1
ATOM 2859 O O . ASN A 1 353 ? 4.663 -5.903 -6.091 1.00 70.62 353 ASN A O 1
ATOM 2863 N N . SER A 1 354 ? 4.704 -7.955 -5.213 1.00 70.62 354 SER A N 1
ATOM 2864 C CA . SER A 1 354 ? 3.241 -8.140 -5.195 1.00 70.62 354 SER A CA 1
ATOM 2865 C C . SER A 1 354 ? 2.506 -7.036 -4.418 1.00 70.62 354 SER A C 1
ATOM 2867 O O . SER A 1 354 ? 1.411 -6.608 -4.791 1.00 70.62 354 SER A O 1
ATOM 2869 N N . LEU A 1 355 ? 3.139 -6.492 -3.373 1.00 77.00 355 LEU A N 1
ATOM 2870 C CA . LEU A 1 355 ? 2.620 -5.358 -2.602 1.00 77.00 355 LEU A CA 1
ATOM 2871 C C . LEU A 1 355 ? 2.551 -4.071 -3.433 1.00 77.00 355 LEU A C 1
ATOM 2873 O O . LEU A 1 355 ? 1.696 -3.223 -3.191 1.00 77.00 355 LEU A O 1
ATOM 2877 N N . TYR A 1 356 ? 3.416 -3.928 -4.436 1.00 76.56 356 TYR A N 1
ATOM 2878 C CA . TYR A 1 356 ? 3.428 -2.764 -5.312 1.00 76.56 356 TYR A CA 1
ATOM 2879 C C . TYR A 1 356 ? 2.208 -2.726 -6.237 1.00 76.56 356 TYR A C 1
ATOM 2881 O O . TYR A 1 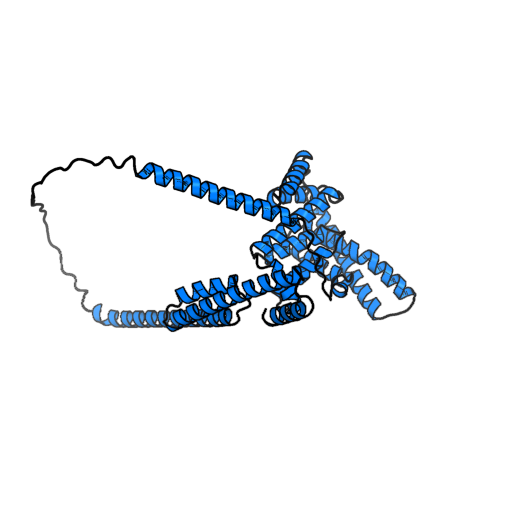356 ? 1.640 -1.658 -6.455 1.00 76.56 356 TYR A O 1
ATOM 2889 N N . ALA A 1 357 ? 1.732 -3.885 -6.703 1.00 72.00 357 ALA A N 1
ATOM 2890 C CA . ALA A 1 357 ? 0.483 -3.967 -7.460 1.00 72.00 357 ALA A CA 1
ATOM 2891 C C . ALA A 1 357 ? -0.712 -3.450 -6.638 1.00 72.00 357 ALA A C 1
ATOM 2893 O O . ALA A 1 357 ? -1.535 -2.696 -7.155 1.00 72.00 357 ALA A O 1
ATOM 2894 N N . HIS A 1 358 ? -0.761 -3.771 -5.339 1.00 73.88 358 HIS A N 1
ATOM 2895 C CA . HIS A 1 358 ? -1.802 -3.272 -4.437 1.00 73.88 358 HIS A CA 1
ATOM 2896 C C . HIS A 1 358 ? -1.746 -1.745 -4.282 1.00 73.88 358 HIS A C 1
ATOM 2898 O O . HIS A 1 358 ? -2.777 -1.079 -4.356 1.00 73.88 358 HIS A O 1
ATOM 2904 N N . ILE A 1 359 ? -0.543 -1.178 -4.139 1.00 81.25 359 ILE A N 1
ATOM 2905 C CA . ILE A 1 359 ? -0.335 0.276 -4.067 1.00 81.25 359 ILE A CA 1
ATOM 2906 C C . ILE A 1 359 ? -0.827 0.969 -5.342 1.00 81.25 359 ILE A C 1
ATOM 2908 O O . ILE A 1 359 ? -1.581 1.935 -5.262 1.00 81.25 359 ILE A O 1
ATOM 2912 N N . GLN A 1 360 ? -0.434 0.461 -6.512 1.00 80.94 360 GLN A N 1
ATOM 2913 C CA . GLN A 1 360 ? -0.794 1.053 -7.803 1.00 80.94 360 GLN A CA 1
ATOM 2914 C C . GLN A 1 360 ? -2.302 1.051 -8.044 1.00 80.94 360 GLN A C 1
ATOM 2916 O O . GLN A 1 360 ? -2.845 2.012 -8.588 1.00 80.94 360 GLN A O 1
ATOM 2921 N N . VAL A 1 361 ? -2.997 -0.005 -7.626 1.00 73.06 361 VAL A N 1
ATOM 2922 C CA . VAL A 1 361 ? -4.453 -0.057 -7.758 1.00 73.06 361 VAL A CA 1
ATOM 2923 C C . VAL A 1 361 ? -5.128 0.939 -6.825 1.00 73.06 361 VAL A C 1
ATOM 2925 O O . VAL A 1 361 ? -5.990 1.690 -7.279 1.00 73.06 361 VAL A O 1
ATOM 2928 N N . ILE A 1 362 ? -4.720 1.003 -5.556 1.00 76.12 362 ILE A N 1
ATOM 2929 C CA . ILE A 1 362 ? -5.299 1.964 -4.610 1.00 76.12 362 ILE A CA 1
ATOM 2930 C C . ILE A 1 362 ? -5.039 3.406 -5.081 1.00 76.12 362 ILE A C 1
ATOM 2932 O O . ILE A 1 362 ? -5.968 4.209 -5.127 1.00 76.12 362 ILE A O 1
ATOM 2936 N N . ASP A 1 363 ? -3.823 3.731 -5.526 1.00 78.50 363 ASP A N 1
ATOM 2937 C CA . ASP A 1 363 ? -3.497 5.060 -6.064 1.00 78.50 363 ASP A CA 1
ATOM 2938 C C . ASP A 1 363 ? -4.330 5.407 -7.312 1.00 78.50 363 ASP A C 1
ATOM 2940 O O . ASP A 1 363 ? -4.911 6.490 -7.422 1.00 78.50 363 ASP A O 1
ATOM 2944 N N . ARG A 1 364 ? -4.464 4.472 -8.259 1.00 76.25 364 ARG A N 1
ATOM 2945 C CA . ARG A 1 364 ? -5.295 4.685 -9.452 1.00 76.25 364 ARG A CA 1
ATOM 2946 C C . ARG A 1 364 ? -6.779 4.812 -9.126 1.00 76.25 364 ARG A C 1
ATOM 2948 O O . ARG A 1 364 ? -7.475 5.534 -9.845 1.00 76.25 364 ARG A O 1
ATOM 2955 N N . PHE A 1 365 ? -7.260 4.139 -8.081 1.00 74.81 365 PHE A N 1
ATOM 2956 C CA . PHE A 1 365 ? -8.620 4.303 -7.579 1.00 74.81 365 PHE A CA 1
ATOM 2957 C C . PHE A 1 365 ? -8.842 5.749 -7.123 1.00 74.81 365 PHE A C 1
ATOM 2959 O O . PHE A 1 365 ? -9.749 6.408 -7.631 1.00 74.81 365 PHE A O 1
ATOM 2966 N N . PHE A 1 366 ? -7.957 6.283 -6.275 1.00 72.56 366 PHE A N 1
ATOM 2967 C CA . PHE A 1 366 ? -8.025 7.674 -5.813 1.00 72.56 366 PHE A CA 1
ATOM 2968 C C . PHE A 1 366 ? -7.904 8.698 -6.940 1.00 72.56 366 PHE A C 1
ATOM 2970 O O . PHE A 1 366 ? -8.598 9.713 -6.948 1.00 72.56 366 PHE A O 1
ATOM 2977 N N . ASN A 1 367 ? -7.066 8.411 -7.933 1.00 74.19 367 ASN A N 1
ATOM 2978 C CA . ASN A 1 367 ? -6.851 9.296 -9.071 1.00 74.19 367 ASN A CA 1
ATOM 2979 C C . ASN A 1 367 ? -7.933 9.180 -10.162 1.00 74.19 367 ASN A C 1
ATOM 2981 O O . ASN A 1 367 ? -7.800 9.811 -11.213 1.00 74.19 367 ASN A O 1
ATOM 2985 N N . GLY A 1 368 ? -8.977 8.363 -9.963 1.00 70.25 368 GLY A N 1
ATOM 2986 C CA . GLY A 1 368 ? -10.049 8.151 -10.944 1.00 70.25 368 GLY A CA 1
ATOM 2987 C C . GLY A 1 368 ? -9.576 7.495 -12.247 1.00 70.25 368 GLY A C 1
ATOM 2988 O O . GLY A 1 368 ? -10.241 7.603 -13.276 1.00 70.25 368 GLY A O 1
ATOM 2989 N N . LYS A 1 369 ? -8.414 6.834 -12.222 1.00 73.69 369 LYS A N 1
ATOM 2990 C CA . LYS A 1 369 ? -7.751 6.228 -13.389 1.00 73.69 369 LYS A CA 1
ATOM 2991 C C . LYS A 1 369 ? -7.991 4.723 -13.508 1.00 73.69 369 LYS A C 1
ATOM 2993 O O . LYS A 1 369 ? -7.488 4.115 -14.450 1.00 73.69 369 LYS A O 1
ATOM 2998 N N . LEU A 1 370 ? -8.724 4.123 -12.569 1.00 70.81 370 LEU A N 1
ATOM 2999 C CA . LEU A 1 370 ? -9.045 2.698 -12.611 1.00 70.81 370 LEU A CA 1
ATOM 3000 C C . LEU A 1 370 ? -9.985 2.396 -13.787 1.00 70.81 370 LEU A C 1
ATOM 3002 O O . LEU A 1 370 ? -11.062 2.993 -13.899 1.00 70.81 370 LEU A O 1
ATOM 3006 N N . ARG A 1 371 ? -9.593 1.462 -14.656 1.00 70.06 371 ARG A N 1
ATOM 3007 C CA . ARG A 1 371 ? -10.453 0.975 -15.744 1.00 70.06 371 ARG A CA 1
ATOM 3008 C C . ARG A 1 371 ? -11.617 0.177 -15.168 1.00 70.06 371 ARG A C 1
ATOM 3010 O O . ARG A 1 371 ? -11.511 -0.377 -14.081 1.00 70.06 371 ARG A O 1
ATOM 3017 N N . GLN A 1 372 ? -12.722 0.084 -15.906 1.00 60.88 372 GLN A N 1
ATOM 3018 C CA . GLN A 1 372 ? -13.901 -0.642 -15.428 1.00 60.88 372 GLN A CA 1
ATOM 3019 C C . GLN A 1 372 ? -13.599 -2.124 -15.139 1.00 60.88 372 GLN A C 1
ATOM 3021 O O . GLN A 1 372 ? -14.014 -2.631 -14.110 1.00 60.88 372 GLN A O 1
ATOM 3026 N N . GLU A 1 373 ? -12.787 -2.775 -15.972 1.00 64.31 373 GLU A N 1
ATOM 3027 C CA . GLU A 1 373 ? -12.338 -4.164 -15.768 1.00 64.31 373 GLU A CA 1
ATOM 3028 C C . GLU A 1 373 ? -11.535 -4.331 -14.461 1.00 64.31 373 GLU A C 1
ATOM 3030 O O . GLU A 1 373 ? -11.746 -5.280 -13.713 1.00 64.31 373 GLU A O 1
ATOM 3035 N N . GLU A 1 374 ? -10.669 -3.362 -14.138 1.00 63.16 374 GLU A N 1
ATOM 3036 C CA . GLU A 1 374 ? -9.889 -3.333 -12.890 1.00 63.16 374 GLU A CA 1
ATOM 3037 C C . GLU A 1 374 ? -10.791 -3.046 -11.681 1.00 63.16 374 GLU A C 1
ATOM 3039 O O . GLU A 1 374 ? -10.588 -3.616 -10.611 1.00 63.16 374 GLU A O 1
ATOM 3044 N N . LYS A 1 375 ? -11.812 -2.191 -11.855 1.00 64.12 375 LYS A N 1
ATOM 3045 C CA . LYS A 1 375 ? -12.842 -1.949 -10.835 1.00 64.12 375 LYS A CA 1
ATOM 3046 C C . LYS A 1 375 ? -13.623 -3.217 -10.547 1.00 64.12 375 LYS A C 1
ATOM 3048 O O . LYS A 1 375 ? -13.879 -3.462 -9.380 1.00 64.12 375 LYS A O 1
ATOM 3053 N N . ASP A 1 376 ? -13.966 -4.001 -11.565 1.00 59.53 376 ASP A N 1
ATOM 3054 C CA . ASP A 1 376 ? -14.755 -5.226 -11.431 1.00 59.53 376 ASP A CA 1
ATOM 3055 C C . ASP A 1 376 ? -13.953 -6.358 -10.748 1.00 59.53 376 ASP A C 1
ATOM 3057 O O . ASP A 1 376 ? -14.514 -7.109 -9.948 1.00 59.53 376 ASP A O 1
ATOM 3061 N N . GLU A 1 377 ? -12.637 -6.453 -10.987 1.00 62.06 377 GLU A N 1
ATOM 3062 C CA . GLU A 1 377 ? -11.742 -7.390 -10.279 1.00 62.06 377 GLU A CA 1
ATOM 3063 C C . GLU A 1 377 ? -11.492 -6.979 -8.821 1.00 62.06 377 GLU A C 1
ATOM 3065 O O . GLU A 1 377 ? -11.500 -7.820 -7.920 1.00 62.06 377 GLU A O 1
ATOM 3070 N N . TRP A 1 378 ? -11.324 -5.680 -8.566 1.00 59.91 378 TRP A N 1
ATOM 3071 C CA . TRP A 1 378 ? -11.119 -5.147 -7.217 1.00 59.91 378 TRP A CA 1
ATOM 3072 C C . TRP A 1 378 ? -12.410 -4.900 -6.437 1.00 59.91 378 TRP A C 1
ATOM 3074 O O . TRP A 1 378 ? -12.359 -4.699 -5.222 1.00 59.91 378 TRP A O 1
ATOM 3084 N N . PHE A 1 379 ? -13.571 -4.970 -7.094 1.00 50.19 379 PHE A N 1
ATOM 3085 C CA . PHE A 1 379 ? -14.894 -4.775 -6.494 1.00 50.19 379 PHE A CA 1
ATOM 3086 C C . PHE A 1 379 ? -15.109 -5.693 -5.285 1.00 50.19 379 PHE A C 1
ATOM 3088 O O . PHE A 1 379 ? -15.766 -5.312 -4.321 1.00 50.19 379 PHE A O 1
ATOM 3095 N N . PHE A 1 380 ? -14.500 -6.882 -5.307 1.00 51.44 380 PHE A N 1
ATOM 3096 C CA . PHE A 1 380 ? -14.573 -7.863 -4.225 1.00 51.44 380 PHE A CA 1
ATOM 3097 C C . PHE A 1 380 ? -13.734 -7.503 -2.986 1.00 51.44 380 PHE A C 1
ATOM 3099 O O . PHE A 1 380 ? -14.006 -8.036 -1.915 1.00 51.44 380 PHE A O 1
ATOM 3106 N N . PHE A 1 381 ? -12.759 -6.592 -3.088 1.00 51.69 381 PHE A N 1
ATOM 3107 C CA . PHE A 1 381 ? -11.940 -6.163 -1.944 1.00 51.69 381 PHE A CA 1
ATOM 3108 C C . PHE A 1 381 ? -12.574 -5.048 -1.117 1.00 51.69 381 PHE A C 1
ATOM 3110 O O . PHE A 1 381 ? -12.317 -4.969 0.083 1.00 51.69 381 PHE A O 1
ATOM 3117 N N . PHE A 1 382 ? -13.403 -4.206 -1.735 1.00 47.19 382 PHE A N 1
ATOM 3118 C CA . PHE A 1 382 ? -13.924 -2.986 -1.114 1.00 47.19 382 PHE A CA 1
ATOM 3119 C C . PHE A 1 382 ? -15.357 -3.105 -0.561 1.00 47.19 382 PHE A C 1
ATOM 3121 O O . PHE A 1 382 ? -15.850 -2.138 0.013 1.00 47.19 382 PHE A O 1
ATOM 3128 N N . LEU A 1 383 ? -16.039 -4.249 -0.730 1.00 39.94 383 LEU A N 1
ATOM 3129 C CA . LEU A 1 383 ? -17.491 -4.375 -0.492 1.00 39.94 383 LEU A CA 1
ATOM 3130 C C . LEU A 1 383 ? -17.944 -5.471 0.490 1.00 39.94 383 LEU A C 1
ATOM 3132 O O . LEU A 1 383 ? -19.122 -5.833 0.473 1.00 39.94 383 LEU A O 1
ATOM 3136 N N . ASP A 1 384 ? -17.066 -5.973 1.360 1.00 37.12 384 ASP A N 1
ATOM 3137 C CA . ASP A 1 384 ? -17.431 -7.030 2.324 1.00 37.12 384 ASP A CA 1
ATOM 3138 C C . ASP A 1 384 ? -17.769 -6.530 3.743 1.00 37.12 384 ASP A C 1
ATOM 3140 O O . ASP A 1 384 ? -16.898 -5.899 4.389 1.00 37.12 384 ASP A O 1
#

Sequence (384 aa):
FHQALDKWQFILQFHPGHKETQECIKKTQAALEKEREYEEQLTEAERDFRNGDVHEAERKVLHLLIKAPHLEGAERLKEAIEDRKRQITEIRSLEIEQEQSHIASATEEEITRFFTPAQEQNRTETKPSTKVIVAAKKKKPLNWKLLIGIPVILGILAAGGFYFYKFQQNKLRLNDLDDPISVLLAQEDEWNSPEALTDSIMGYANDFSSEGDSLYAMLAYQRVTDLASPRLLEINRQLERGQDKTLLEKQEKLRQAKETADRELAKLSNKVVSKPIPPEDVKTAFTNADKGYYEKALETLTNAFADQPGNNDIRQKLAYCLEKMALRKIKSGELDEALAFYIRACVVNTWDNSLYAHIQVIDRFFNGKLRQEEKDEWFFFFLD

pLDDT: mean 79.55, std 19.28, range [31.89, 98.0]

Secondary structure (DSSP, 8-state):
-HHHHHHHHHHHHH-TT-HHHHHHHHHHHHHHHHHHHHHHHHHHHHHHHHTT-HHHHHHHHHHHHHH-TT-HHHHHHHHHHHHHHHHHHHHHHHHHHHHHHHHHHHHHHHTTSS-------------------------PPP-GGGTSHHHHHHHHHHHHHHHHHHHHHHHHHHHGGGS------TTHHHHTSHHHHHHHHHHHHHHHHHHT-HHHHHHHHHHHHHHHHHHHHHHHHHHTT---HHHHHHHHHHHHHHHHHHHHHHHHTTT--PPPPPHHHHHHHHHHHHTT-HHHHHHHHHHHHHH-TT-HHHHHHHHHHHHHHHHHHHHTT-HHHHHHHHHHHHHH--S--HHHHHHHHHHHHHTT---HHHHHHHHHHH--

Foldseek 3Di:
DVVQLVVLVVVCVVVVPDVVSVVSNVVVVVVVVVVVVLVVLLVVLVVCVVVVVLPVSLVSLVVSCQQPVVPPSSVVSNVVSVVVVVVVVVVVVVVVVVVVVVVVVVCVVVVVPPPDDDDDDDDDDDDDDDDDDDDDDDDDDDPCVPVPVPVVVVVVVVVVVVVVVVVVVVQVVLVVPPDDDDDDDPCCVVCVDLLNLLVVLLVVLVVCVVVVVLLLNLLSLVLSLVSLVVVLVVLVVVVVVHDDPVSVVSNVSSVVSNVVSVVSNVVSVVVLDADADDVVLQVVLLVCLVSVVLVSNQVRLSSNCSVPVVDVVSLVSNLSSLQSVLLVCLAVVVLVSSLVSLSSSCSSDSPDCSSVVVNVLSVCVVVVNQDPVNCVSCVVSNRD

Radius of gyration: 34.4 Å; chains: 1; bounding box: 89×92×81 Å